Protein AF-A0A842Y1U5-F1 (afdb_monomer_lite)

Foldseek 3Di:
DDPPAQPFAFDDFPQWAWDAFQWALQQLLVLLLVLLAVDFFAAAFFPRHGFLVSQCVSCVRTRDVVSNVVCVVPVDALVNVVSVVLCVLLVQKDWDPPADADDDPGPGHTGPRTTIDGPVVSVVVLLPDFPLVNVVVSLLSQLQDDDLQPALQQDAASQGDFHHFDCVQSVWFQSVQWRSSQLLVVVLVSCLSDDAPTKGWLVSVLVCCVVRPLPSTFHQCGDTPDPVSCVCHRQNRGWWAQDPPGDTDGQHPPDPCSSQRHVVSSSVSSQSHDCSNNSQKMWIFRPDDARDIPRDGCGGTIMGGHPLSNCSVVVNFDGWAWDQDLQQKIKTAGPHDSCSLCVVCVLQWDFPDDDNITITGGDLVSLLVVCVVPVPDPPQVVNCVRNVHHHDPNVVVVSVVSVVVSVPDDDDPQWDKFAAPAQDVVQVVQFPADPDSGIGTGHPVVVVCVVCVVVVHDDDDFDQDPVGGDDDPPPDDDPDDPPPPPDPDPDDDDDDDPDDDDDDWDKDKDFDPDPVVLVLLVVQCVVVVWDWDADPVRRMIMGTPVCVVSSVVSVVVCVVVDDDDDDDDD

Secondary structure (DSSP, 8-state):
---SPP-PPBPP-TTSEEE-----HHHHHHHHHHHHHSS--BBPTTT-PBPHHHHHHHTTTSS-THHHHHHHHHS--HHHHHHHHHHHHTTSEE--SS-B--STT-SS-B-TT-BPEE-HHHHHHHHTS-HHHHHHHHHHHHHH--BTTBSTTTS--TT--SPPPP-TTTTSTTGGG--HHHHHHHHHHHHTTSPTT-EEEHHHHHHHHHHH-TTSSS-SS---SSTTGGGG-TTTT-EEBSSTTSPPEEPPTTSTTHHIIIIIHHHHHHHHTHHHHTT-EEEEE-SSPP-SSBSP-S-EEEEEE-HHHHHHHHT-PPPPEEEE-TTSEEEEE-SS--HHHHHHHTTTEEEEE-SSEEEEEE-HHHHHHHHHH-TT--HHHHHHHHHTSPPPHHHHHHHHHHHHHHTT----TT-EEEE-SS--GGGGGGEEEEEETTEEEES-HHHHHHHHHHTT--------BTTBPPPPPTT---SSPPTT-------SS-------------EEEEE-SSHHHHHHHHHHHHHTT---EEETTTTEEEEEGGGHHHHHHHHHHHTTTS--------

Sequence (570 aa):
MMQPKPNLTPANINELSIFSNQNDIRHDLHAYVEYVQDRDVKRLHRSNELNRSDLKRLSKLMSDSSIIEFVESYGFSNWINYIDKLALLFKFVKYDTEGIYAGYTSSEPSFPDNYIEVDTIIYEKFIGLPLIEQEKKLLDLLVKNYLDDYNEFYVTSSLGRLSGFSTWGSATGIMPELDFARARRFLIEVLQYCTPGVWYTTSSLIQYLKEHHPYFLIPGKPKYRHKHDAKNGRYGNFHEGKSTWSREIQISESDADAFERVEGRYVERFLEGLPIILGYIEVAYSKTEYKGYLPEINQLQAFRVNDKFLHVMSGKIIEPRVTVQPNFEMHVESELYPVRILAQLIKLADVVAKDKTSILKLRKKKVLTQLSERGDLDVIKFLENISDQELPQNVRIELEEWIGASEAFTLYENGVLFEGDKDLPDIDRFTIECISPTIRIVHSPDRLFTHLEQKELIPLHIKHRSSALTPLPDGAHTVFPKRGSSVSKSKAGAKAKKPGTIKREVQITFHFPAKELMEEFRKGLIAARCPVAADWGKLTLSFARHYESEAKKIIKALKQDYTIQIEDIA

Radius of gyration: 36.51 Å; chains: 1; bounding box: 93×59×112 Å

Structure (mmCIF, N/CA/C/O backbone):
data_AF-A0A842Y1U5-F1
#
_entry.id   AF-A0A842Y1U5-F1
#
loop_
_atom_site.group_PDB
_atom_site.id
_atom_site.type_symbol
_atom_site.label_atom_id
_atom_site.label_alt_id
_atom_site.label_comp_id
_atom_site.label_asym_id
_atom_site.label_entity_id
_atom_site.label_seq_id
_atom_site.pdbx_PDB_ins_code
_atom_site.Cartn_x
_atom_site.Cartn_y
_atom_site.Cartn_z
_atom_site.occupancy
_atom_site.B_iso_or_equiv
_atom_site.auth_seq_id
_atom_site.auth_comp_id
_atom_site.auth_asym_id
_atom_site.auth_atom_id
_atom_site.pdbx_PDB_model_num
ATOM 1 N N . MET A 1 1 ? 16.748 -21.730 -18.307 1.00 47.50 1 MET A N 1
ATOM 2 C CA . MET A 1 1 ? 17.750 -21.752 -17.221 1.00 47.50 1 MET A CA 1
ATOM 3 C C . MET A 1 1 ? 18.565 -20.479 -17.333 1.00 47.50 1 MET A C 1
ATOM 5 O O . MET A 1 1 ? 19.121 -20.247 -18.398 1.00 47.50 1 MET A O 1
ATOM 9 N N . MET A 1 2 ? 18.580 -19.646 -16.292 1.00 60.78 2 MET A N 1
ATOM 10 C CA . MET A 1 2 ? 19.423 -18.450 -16.234 1.00 60.78 2 MET A CA 1
ATOM 11 C C . MET A 1 2 ? 20.880 -18.879 -16.069 1.00 60.78 2 MET A C 1
ATOM 13 O O . MET A 1 2 ? 21.279 -19.330 -14.998 1.00 60.78 2 MET A O 1
ATOM 17 N N . GLN A 1 3 ? 21.653 -18.822 -17.148 1.00 60.97 3 GLN A N 1
ATOM 18 C CA . GLN A 1 3 ? 23.101 -18.995 -17.118 1.00 60.97 3 GLN A CA 1
ATOM 19 C C . GLN A 1 3 ? 23.722 -18.012 -18.116 1.00 60.97 3 GLN A C 1
ATOM 21 O O . GLN A 1 3 ? 23.275 -17.987 -19.264 1.00 60.97 3 GLN A O 1
ATOM 26 N N . PRO A 1 4 ? 24.729 -17.221 -17.707 1.00 78.81 4 PRO A N 1
ATOM 27 C CA . PRO A 1 4 ? 25.358 -17.190 -16.380 1.00 78.81 4 PRO A CA 1
ATOM 28 C C . PRO A 1 4 ? 24.558 -16.392 -15.330 1.00 78.81 4 PRO A C 1
ATOM 30 O O . PRO A 1 4 ? 23.704 -15.567 -15.667 1.00 78.81 4 PRO A O 1
ATOM 33 N N . LYS A 1 5 ? 24.853 -16.635 -14.042 1.00 85.56 5 LYS A N 1
ATOM 34 C CA . LYS A 1 5 ? 24.381 -15.799 -12.921 1.00 85.56 5 LYS A CA 1
ATOM 35 C C . LYS A 1 5 ? 24.828 -14.338 -13.143 1.00 85.56 5 LYS A C 1
ATOM 37 O O . LYS A 1 5 ? 25.982 -14.148 -13.531 1.00 85.56 5 LYS A O 1
ATOM 42 N N . PRO A 1 6 ? 23.980 -13.324 -12.875 1.00 87.25 6 PRO A N 1
ATOM 43 C CA . PRO A 1 6 ? 24.375 -11.923 -13.002 1.00 87.25 6 PRO A CA 1
ATOM 44 C C . PRO A 1 6 ? 25.595 -11.604 -12.133 1.00 87.25 6 PRO A C 1
ATOM 46 O O . PRO A 1 6 ? 25.566 -11.803 -10.918 1.00 87.25 6 PRO A O 1
ATOM 49 N N . ASN A 1 7 ? 26.665 -11.110 -12.757 1.00 90.44 7 ASN A N 1
ATOM 50 C CA . ASN A 1 7 ? 27.840 -10.582 -12.067 1.00 90.44 7 ASN A CA 1
ATOM 51 C C . ASN A 1 7 ? 27.779 -9.051 -12.094 1.00 90.44 7 ASN A C 1
ATOM 53 O O . ASN A 1 7 ? 28.367 -8.412 -12.963 1.00 90.44 7 ASN A O 1
ATOM 57 N N . LEU A 1 8 ? 26.975 -8.484 -11.195 1.00 95.56 8 LEU A N 1
ATOM 58 C CA . LEU A 1 8 ? 26.706 -7.049 -11.151 1.00 95.56 8 LEU A CA 1
ATOM 59 C C . LEU A 1 8 ? 27.779 -6.302 -10.356 1.00 95.56 8 LEU A C 1
ATOM 61 O O . LEU A 1 8 ? 28.264 -6.783 -9.329 1.00 95.56 8 LEU A O 1
ATOM 65 N N . THR A 1 9 ? 28.107 -5.094 -10.803 1.00 96.88 9 THR A N 1
ATOM 66 C CA . THR A 1 9 ? 29.150 -4.263 -10.195 1.00 96.88 9 THR A CA 1
ATOM 67 C C . THR A 1 9 ? 28.584 -3.502 -8.996 1.00 96.88 9 THR A C 1
ATOM 69 O O . THR A 1 9 ? 27.572 -2.812 -9.154 1.00 96.88 9 THR A O 1
ATOM 72 N N . PRO A 1 10 ? 29.215 -3.564 -7.808 1.00 96.38 10 PRO A N 1
ATOM 73 C CA . PRO A 1 10 ? 28.817 -2.735 -6.676 1.00 96.38 10 PRO A CA 1
ATOM 74 C C . PRO A 1 10 ? 28.923 -1.235 -6.985 1.00 96.38 10 PRO A C 1
ATOM 76 O O . PRO A 1 10 ? 29.877 -0.793 -7.626 1.00 96.38 10 PRO A O 1
ATOM 79 N N . ALA A 1 11 ? 27.963 -0.445 -6.510 1.00 95.25 11 ALA A N 1
ATOM 80 C CA . ALA A 1 11 ? 27.910 1.000 -6.721 1.00 95.25 11 ALA A CA 1
ATOM 81 C C . ALA A 1 11 ? 28.329 1.790 -5.473 1.00 95.25 11 ALA A C 1
ATOM 83 O O . ALA A 1 11 ? 28.014 1.413 -4.344 1.00 95.25 11 ALA A O 1
ATOM 84 N N . ASN A 1 12 ? 28.973 2.941 -5.687 1.00 92.94 12 ASN A N 1
ATOM 85 C CA . ASN A 1 12 ? 29.169 3.958 -4.656 1.00 92.94 12 ASN A CA 1
ATOM 86 C C . ASN A 1 12 ? 28.027 4.986 -4.726 1.00 92.94 12 ASN A C 1
ATOM 88 O O . ASN A 1 12 ? 27.826 5.617 -5.761 1.00 92.94 12 ASN A O 1
ATOM 92 N N . ILE A 1 13 ? 27.293 5.156 -3.625 1.00 94.94 13 ILE A N 1
ATOM 93 C CA . ILE A 1 13 ? 26.081 5.989 -3.557 1.00 94.94 13 ILE A CA 1
ATOM 94 C C . ILE A 1 13 ? 26.291 7.370 -2.924 1.00 94.94 13 ILE A C 1
ATOM 96 O O . ILE A 1 13 ? 25.348 8.156 -2.893 1.00 94.94 13 ILE A O 1
ATOM 100 N N . ASN A 1 14 ? 27.496 7.694 -2.437 1.00 91.75 14 ASN A N 1
ATOM 101 C CA . ASN A 1 14 ? 27.743 8.917 -1.656 1.00 91.75 14 ASN A CA 1
ATOM 102 C C . ASN A 1 14 ? 27.359 10.207 -2.407 1.00 91.75 14 ASN A C 1
ATOM 104 O O . ASN A 1 14 ? 26.915 11.187 -1.807 1.00 91.75 14 ASN A O 1
ATOM 108 N N . GLU A 1 15 ? 27.489 10.200 -3.733 1.00 91.75 15 GLU A N 1
ATOM 109 C CA . GLU A 1 15 ? 27.194 11.350 -4.592 1.00 91.75 15 GLU A CA 1
ATOM 110 C C . GLU A 1 15 ? 25.803 11.286 -5.243 1.00 91.75 15 GLU A C 1
ATOM 112 O O . GLU A 1 15 ? 25.401 12.226 -5.926 1.00 91.75 15 GLU A O 1
ATOM 117 N N . LEU A 1 16 ? 25.023 10.233 -4.988 1.00 95.31 16 LEU A N 1
ATOM 118 C CA . LEU A 1 16 ? 23.723 10.000 -5.621 1.00 95.31 16 LEU A CA 1
ATOM 119 C C . LEU A 1 16 ? 22.550 10.465 -4.743 1.00 95.31 16 LEU A C 1
ATOM 121 O O . LEU A 1 16 ? 22.674 10.646 -3.530 1.00 95.31 16 LEU A O 1
ATOM 125 N N . SER A 1 17 ? 21.402 10.724 -5.370 1.00 96.31 17 SER A N 1
ATOM 126 C CA . SER A 1 17 ? 20.138 11.008 -4.681 1.00 96.31 17 SER A CA 1
ATOM 127 C C . SER A 1 17 ? 19.388 9.699 -4.465 1.00 96.31 17 SER A C 1
ATOM 129 O O . SER A 1 17 ? 18.830 9.141 -5.408 1.00 96.31 17 SER A O 1
ATOM 131 N N . ILE A 1 18 ? 19.400 9.200 -3.231 1.00 96.25 18 ILE A N 1
ATOM 132 C CA . ILE A 1 18 ? 18.712 7.960 -2.862 1.00 96.25 18 ILE A CA 1
ATOM 133 C C . ILE A 1 18 ? 17.217 8.233 -2.726 1.00 96.25 18 ILE A C 1
ATOM 135 O O . ILE A 1 18 ? 16.802 9.223 -2.121 1.00 96.25 18 ILE A O 1
ATOM 139 N N . PHE A 1 19 ? 16.416 7.328 -3.271 1.00 95.19 19 PHE A N 1
ATOM 140 C CA . PHE A 1 19 ? 14.978 7.305 -3.106 1.00 95.19 19 PHE A CA 1
ATOM 141 C C . PHE A 1 19 ? 14.537 5.945 -2.566 1.00 95.19 19 PHE A C 1
ATOM 143 O O . PHE A 1 19 ? 14.905 4.892 -3.093 1.00 95.19 19 PHE A O 1
ATOM 150 N N . SER A 1 20 ? 13.718 5.997 -1.520 1.00 91.31 20 SER A N 1
ATOM 151 C CA . SER A 1 20 ? 13.053 4.846 -0.925 1.00 91.31 20 SER A CA 1
ATOM 152 C C . SER A 1 20 ? 11.561 5.138 -0.851 1.00 91.31 20 SER A C 1
ATOM 154 O O . SER A 1 20 ? 11.165 6.239 -0.455 1.00 91.31 20 SER A O 1
ATOM 156 N N . ASN A 1 21 ? 10.745 4.164 -1.249 1.00 91.75 21 ASN A N 1
ATOM 157 C CA . ASN A 1 21 ? 9.299 4.305 -1.239 1.00 91.75 21 ASN A CA 1
ATOM 158 C C . ASN A 1 21 ? 8.785 4.417 0.206 1.00 91.75 21 ASN A C 1
ATOM 160 O O . ASN A 1 21 ? 8.922 3.474 0.983 1.00 91.75 21 ASN A O 1
ATOM 164 N N . GLN A 1 22 ? 8.195 5.566 0.542 1.00 90.94 22 GLN A N 1
ATOM 165 C CA . GLN A 1 22 ? 7.535 5.796 1.833 1.00 90.94 22 GLN A CA 1
ATOM 166 C C . GLN A 1 22 ? 6.100 5.258 1.864 1.00 90.94 22 GLN A C 1
ATOM 168 O O . GLN A 1 22 ? 5.527 5.105 2.937 1.00 90.94 22 GLN A O 1
ATOM 173 N N . ASN A 1 23 ? 5.528 4.958 0.698 1.00 91.50 23 ASN A N 1
ATOM 174 C CA . ASN A 1 23 ? 4.178 4.439 0.584 1.00 91.50 23 ASN A CA 1
ATOM 175 C C . ASN A 1 23 ? 4.168 2.914 0.724 1.00 91.50 23 ASN A C 1
ATOM 177 O O . ASN A 1 23 ? 4.898 2.207 0.024 1.00 91.50 23 ASN A O 1
ATOM 181 N N . ASP A 1 24 ? 3.277 2.389 1.556 1.00 92.50 24 ASP A N 1
ATOM 182 C CA . ASP A 1 24 ? 2.952 0.969 1.597 1.00 92.50 24 ASP A CA 1
ATOM 183 C C . ASP A 1 24 ? 1.653 0.696 0.840 1.00 92.50 24 ASP A C 1
ATOM 185 O O . ASP A 1 24 ? 0.551 0.808 1.373 1.00 92.50 24 ASP A O 1
ATOM 189 N N . ILE A 1 25 ? 1.803 0.251 -0.408 1.00 94.19 25 ILE A N 1
ATOM 190 C CA . ILE A 1 25 ? 0.701 -0.176 -1.280 1.00 94.19 25 ILE A CA 1
ATOM 191 C C . ILE A 1 25 ? -0.252 -1.175 -0.614 1.00 94.19 25 ILE A C 1
ATOM 193 O O . ILE A 1 25 ? -1.442 -1.169 -0.915 1.00 94.19 25 ILE A O 1
ATOM 197 N N . ARG A 1 26 ? 0.247 -2.026 0.291 1.00 93.69 26 ARG A N 1
ATOM 198 C CA . ARG A 1 26 ? -0.577 -3.027 0.978 1.00 93.69 26 ARG A CA 1
ATOM 199 C C . ARG A 1 26 ? -1.492 -2.327 1.966 1.00 93.69 26 ARG A C 1
ATOM 201 O O . ARG A 1 26 ? -2.697 -2.538 1.930 1.00 93.69 26 ARG A O 1
ATOM 208 N N . HIS A 1 27 ? -0.928 -1.451 2.796 1.00 93.25 27 HIS A N 1
ATOM 209 C CA . HIS A 1 27 ? -1.708 -0.639 3.718 1.00 93.25 27 HIS A CA 1
ATOM 210 C C . HIS A 1 27 ? -2.730 0.231 2.980 1.00 93.25 27 HIS A C 1
ATOM 212 O O . HIS A 1 27 ? -3.917 0.204 3.305 1.00 93.25 27 HIS A O 1
ATOM 218 N N . ASP A 1 28 ? -2.265 0.969 1.977 1.00 95.44 28 ASP A N 1
ATOM 219 C CA . ASP A 1 28 ? -3.038 2.018 1.321 1.00 95.44 28 ASP A CA 1
ATOM 220 C C . ASP A 1 28 ? -4.201 1.455 0.502 1.00 95.44 28 ASP A C 1
ATOM 222 O O . ASP A 1 28 ? -5.282 2.045 0.484 1.00 95.44 28 ASP A O 1
ATOM 226 N N . LEU A 1 29 ? -4.024 0.275 -0.105 1.00 96.38 29 LEU A N 1
ATOM 227 C CA . LEU A 1 29 ? -5.102 -0.446 -0.781 1.00 96.38 29 LEU A CA 1
ATOM 228 C C . LEU A 1 29 ? -6.244 -0.794 0.180 1.00 96.38 29 LEU A C 1
ATOM 230 O O . LEU A 1 29 ? -7.408 -0.571 -0.146 1.00 96.38 29 LEU A O 1
ATOM 234 N N . HIS A 1 30 ? -5.925 -1.294 1.374 1.00 94.81 30 HIS A N 1
ATOM 235 C CA . HIS A 1 30 ? -6.935 -1.616 2.382 1.00 94.81 30 HIS A CA 1
ATOM 236 C C . HIS A 1 30 ? -7.570 -0.363 2.982 1.00 94.81 30 HIS A C 1
ATOM 238 O O . HIS A 1 30 ? -8.792 -0.295 3.086 1.00 94.81 30 HIS A O 1
ATOM 244 N N . ALA A 1 31 ? -6.764 0.657 3.289 1.00 94.06 31 ALA A N 1
ATOM 245 C CA . ALA A 1 31 ? -7.260 1.938 3.784 1.00 94.06 31 ALA A CA 1
ATOM 246 C C . ALA A 1 31 ? -8.235 2.595 2.793 1.00 94.06 31 ALA A C 1
ATOM 248 O O . ALA A 1 31 ? -9.232 3.186 3.208 1.00 94.06 31 ALA A O 1
ATOM 249 N N . TYR A 1 32 ? -7.972 2.472 1.488 1.00 97.00 32 TYR A N 1
ATOM 250 C CA . TYR A 1 32 ? -8.875 2.948 0.446 1.00 97.00 32 TYR A CA 1
ATOM 251 C C . TYR A 1 32 ? -10.198 2.178 0.429 1.00 97.00 32 TYR A C 1
ATOM 253 O O . TYR A 1 32 ? -11.253 2.807 0.463 1.00 97.00 32 TYR A O 1
ATOM 261 N N . VAL A 1 33 ? -10.156 0.839 0.403 1.00 96.31 33 VAL A N 1
ATOM 262 C CA . VAL A 1 33 ? -11.374 0.011 0.345 1.00 96.31 33 VAL A CA 1
ATOM 263 C C . VAL A 1 33 ? -12.246 0.219 1.585 1.00 96.31 33 VAL A C 1
ATOM 265 O O . VAL A 1 33 ? -13.444 0.439 1.444 1.00 96.31 33 VAL A O 1
ATOM 268 N N . GLU A 1 34 ? -11.656 0.231 2.782 1.00 92.88 34 GLU A N 1
ATOM 269 C CA . GLU A 1 34 ? -12.383 0.503 4.032 1.00 92.88 34 GLU A CA 1
ATOM 270 C C . GLU A 1 34 ? -13.029 1.897 4.014 1.00 92.88 34 GLU A C 1
ATOM 272 O O . GLU A 1 34 ? -14.194 2.058 4.372 1.00 92.88 34 GLU A O 1
ATOM 277 N N . TYR A 1 35 ? -12.306 2.908 3.521 1.00 95.31 35 TYR A N 1
ATOM 278 C CA . TYR A 1 35 ? -12.830 4.267 3.413 1.00 95.31 35 TYR A CA 1
ATOM 279 C C . TYR A 1 35 ? -14.081 4.362 2.537 1.00 95.31 35 TYR A C 1
ATOM 281 O O . TYR A 1 35 ? -15.032 5.052 2.912 1.00 95.31 35 TYR A O 1
ATOM 289 N N . VAL A 1 36 ? -14.056 3.732 1.357 1.00 96.12 36 VAL A N 1
ATOM 290 C CA . VAL A 1 36 ? -15.188 3.767 0.418 1.00 96.12 36 VAL A CA 1
ATOM 291 C C . VAL A 1 36 ? -16.307 2.809 0.830 1.00 96.12 36 VAL A C 1
ATOM 293 O O . VAL A 1 36 ? -17.445 3.020 0.443 1.00 96.12 36 VAL A O 1
ATOM 296 N N . GLN A 1 37 ? -16.018 1.784 1.635 1.00 93.25 37 GLN A N 1
ATOM 297 C CA . GLN A 1 37 ? -17.040 0.897 2.193 1.00 93.25 37 GLN A CA 1
ATOM 298 C C . GLN A 1 37 ? -17.898 1.614 3.243 1.00 93.25 37 GLN A C 1
ATOM 300 O O . GLN A 1 37 ? -19.113 1.439 3.276 1.00 93.25 37 GLN A O 1
ATOM 305 N N . ASP A 1 38 ? -17.275 2.449 4.074 1.00 90.31 38 ASP A N 1
ATOM 306 C CA . ASP A 1 38 ? -17.949 3.165 5.162 1.00 90.31 38 ASP A CA 1
ATOM 307 C C . ASP A 1 38 ? -18.661 4.453 4.701 1.00 90.31 38 ASP A C 1
ATOM 309 O O . ASP A 1 38 ? -19.226 5.190 5.521 1.00 90.31 38 ASP A O 1
ATOM 313 N N . ARG A 1 39 ? -18.589 4.793 3.406 1.00 92.19 39 ARG A N 1
ATOM 314 C CA . ARG A 1 39 ? -19.063 6.076 2.872 1.00 92.19 39 ARG A CA 1
ATOM 315 C C . ARG A 1 39 ? -19.637 5.967 1.470 1.00 92.19 39 ARG A C 1
ATOM 317 O O . ARG A 1 39 ? -19.021 5.398 0.582 1.00 92.19 39 ARG A O 1
ATOM 324 N N . ASP A 1 40 ? -20.710 6.712 1.228 1.00 91.19 40 ASP A N 1
ATOM 325 C CA . ASP A 1 40 ? -21.241 6.933 -0.119 1.00 91.19 40 ASP A CA 1
ATOM 326 C C . ASP A 1 40 ? -20.343 7.895 -0.916 1.00 91.19 40 ASP A C 1
ATOM 328 O O . ASP A 1 40 ? -20.600 9.100 -1.022 1.00 91.19 40 ASP A O 1
ATOM 332 N N . VAL A 1 41 ? -19.246 7.370 -1.465 1.00 95.56 41 VAL A N 1
ATOM 333 C CA . VAL A 1 41 ? -18.284 8.150 -2.251 1.00 95.56 41 VAL A CA 1
ATOM 334 C C . VAL A 1 41 ? -18.773 8.284 -3.690 1.00 95.56 41 VAL A C 1
ATOM 336 O O . VAL A 1 41 ? -18.816 7.317 -4.449 1.00 95.56 41 VAL A O 1
ATOM 339 N N . LYS A 1 42 ? -19.105 9.519 -4.079 1.00 94.75 42 LYS A N 1
ATOM 340 C CA . LYS A 1 42 ? -19.503 9.876 -5.446 1.00 94.75 42 LYS A CA 1
ATOM 341 C C . LYS A 1 42 ? -18.328 10.458 -6.229 1.00 94.75 42 LYS A C 1
ATOM 343 O O . LYS A 1 42 ? -17.701 11.429 -5.786 1.00 94.75 42 LYS A O 1
ATOM 348 N N . ARG A 1 43 ? -18.080 9.915 -7.422 1.00 94.44 43 ARG A N 1
ATOM 349 C CA . ARG A 1 43 ? -17.084 10.430 -8.371 1.00 94.44 43 ARG A CA 1
ATOM 350 C C . ARG A 1 43 ? -17.597 11.680 -9.089 1.00 94.44 43 ARG A C 1
ATOM 352 O O . ARG A 1 43 ? -18.799 11.947 -9.162 1.00 94.44 43 ARG A O 1
ATOM 359 N N . LEU A 1 44 ? -16.675 12.489 -9.601 1.00 92.44 44 LEU A N 1
ATOM 360 C CA . LEU A 1 44 ? -17.002 13.713 -10.323 1.00 92.44 44 LEU A CA 1
ATOM 361 C C . LEU A 1 44 ? -17.689 13.399 -11.655 1.00 92.44 44 LEU A C 1
ATOM 363 O O . LEU A 1 44 ? -17.218 12.586 -12.442 1.00 92.44 44 LEU A O 1
ATOM 367 N N . HIS A 1 45 ? -18.759 14.138 -11.944 1.00 89.50 45 HIS A N 1
ATOM 368 C CA . HIS A 1 45 ? -19.608 13.930 -13.119 1.00 89.50 45 HIS A CA 1
ATOM 369 C C . HIS A 1 45 ? -18.872 14.012 -14.468 1.00 89.50 45 HIS A C 1
ATOM 371 O O . HIS A 1 45 ? -19.320 13.406 -15.433 1.00 89.50 45 HIS A O 1
ATOM 377 N N . ARG A 1 46 ? -17.800 14.808 -14.588 1.00 86.44 46 ARG A N 1
ATOM 378 C CA . ARG A 1 46 ? -17.087 14.997 -15.869 1.00 86.44 46 ARG A CA 1
ATOM 379 C C . ARG A 1 46 ? -15.769 14.235 -15.935 1.00 86.44 46 ARG A C 1
ATOM 381 O O . ARG A 1 46 ? -15.564 13.481 -16.870 1.00 86.44 46 ARG A O 1
ATOM 388 N N . SER A 1 47 ? -14.896 14.409 -14.944 1.00 86.06 47 SER A N 1
ATOM 389 C CA . SER A 1 47 ? -13.559 13.801 -14.972 1.00 86.06 47 SER A CA 1
ATOM 390 C C . SER A 1 47 ? -13.523 12.358 -14.473 1.00 86.06 47 SER A C 1
ATOM 392 O O . SER A 1 47 ? -12.501 11.696 -14.614 1.00 86.06 47 SER A O 1
ATOM 394 N N . ASN A 1 48 ? -14.613 11.864 -13.876 1.00 91.19 48 ASN A N 1
ATOM 395 C CA . ASN A 1 48 ? -14.651 10.572 -13.198 1.00 91.19 48 ASN A CA 1
ATOM 396 C C . ASN A 1 48 ? -13.569 10.413 -12.113 1.00 91.19 48 ASN A C 1
ATOM 398 O O . ASN A 1 48 ? -13.103 9.310 -11.834 1.00 91.19 48 ASN A O 1
ATOM 402 N N . GLU A 1 49 ? -13.134 11.511 -11.501 1.00 92.06 49 GLU A N 1
ATOM 403 C CA . GLU A 1 49 ? -12.149 11.511 -10.418 1.00 92.06 49 GLU A CA 1
ATOM 404 C C . GLU A 1 49 ? -12.834 11.550 -9.050 1.00 92.06 49 GLU A C 1
ATOM 406 O O . GLU A 1 49 ? -14.016 11.883 -8.925 1.00 92.06 49 GLU A O 1
ATOM 411 N N . LEU A 1 50 ? -12.078 11.248 -7.997 1.00 94.12 50 LEU A N 1
ATOM 412 C CA . LEU A 1 50 ? -12.517 11.488 -6.627 1.00 94.12 50 LEU A CA 1
ATOM 413 C C . LEU A 1 50 ? -12.643 12.994 -6.373 1.00 94.12 50 LEU A C 1
ATOM 415 O O . LEU A 1 50 ? -11.812 13.792 -6.807 1.00 94.12 50 LEU A O 1
ATOM 419 N N . ASN A 1 51 ? -13.672 13.401 -5.629 1.00 92.88 51 ASN A N 1
ATOM 420 C CA . ASN A 1 51 ? -13.794 14.803 -5.249 1.00 92.88 51 ASN A CA 1
ATOM 421 C C . ASN A 1 51 ? -12.689 15.204 -4.249 1.00 92.88 51 ASN A C 1
ATOM 423 O O . ASN A 1 51 ? -12.171 14.389 -3.480 1.00 92.88 51 ASN A O 1
ATOM 427 N N . ARG A 1 52 ? -12.362 16.502 -4.206 1.00 93.19 52 ARG A N 1
ATOM 428 C CA . ARG A 1 52 ? -11.290 17.036 -3.347 1.00 93.19 52 ARG A CA 1
ATOM 429 C C . ARG A 1 52 ? -11.504 16.749 -1.857 1.00 93.19 52 ARG A C 1
ATOM 431 O O . ARG A 1 52 ? -10.533 16.624 -1.113 1.00 93.19 52 ARG A O 1
ATOM 438 N N . SER A 1 53 ? -12.759 16.668 -1.406 1.00 94.00 53 SER A N 1
ATOM 439 C CA . SER A 1 53 ? -13.061 16.408 0.004 1.00 94.00 53 SER A CA 1
ATOM 440 C C . SER A 1 53 ? -12.698 14.980 0.402 1.00 94.00 53 SER A C 1
ATOM 442 O O . SER A 1 53 ? -12.107 14.783 1.461 1.00 94.00 53 SER A O 1
ATOM 444 N N . ASP A 1 54 ? -12.969 14.010 -0.470 1.00 95.56 54 ASP A N 1
ATOM 445 C CA . ASP A 1 54 ? -12.618 12.613 -0.251 1.00 95.56 54 ASP A CA 1
ATOM 446 C C . ASP A 1 54 ? -11.121 12.385 -0.416 1.00 95.56 54 ASP A C 1
ATOM 448 O O . ASP A 1 54 ? -10.519 11.757 0.452 1.00 95.56 54 ASP A O 1
ATOM 452 N N . LEU A 1 55 ? -10.482 13.013 -1.410 1.00 95.38 55 LEU A N 1
ATOM 453 C CA . LEU A 1 55 ? -9.020 13.001 -1.546 1.00 95.38 55 LEU A CA 1
ATOM 454 C C . LEU A 1 55 ? -8.316 13.508 -0.280 1.00 95.38 55 LEU A C 1
ATOM 456 O O . LEU A 1 55 ? -7.371 12.880 0.187 1.00 95.38 55 LEU A O 1
ATOM 460 N N . LYS A 1 56 ? -8.799 14.605 0.321 1.00 95.62 56 LYS A N 1
ATOM 461 C CA . LYS A 1 56 ? -8.225 15.168 1.557 1.00 95.62 56 LYS A CA 1
ATOM 462 C C . LYS A 1 56 ? -8.426 14.272 2.783 1.00 95.62 56 LYS A C 1
ATOM 464 O O . LYS A 1 56 ? -7.670 14.363 3.750 1.00 95.62 56 LYS A O 1
ATOM 469 N N . ARG A 1 57 ? -9.481 13.456 2.812 1.00 95.56 57 ARG A N 1
ATOM 470 C CA . ARG A 1 57 ? -9.692 12.505 3.912 1.00 95.56 57 ARG A CA 1
ATOM 471 C C . ARG A 1 57 ? -8.858 11.247 3.698 1.00 95.56 57 ARG A C 1
ATOM 473 O O . ARG A 1 57 ? -8.199 10.824 4.639 1.00 95.56 57 ARG A O 1
ATOM 480 N N . LEU A 1 58 ? -8.831 10.719 2.475 1.00 96.19 58 LEU A N 1
ATOM 481 C CA . LEU A 1 58 ? -7.988 9.591 2.084 1.00 96.19 58 LEU A CA 1
ATOM 482 C C . LEU A 1 58 ? -6.506 9.890 2.308 1.00 96.19 58 LEU A C 1
ATOM 484 O O . LEU A 1 58 ? -5.816 9.056 2.876 1.00 96.19 58 LEU A O 1
ATOM 488 N N . SER A 1 59 ? -6.026 11.095 1.984 1.00 95.69 59 SER A N 1
ATOM 489 C CA . SER A 1 59 ? -4.620 11.475 2.194 1.00 95.69 59 SER A CA 1
ATOM 490 C C . SER A 1 59 ? -4.166 11.389 3.654 1.00 95.69 59 SER A C 1
ATOM 492 O O . SER A 1 59 ? -2.981 11.241 3.905 1.00 95.69 59 SER A O 1
ATOM 494 N N . LYS A 1 60 ? -5.090 11.479 4.621 1.00 94.62 60 LYS A N 1
ATOM 495 C CA . LYS A 1 60 ? -4.794 11.313 6.056 1.00 94.62 60 LYS A CA 1
ATOM 496 C C . LYS A 1 60 ? -4.748 9.851 6.501 1.00 94.62 60 LYS A C 1
ATOM 498 O O . LYS A 1 60 ? -4.346 9.580 7.628 1.00 94.62 60 LYS A O 1
ATOM 503 N N . LEU A 1 61 ? -5.250 8.947 5.665 1.00 92.69 61 LEU A N 1
ATOM 504 C CA . LEU A 1 61 ? -5.298 7.509 5.916 1.00 92.69 61 LEU A CA 1
ATOM 505 C C . LEU A 1 61 ? -4.181 6.755 5.194 1.00 92.69 61 LEU A C 1
ATOM 507 O O . LEU A 1 61 ? -3.902 5.627 5.583 1.00 92.69 61 LEU A O 1
ATOM 511 N N . MET A 1 62 ? -3.575 7.361 4.169 1.00 93.81 62 MET A N 1
ATOM 512 C CA . MET A 1 62 ? -2.421 6.796 3.475 1.00 93.81 62 MET A CA 1
ATOM 513 C C . MET A 1 62 ? -1.192 6.745 4.393 1.00 93.81 62 MET A C 1
ATOM 515 O O . MET A 1 62 ? -1.056 7.530 5.333 1.00 93.81 62 MET A O 1
ATOM 519 N N . SER A 1 63 ? -0.288 5.825 4.082 1.00 91.75 63 SER A N 1
ATOM 520 C CA . SER A 1 63 ? 0.969 5.575 4.788 1.00 91.75 63 SER A CA 1
ATOM 521 C C . SER A 1 63 ? 1.941 6.758 4.747 1.00 91.75 63 SER A C 1
ATOM 523 O O . SER A 1 63 ? 2.562 7.063 5.765 1.00 91.75 63 SER A O 1
ATOM 525 N N . ASP A 1 64 ? 2.047 7.458 3.613 1.00 91.19 64 ASP A N 1
ATOM 526 C CA . ASP A 1 64 ? 2.913 8.631 3.473 1.00 91.19 64 ASP A CA 1
ATOM 527 C C . ASP A 1 64 ? 2.169 9.934 3.806 1.00 91.19 64 ASP A C 1
ATOM 529 O O . ASP A 1 64 ? 1.268 10.382 3.088 1.00 91.19 64 ASP A O 1
ATOM 533 N N . SER A 1 65 ? 2.602 10.599 4.879 1.00 90.06 65 SER A N 1
ATOM 534 C CA . SER A 1 65 ? 2.040 11.881 5.305 1.00 90.06 65 SER A CA 1
ATOM 535 C C . SER A 1 65 ? 2.261 13.007 4.292 1.00 90.06 65 SER A C 1
ATOM 537 O O . SER A 1 65 ? 1.487 13.966 4.279 1.00 90.06 65 SER A O 1
ATOM 539 N N . SER A 1 66 ? 3.280 12.906 3.427 1.00 90.19 66 SER A N 1
ATOM 540 C CA . SER A 1 66 ? 3.577 13.924 2.409 1.00 90.19 66 SER A CA 1
ATOM 541 C C . SER A 1 66 ? 2.442 14.082 1.389 1.00 90.19 66 SER A C 1
ATOM 543 O O . SER A 1 66 ? 2.244 15.164 0.830 1.00 90.19 66 SER A O 1
ATOM 545 N N . ILE A 1 67 ? 1.610 13.046 1.211 1.00 92.06 67 ILE A N 1
ATOM 546 C CA . ILE A 1 67 ? 0.444 13.081 0.320 1.00 92.06 67 ILE A CA 1
ATOM 547 C C . ILE A 1 67 ? -0.535 14.189 0.730 1.00 92.06 67 ILE A C 1
ATOM 549 O O . ILE A 1 67 ? -1.194 14.773 -0.134 1.00 92.06 67 ILE A O 1
ATOM 553 N N . ILE A 1 68 ? -0.628 14.509 2.026 1.00 93.00 68 ILE A N 1
ATOM 554 C CA . ILE A 1 68 ? -1.496 15.581 2.528 1.00 93.00 68 ILE A CA 1
ATOM 555 C C . ILE A 1 68 ? -1.116 16.914 1.876 1.00 93.00 68 ILE A C 1
ATOM 557 O O . ILE A 1 68 ? -1.984 17.584 1.317 1.00 93.00 68 ILE A O 1
ATOM 561 N N . GLU A 1 69 ? 0.171 17.264 1.884 1.00 91.88 69 GLU A N 1
ATOM 562 C CA . GLU A 1 69 ? 0.671 18.517 1.310 1.00 91.88 69 GLU A CA 1
ATOM 563 C C . GLU A 1 69 ? 0.445 18.574 -0.206 1.00 91.88 69 GLU A C 1
ATOM 565 O O . GLU A 1 69 ? 0.027 19.609 -0.735 1.00 91.88 69 GLU A O 1
ATOM 570 N N . PHE A 1 70 ? 0.638 17.451 -0.908 1.00 88.94 70 PHE A N 1
ATOM 571 C CA . PHE A 1 70 ? 0.361 17.349 -2.344 1.00 88.94 70 PHE A CA 1
ATOM 572 C C . PHE A 1 70 ? -1.120 17.581 -2.667 1.00 88.94 70 PHE A C 1
ATOM 574 O O . PHE A 1 70 ? -1.443 18.389 -3.539 1.00 88.94 70 PHE A O 1
ATOM 581 N N . VAL A 1 71 ? -2.036 16.929 -1.947 1.00 92.88 71 VAL A N 1
ATOM 582 C CA . VAL A 1 71 ? -3.482 17.096 -2.166 1.00 92.88 71 VAL A CA 1
ATOM 583 C C . VAL A 1 71 ? -3.937 18.511 -1.811 1.00 92.88 71 VAL A C 1
ATOM 585 O O . VAL A 1 71 ? -4.801 19.079 -2.487 1.00 92.88 71 VAL A O 1
ATOM 588 N N . GLU A 1 72 ? -3.368 19.112 -0.769 1.00 92.19 72 GLU A N 1
ATOM 589 C CA . GLU A 1 72 ? -3.683 20.490 -0.399 1.00 92.19 72 GLU A CA 1
ATOM 590 C C . GLU A 1 72 ? -3.210 21.490 -1.457 1.00 92.19 72 GLU A C 1
ATOM 592 O O . GLU A 1 72 ? -3.993 22.370 -1.832 1.00 92.19 72 GLU A O 1
ATOM 597 N N . SER A 1 73 ? -2.002 21.294 -1.991 1.00 92.12 73 SER A N 1
ATOM 598 C CA . SER A 1 73 ? -1.371 22.185 -2.971 1.00 92.12 73 SER A CA 1
ATOM 599 C C . SER A 1 73 ? -1.962 22.053 -4.375 1.00 92.12 73 SER A C 1
ATOM 601 O O . SER A 1 73 ? -2.266 23.058 -5.013 1.00 92.12 73 SER A O 1
ATOM 603 N N . TYR A 1 74 ? -2.154 20.823 -4.856 1.00 89.94 74 TYR A N 1
ATOM 604 C CA . TYR A 1 74 ? -2.508 20.551 -6.253 1.00 89.94 74 TYR A CA 1
ATOM 605 C C . TYR A 1 74 ? -3.956 20.094 -6.444 1.00 89.94 74 TYR A C 1
ATOM 607 O O . TYR A 1 74 ? -4.474 20.132 -7.555 1.00 89.94 74 TYR A O 1
ATOM 615 N N . GLY A 1 75 ? -4.637 19.674 -5.375 1.00 88.50 75 GLY A N 1
ATOM 616 C CA . GLY A 1 75 ? -6.018 19.192 -5.442 1.00 88.50 75 GLY A CA 1
ATOM 617 C C . GLY A 1 75 ? -6.180 17.760 -5.961 1.00 88.50 75 GLY A C 1
ATOM 618 O O . GLY A 1 75 ? -7.313 17.290 -6.013 1.00 88.50 75 GLY A O 1
ATOM 619 N N . PHE A 1 76 ? -5.088 17.062 -6.290 1.00 89.50 76 PHE A N 1
ATOM 620 C CA . PHE A 1 76 ? -5.076 15.664 -6.733 1.00 89.50 76 PHE A CA 1
ATOM 621 C C . PHE A 1 76 ? -3.904 14.885 -6.109 1.00 89.50 76 PHE A C 1
ATOM 623 O O . PHE A 1 76 ? -2.988 15.477 -5.540 1.00 89.50 76 PHE A O 1
ATOM 630 N N . SER A 1 77 ? -3.932 13.551 -6.213 1.00 92.69 77 SER A N 1
ATOM 631 C CA . SER A 1 77 ? -2.814 12.678 -5.832 1.00 92.69 77 SER A CA 1
ATOM 632 C C . SER A 1 77 ? -2.668 11.523 -6.817 1.00 92.69 77 SER A C 1
ATOM 634 O O . SER A 1 77 ? -3.576 10.704 -6.967 1.00 92.69 77 SER A O 1
ATOM 636 N N . ASN A 1 78 ? -1.496 11.430 -7.452 1.00 91.00 78 ASN A N 1
ATOM 637 C CA . ASN A 1 78 ? -1.160 10.313 -8.339 1.00 91.00 78 ASN A CA 1
ATOM 638 C C . ASN A 1 78 ? -1.171 8.977 -7.593 1.00 91.00 78 ASN A C 1
ATOM 640 O O . ASN A 1 78 ? -1.578 7.969 -8.162 1.00 91.00 78 ASN A O 1
ATOM 644 N N . TRP A 1 79 ? -0.765 8.978 -6.320 1.00 94.31 79 TRP A N 1
ATOM 645 C CA . TRP A 1 79 ? -0.765 7.776 -5.496 1.00 94.31 79 TRP A CA 1
ATOM 646 C C . TRP A 1 79 ? -2.184 7.304 -5.176 1.00 94.31 79 TRP A C 1
ATOM 648 O O . TRP A 1 79 ? -2.511 6.154 -5.439 1.00 94.31 79 TRP A O 1
ATOM 658 N N . ILE A 1 80 ? -3.068 8.194 -4.711 1.00 95.69 80 ILE A N 1
ATOM 659 C CA . ILE A 1 80 ? -4.459 7.814 -4.404 1.00 95.69 80 ILE A CA 1
ATOM 660 C C . ILE A 1 80 ? -5.179 7.340 -5.675 1.00 95.69 80 ILE A C 1
ATOM 662 O O . ILE A 1 80 ? -5.864 6.322 -5.647 1.00 95.69 80 ILE A O 1
ATOM 666 N N . ASN A 1 81 ? -4.965 8.015 -6.809 1.00 93.12 81 ASN A N 1
ATOM 667 C CA . ASN A 1 81 ? -5.516 7.589 -8.098 1.00 93.12 81 ASN A CA 1
ATOM 668 C C . ASN A 1 81 ? -4.967 6.224 -8.549 1.00 93.12 81 ASN A C 1
ATOM 670 O O . ASN A 1 81 ? -5.678 5.444 -9.180 1.00 93.12 81 ASN A O 1
ATOM 674 N N . TYR A 1 82 ? -3.702 5.928 -8.245 1.00 93.56 82 TYR A N 1
ATOM 675 C CA . TYR A 1 82 ? -3.102 4.625 -8.513 1.00 93.56 82 TYR A CA 1
ATOM 676 C C . TYR A 1 82 ? -3.729 3.526 -7.642 1.00 93.56 82 TYR A C 1
ATOM 678 O O . TYR A 1 82 ? -4.091 2.472 -8.163 1.00 93.56 82 TYR A O 1
ATOM 686 N N . ILE A 1 83 ? -3.927 3.789 -6.347 1.00 96.50 83 ILE A N 1
ATOM 687 C CA . ILE A 1 83 ? -4.583 2.867 -5.410 1.00 96.50 83 ILE A CA 1
ATOM 688 C C . ILE A 1 83 ? -6.045 2.604 -5.800 1.00 96.50 83 ILE A C 1
ATOM 690 O O . ILE A 1 83 ? -6.475 1.453 -5.798 1.00 96.50 83 ILE A O 1
ATOM 694 N N . ASP A 1 84 ? -6.786 3.637 -6.201 1.00 95.75 84 ASP A N 1
ATOM 695 C CA . ASP A 1 84 ? -8.158 3.522 -6.717 1.00 95.75 84 ASP A CA 1
ATOM 696 C C . ASP A 1 84 ? -8.229 2.575 -7.927 1.00 95.75 84 ASP A C 1
ATOM 698 O O . ASP A 1 84 ? -8.963 1.582 -7.922 1.00 95.75 84 ASP A O 1
ATOM 702 N N . LYS A 1 85 ? -7.372 2.806 -8.932 1.00 93.44 85 LYS A N 1
ATOM 703 C CA . LYS A 1 85 ? -7.264 1.924 -10.105 1.00 93.44 85 LYS A CA 1
ATOM 704 C C . LYS A 1 85 ? -6.898 0.496 -9.716 1.00 93.44 85 LYS A C 1
ATOM 706 O O . LYS A 1 85 ? -7.420 -0.453 -10.297 1.00 93.44 85 LYS A O 1
ATOM 711 N N . LEU A 1 86 ? -6.006 0.325 -8.744 1.00 94.75 86 LEU A N 1
ATOM 712 C CA . LEU A 1 86 ? -5.616 -0.991 -8.260 1.00 94.75 86 LEU A CA 1
ATOM 713 C C . LEU A 1 86 ? -6.785 -1.723 -7.591 1.00 94.75 86 LEU A C 1
ATOM 715 O O . LEU A 1 86 ? -7.010 -2.896 -7.885 1.00 94.75 86 LEU A O 1
ATOM 719 N N . ALA A 1 87 ? -7.563 -1.036 -6.753 1.00 96.88 87 ALA A N 1
ATOM 720 C CA . ALA A 1 87 ? -8.762 -1.591 -6.132 1.00 96.88 87 ALA A CA 1
ATOM 721 C C . ALA A 1 87 ? -9.797 -2.029 -7.182 1.00 96.88 87 ALA A C 1
ATOM 723 O O . ALA A 1 87 ? -10.392 -3.104 -7.053 1.00 96.88 87 ALA A O 1
ATOM 724 N N . LEU A 1 88 ? -9.965 -1.242 -8.251 1.00 95.50 88 LEU A N 1
ATOM 725 C CA . LEU A 1 88 ? -10.829 -1.585 -9.383 1.00 95.50 88 LEU A CA 1
ATOM 726 C C . LEU A 1 88 ? -10.329 -2.841 -10.118 1.00 95.50 88 LEU A C 1
ATOM 728 O O . LEU A 1 88 ? -11.114 -3.732 -10.436 1.00 95.50 88 LEU A O 1
ATOM 732 N N . LEU A 1 89 ? -9.018 -2.962 -10.350 1.00 93.75 89 LEU A N 1
ATOM 733 C CA . LEU A 1 89 ? -8.411 -4.126 -11.015 1.00 93.75 89 LEU A CA 1
ATOM 734 C C . LEU A 1 89 ? -8.546 -5.413 -10.198 1.00 93.75 89 LEU A C 1
ATOM 736 O O . LEU A 1 89 ? -8.784 -6.487 -10.755 1.00 93.75 89 LEU A O 1
ATOM 740 N N . PHE A 1 90 ? -8.437 -5.306 -8.874 1.00 95.06 90 PHE A N 1
ATOM 741 C CA . PHE A 1 90 ? -8.756 -6.398 -7.957 1.00 95.06 90 PHE A CA 1
ATOM 742 C C . PHE A 1 90 ? -10.247 -6.732 -7.905 1.00 95.06 90 PHE A C 1
ATOM 744 O O . PHE A 1 90 ? -10.608 -7.790 -7.385 1.00 95.06 90 PHE A O 1
ATOM 751 N N . LYS A 1 91 ? -11.098 -5.859 -8.458 1.00 96.69 91 LYS A N 1
ATOM 752 C CA . LYS A 1 91 ? -12.557 -5.906 -8.347 1.00 96.69 91 LYS A CA 1
ATOM 753 C C . LYS A 1 91 ? -13.033 -5.812 -6.898 1.00 96.69 91 LYS A C 1
ATOM 755 O O . LYS A 1 91 ? -14.087 -6.339 -6.568 1.00 96.69 91 LYS A O 1
ATOM 760 N N . PHE A 1 92 ? -12.251 -5.165 -6.032 1.00 97.38 92 PHE A N 1
ATOM 761 C CA . PHE A 1 92 ? -12.715 -4.808 -4.689 1.00 97.38 92 PHE A CA 1
ATOM 762 C 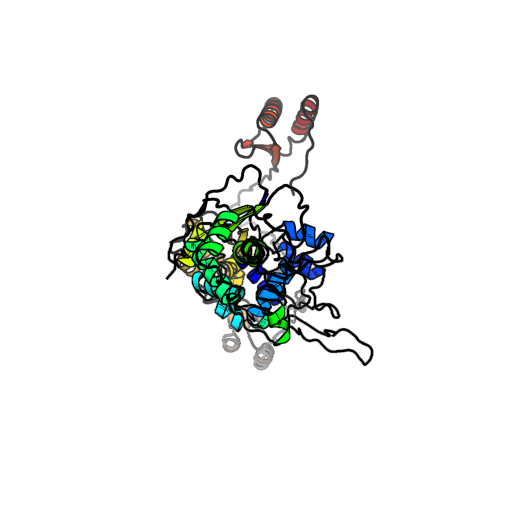C . PHE A 1 92 ? -13.741 -3.693 -4.757 1.00 97.38 92 PHE A C 1
ATOM 764 O O . PHE A 1 92 ? -14.659 -3.654 -3.947 1.00 97.38 92 PHE A O 1
ATOM 771 N N . VAL A 1 93 ? -13.588 -2.811 -5.743 1.00 97.38 93 VAL A N 1
ATOM 772 C CA . VAL A 1 93 ? -14.537 -1.746 -6.025 1.00 97.38 93 VAL A CA 1
ATOM 773 C C . VAL A 1 93 ? -15.047 -1.848 -7.452 1.00 97.38 93 VAL A C 1
ATOM 775 O O . VAL A 1 93 ? -14.391 -2.418 -8.329 1.00 97.38 93 VAL A O 1
ATOM 778 N N . LYS A 1 94 ? -16.211 -1.255 -7.683 1.00 96.56 94 LYS A N 1
ATOM 779 C CA . LYS A 1 94 ? -16.834 -1.093 -8.987 1.00 96.56 94 LYS A CA 1
ATOM 780 C C . LYS A 1 94 ? -17.415 0.312 -9.081 1.00 96.56 94 LYS A C 1
ATOM 782 O O . LYS A 1 94 ? -18.007 0.815 -8.134 1.00 96.56 94 LYS A O 1
ATOM 787 N N . TYR A 1 95 ? -17.234 0.933 -10.233 1.00 95.00 95 TYR A N 1
ATOM 788 C CA . TYR A 1 95 ? -17.863 2.192 -10.615 1.00 95.00 95 TYR A CA 1
ATOM 789 C C . TYR A 1 95 ? -17.877 2.268 -12.145 1.00 95.00 95 TYR A C 1
ATOM 791 O O . TYR A 1 95 ? -17.181 1.501 -12.816 1.00 95.00 95 TYR A O 1
ATOM 799 N N . ASP A 1 96 ? -18.683 3.161 -12.706 1.00 92.56 96 ASP A N 1
ATOM 800 C CA . ASP A 1 96 ? -18.748 3.378 -14.149 1.00 92.56 96 ASP A CA 1
ATOM 801 C C . ASP A 1 96 ? -17.436 3.996 -14.656 1.00 92.56 96 ASP A C 1
ATOM 803 O O . ASP A 1 96 ? -16.999 5.051 -14.187 1.00 92.56 96 ASP A O 1
ATOM 807 N N . THR A 1 97 ? -16.786 3.322 -15.602 1.00 91.50 97 THR A N 1
ATOM 808 C CA . THR A 1 97 ? -15.556 3.775 -16.267 1.00 91.50 97 THR A CA 1
ATOM 809 C C . THR A 1 97 ? -15.778 4.187 -17.718 1.00 91.50 97 THR A C 1
ATOM 811 O O . THR A 1 97 ? -14.877 4.773 -18.311 1.00 91.50 97 THR A O 1
ATOM 814 N N . GLU A 1 98 ? -16.941 3.882 -18.295 1.00 90.00 98 GLU A N 1
ATOM 815 C CA . GLU A 1 98 ? -17.263 4.155 -19.702 1.00 90.00 98 GLU A CA 1
ATOM 816 C C . GLU A 1 98 ? -17.997 5.492 -19.843 1.00 90.00 98 GLU A C 1
ATOM 818 O O . GLU A 1 98 ? -17.690 6.286 -20.736 1.00 90.00 98 GLU A O 1
ATOM 823 N N . GLY A 1 99 ? -18.913 5.769 -18.913 1.00 87.31 99 GLY A N 1
ATOM 824 C CA . GLY A 1 99 ? -19.737 6.966 -18.907 1.00 87.31 99 GLY A CA 1
ATOM 825 C C . GLY A 1 99 ? -20.764 6.987 -20.038 1.00 87.31 99 GLY A C 1
ATOM 826 O O . GLY A 1 99 ? -20.900 6.072 -20.848 1.00 87.31 99 GLY A O 1
ATOM 827 N N . ILE A 1 100 ? -21.525 8.076 -20.096 1.00 86.69 100 ILE A N 1
ATOM 828 C CA . ILE A 1 100 ? -22.614 8.287 -21.049 1.00 86.69 100 ILE A CA 1
ATOM 829 C C . ILE A 1 100 ? -22.443 9.660 -21.694 1.00 86.69 100 ILE A C 1
ATOM 831 O O . ILE A 1 100 ? -22.230 10.663 -21.011 1.00 86.69 100 ILE A O 1
ATOM 835 N N . TYR A 1 101 ? -22.566 9.740 -23.017 1.00 83.62 101 TYR A N 1
ATOM 836 C CA . TYR A 1 101 ? -22.505 11.014 -23.733 1.00 83.62 101 TYR A CA 1
ATOM 837 C C . TYR A 1 101 ? -23.808 11.803 -23.559 1.00 83.62 101 TYR A C 1
ATOM 839 O O . TYR A 1 101 ? -24.876 11.388 -24.013 1.00 83.62 101 TYR A O 1
ATOM 847 N N . ALA A 1 102 ? -23.718 12.976 -22.932 1.00 66.44 102 ALA A N 1
ATOM 848 C CA . ALA A 1 102 ? -24.851 13.878 -22.755 1.00 66.44 102 ALA A CA 1
ATOM 849 C C . ALA A 1 102 ? -25.097 14.725 -24.025 1.00 66.44 102 ALA A C 1
ATOM 851 O O . ALA A 1 102 ? -24.744 15.901 -24.091 1.00 66.44 102 ALA A O 1
ATOM 852 N N . GLY A 1 103 ? -25.721 14.122 -25.043 1.00 67.62 103 GLY A N 1
ATOM 853 C CA . GLY A 1 103 ? -26.224 14.811 -26.243 1.00 67.62 103 GLY A CA 1
ATOM 854 C C . GLY A 1 103 ? -25.237 14.944 -27.414 1.00 67.62 103 GLY A C 1
ATOM 855 O O . GLY A 1 103 ? -24.055 14.637 -27.304 1.00 67.62 103 GLY A O 1
ATOM 856 N N . TYR A 1 104 ? -25.745 15.422 -28.560 1.00 60.72 104 TYR A N 1
ATOM 857 C CA . TYR A 1 104 ? -25.047 15.447 -29.862 1.00 60.72 104 TYR A CA 1
ATOM 858 C C . TYR A 1 104 ? -23.789 16.335 -29.929 1.00 60.72 104 TYR A C 1
ATOM 860 O O . TYR A 1 104 ? -23.047 16.256 -30.904 1.00 60.72 104 TYR A O 1
ATOM 868 N N . THR A 1 105 ? -23.546 17.189 -28.930 1.00 67.19 105 THR A N 1
ATOM 869 C CA . THR A 1 105 ? -22.417 18.138 -28.895 1.00 67.19 105 THR A CA 1
ATOM 870 C C . THR A 1 105 ? -21.382 17.830 -27.810 1.00 67.19 105 THR A C 1
ATOM 872 O O . THR A 1 105 ? -20.447 18.610 -27.645 1.00 67.19 105 THR A O 1
ATOM 875 N N . SER A 1 106 ? -21.538 16.747 -27.037 1.00 65.19 106 SER A N 1
ATOM 876 C CA . SER A 1 106 ? -20.553 16.378 -26.012 1.00 65.19 106 SER A CA 1
ATOM 877 C C . SER A 1 106 ? -19.387 15.625 -26.647 1.00 65.19 106 SER A C 1
ATOM 879 O O . SER A 1 106 ? -19.593 14.588 -27.271 1.00 65.19 106 SER A O 1
ATOM 881 N N . SER A 1 107 ? -18.164 16.128 -26.479 1.00 76.81 107 SER A N 1
ATOM 882 C CA . SER A 1 107 ? -16.932 15.444 -26.901 1.00 76.81 107 SER A CA 1
ATOM 883 C C . SER A 1 107 ? -16.374 14.494 -25.840 1.00 76.81 107 SER A C 1
ATOM 885 O O . SER A 1 107 ? -15.442 13.753 -26.126 1.00 76.81 107 SER A O 1
ATOM 887 N N . GLU A 1 108 ? -16.928 14.522 -24.626 1.00 80.75 108 GLU A N 1
ATOM 888 C CA . GLU A 1 108 ? -16.478 13.723 -23.486 1.00 80.75 108 GLU A CA 1
ATOM 889 C C . GLU A 1 108 ? -17.666 12.986 -22.842 1.00 80.75 108 GLU A C 1
ATOM 891 O O . GLU A 1 108 ? -18.792 13.513 -22.844 1.00 80.75 108 GLU A O 1
ATOM 896 N N . PRO A 1 109 ? -17.443 11.775 -22.301 1.00 85.44 109 PRO A N 1
ATOM 897 C CA . PRO A 1 109 ? -18.451 11.063 -21.532 1.00 85.44 109 PRO A CA 1
ATOM 898 C C . PRO A 1 109 ? -18.737 11.778 -20.206 1.00 85.44 109 PRO A C 1
ATOM 900 O O . PRO A 1 109 ? -17.905 12.492 -19.648 1.00 85.44 109 PRO A O 1
ATOM 903 N N . SER A 1 110 ? -19.944 11.573 -19.694 1.00 87.81 110 SER A N 1
ATOM 904 C CA . SER A 1 110 ? -20.379 12.037 -18.381 1.00 87.81 110 SER A CA 1
ATOM 905 C C . SER A 1 110 ? -20.761 10.865 -17.489 1.00 87.81 110 SER A C 1
ATOM 907 O O . SER A 1 110 ? -21.215 9.836 -17.973 1.00 87.81 110 SER A O 1
ATOM 909 N N . PHE A 1 111 ? -20.603 11.038 -16.184 1.00 90.12 111 PHE A N 1
ATOM 910 C CA . PHE A 1 111 ? -20.753 9.993 -15.175 1.00 90.12 111 PHE A CA 1
ATOM 911 C C . PHE A 1 111 ? -21.827 10.410 -14.158 1.00 90.12 111 PHE A C 1
ATOM 913 O O . PHE A 1 111 ? -21.506 10.738 -13.007 1.00 90.12 111 PHE A O 1
ATOM 920 N N . PRO A 1 112 ? -23.104 10.514 -14.578 1.00 85.62 112 PRO A N 1
ATOM 921 C CA . PRO A 1 112 ? -24.191 10.837 -13.665 1.00 85.62 112 PRO A CA 1
ATOM 922 C C . PRO A 1 112 ? -24.351 9.711 -12.639 1.00 85.62 112 PRO A C 1
ATOM 924 O O . PRO A 1 112 ? -24.373 8.540 -12.993 1.00 85.62 112 PRO A O 1
ATOM 927 N N . ASP A 1 113 ? -24.442 10.081 -11.361 1.00 87.75 113 ASP A N 1
ATOM 928 C CA . ASP A 1 113 ? -24.648 9.144 -10.245 1.00 87.75 113 ASP A CA 1
ATOM 929 C C . ASP A 1 113 ? -23.620 8.005 -10.148 1.00 87.75 113 ASP A C 1
ATOM 931 O O . ASP A 1 113 ? -23.936 6.895 -9.736 1.00 87.75 113 ASP A O 1
ATOM 935 N N . ASN A 1 114 ? -22.356 8.309 -10.460 1.00 94.12 114 ASN A N 1
ATOM 936 C CA . ASN A 1 114 ? -21.271 7.339 -10.365 1.00 94.12 114 ASN A CA 1
ATOM 937 C C . ASN A 1 114 ? -20.727 7.194 -8.933 1.00 94.12 114 ASN A C 1
ATOM 939 O O . ASN A 1 114 ? -19.763 7.862 -8.539 1.00 94.12 114 ASN A O 1
ATOM 943 N N . TYR A 1 115 ? -21.387 6.352 -8.145 1.00 95.75 115 TYR A N 1
ATOM 944 C CA . TYR A 1 115 ? -20.950 5.969 -6.804 1.00 95.75 115 TYR A CA 1
ATOM 945 C C . TYR A 1 115 ? -20.005 4.770 -6.859 1.00 95.75 115 TYR A C 1
ATOM 947 O O . TYR A 1 115 ? -20.115 3.908 -7.730 1.00 95.75 115 TYR A O 1
ATOM 955 N N . ILE A 1 116 ? -19.062 4.732 -5.922 1.00 96.69 116 ILE A N 1
ATOM 956 C CA . ILE A 1 116 ? -18.157 3.597 -5.761 1.00 96.69 116 ILE A CA 1
ATOM 957 C C . ILE A 1 116 ? -18.868 2.524 -4.937 1.00 96.69 116 ILE A C 1
ATOM 959 O O . ILE A 1 116 ? -19.233 2.763 -3.790 1.00 96.69 116 ILE A O 1
ATOM 963 N N . GLU A 1 117 ? -19.039 1.342 -5.519 1.00 96.75 117 GLU A N 1
ATOM 964 C CA . GLU A 1 117 ? -19.590 0.160 -4.855 1.00 96.75 117 GLU A CA 1
ATOM 965 C C . GLU A 1 117 ? -18.454 -0.780 -4.444 1.00 96.75 117 GLU A C 1
ATOM 967 O O . GLU A 1 117 ? -17.549 -1.037 -5.239 1.00 96.75 117 GLU A O 1
ATOM 972 N N . VAL A 1 118 ? -18.503 -1.325 -3.227 1.00 96.94 118 VAL A N 1
ATOM 973 C CA . VAL A 1 118 ? -17.525 -2.313 -2.742 1.00 96.94 118 VAL A CA 1
ATOM 974 C C . VAL A 1 118 ? -18.085 -3.723 -2.898 1.00 96.94 118 VAL A C 1
ATOM 976 O O . VAL A 1 118 ? -19.161 -4.028 -2.388 1.00 96.94 118 VAL A O 1
ATOM 979 N N . ASP A 1 119 ? -17.332 -4.612 -3.545 1.00 96.88 119 ASP A N 1
ATOM 980 C CA . ASP A 1 119 ? -17.627 -6.045 -3.546 1.00 96.88 119 ASP A CA 1
ATOM 981 C C . ASP A 1 119 ? -17.022 -6.687 -2.290 1.00 96.88 119 ASP A C 1
ATOM 983 O O . ASP A 1 119 ? -15.878 -7.160 -2.270 1.00 96.88 119 ASP A O 1
ATOM 987 N N . THR A 1 120 ? -17.805 -6.682 -1.210 1.00 94.19 120 THR A N 1
ATOM 988 C CA . THR A 1 120 ? -17.386 -7.214 0.093 1.00 94.19 120 THR A CA 1
ATOM 989 C C . THR A 1 120 ? -17.008 -8.695 0.014 1.00 94.19 120 THR A C 1
ATOM 991 O O . THR A 1 120 ? -16.079 -9.119 0.693 1.00 94.19 120 THR A O 1
ATOM 994 N N . ILE A 1 121 ? -17.650 -9.482 -0.857 1.00 95.69 121 ILE A N 1
ATOM 995 C CA . ILE A 1 121 ? -17.379 -10.921 -0.980 1.00 95.69 121 ILE A CA 1
ATOM 996 C C . ILE A 1 121 ? -15.982 -11.149 -1.563 1.00 95.69 121 ILE A C 1
ATOM 998 O O . ILE A 1 121 ? -15.208 -11.960 -1.044 1.00 95.69 121 ILE A O 1
ATOM 1002 N N . ILE A 1 122 ? -15.639 -10.442 -2.645 1.00 95.88 122 ILE A N 1
ATOM 1003 C CA . ILE A 1 122 ? -14.306 -10.535 -3.254 1.00 95.88 122 ILE A CA 1
ATOM 1004 C C . ILE A 1 122 ? -13.243 -10.012 -2.283 1.00 95.88 122 ILE A C 1
ATOM 1006 O O . ILE A 1 122 ? -12.190 -10.643 -2.135 1.00 95.88 122 ILE A O 1
ATOM 1010 N N . TYR A 1 123 ? -13.525 -8.899 -1.607 1.00 95.75 123 TYR A N 1
ATOM 1011 C CA . TYR A 1 123 ? -12.597 -8.273 -0.672 1.00 95.75 123 TYR A CA 1
ATOM 1012 C C . TYR A 1 123 ? -12.304 -9.153 0.555 1.00 95.75 123 TYR A C 1
ATOM 1014 O O . TYR A 1 123 ? -11.142 -9.445 0.844 1.00 95.75 123 TYR A O 1
ATOM 1022 N N . GLU A 1 124 ? -13.332 -9.676 1.228 1.00 92.88 124 GLU A N 1
ATOM 1023 C CA . GLU A 1 124 ? -13.172 -10.572 2.381 1.00 92.88 124 GLU A CA 1
ATOM 1024 C C . GLU A 1 124 ? -12.464 -11.874 1.998 1.00 92.88 124 GLU A C 1
ATOM 1026 O O . GLU A 1 124 ? -11.595 -12.359 2.729 1.00 92.88 124 GLU A O 1
ATOM 1031 N N . LYS A 1 125 ? -12.763 -12.417 0.809 1.00 95.44 125 LYS A N 1
ATOM 1032 C CA . LYS A 1 125 ? -12.054 -13.585 0.277 1.00 95.44 125 LYS A CA 1
ATOM 1033 C C . LYS A 1 125 ? -10.565 -13.307 0.080 1.00 95.44 125 LYS A C 1
ATOM 1035 O O . LYS A 1 125 ? -9.764 -14.221 0.263 1.00 95.44 125 LYS A O 1
ATOM 1040 N N . PHE A 1 126 ? -10.185 -12.092 -0.315 1.00 95.50 126 PHE A N 1
ATOM 1041 C CA . PHE A 1 126 ? -8.782 -11.701 -0.436 1.00 95.50 126 PHE A CA 1
ATOM 1042 C C . PHE A 1 126 ? -8.112 -11.554 0.935 1.00 95.50 126 PHE A C 1
ATOM 1044 O O . PHE A 1 126 ? -7.059 -12.152 1.145 1.00 95.50 126 PHE A O 1
ATOM 1051 N N . ILE A 1 127 ? -8.745 -10.849 1.879 1.00 93.12 127 ILE A N 1
ATOM 1052 C CA . ILE A 1 127 ? -8.239 -10.684 3.255 1.00 93.12 127 ILE A CA 1
ATOM 1053 C C . ILE A 1 127 ? -8.054 -12.039 3.957 1.00 93.12 127 ILE A C 1
ATOM 1055 O O . ILE A 1 127 ? -7.139 -12.210 4.762 1.00 93.12 127 ILE A O 1
ATOM 1059 N N . GLY A 1 128 ? -8.906 -13.021 3.653 1.00 90.94 128 GLY A N 1
ATOM 1060 C CA . GLY A 1 128 ? -8.824 -14.369 4.215 1.00 90.94 128 GLY A CA 1
ATOM 1061 C C . GLY A 1 128 ? -7.612 -15.194 3.760 1.00 90.94 128 GLY A C 1
ATOM 1062 O O . GLY A 1 128 ? -7.340 -16.235 4.360 1.00 90.94 128 GLY A O 1
ATOM 1063 N N . LEU A 1 129 ? -6.882 -14.766 2.724 1.00 92.69 129 LEU A N 1
ATOM 1064 C CA . LEU A 1 129 ? -5.705 -15.480 2.221 1.00 92.69 129 LEU A CA 1
ATOM 1065 C C . LEU A 1 129 ? -4.493 -15.309 3.157 1.00 92.69 129 LEU A C 1
ATOM 1067 O O . LEU A 1 129 ? -4.366 -14.262 3.794 1.00 92.69 129 LEU A O 1
ATOM 1071 N N . PRO A 1 130 ? -3.558 -16.279 3.197 1.00 91.12 130 PRO A N 1
ATOM 1072 C CA . PRO A 1 130 ? -2.240 -16.079 3.805 1.00 91.12 130 PRO A CA 1
ATOM 1073 C C . PRO A 1 130 ? -1.514 -14.874 3.196 1.00 91.12 130 PRO A C 1
ATOM 1075 O O . PRO A 1 130 ? -1.679 -14.603 2.002 1.00 91.12 130 PRO A O 1
ATOM 1078 N N . LEU A 1 131 ? -0.669 -14.185 3.970 1.00 91.81 131 LEU A N 1
ATOM 1079 C CA . LEU A 1 131 ? -0.013 -12.951 3.507 1.00 91.81 131 LEU A CA 1
ATOM 1080 C C . LEU A 1 131 ? 0.818 -13.161 2.241 1.00 91.81 131 LEU A C 1
ATOM 1082 O O . LEU A 1 131 ? 0.779 -12.339 1.329 1.00 91.81 131 LEU A O 1
ATOM 1086 N N . ILE A 1 132 ? 1.507 -14.297 2.138 1.00 92.75 132 ILE A N 1
ATOM 1087 C CA . ILE A 1 132 ? 2.279 -14.633 0.939 1.00 92.75 132 ILE A CA 1
ATOM 1088 C C . ILE A 1 132 ? 1.395 -14.806 -0.307 1.00 92.75 132 ILE A C 1
ATOM 1090 O O . ILE A 1 132 ? 1.803 -14.457 -1.411 1.00 92.75 132 ILE A O 1
ATOM 1094 N N . GLU A 1 133 ? 0.172 -15.314 -0.155 1.00 93.69 133 GLU A N 1
ATOM 1095 C CA . GLU A 1 133 ? -0.761 -15.483 -1.273 1.00 93.69 133 GLU A CA 1
ATOM 1096 C C . GLU A 1 133 ? -1.419 -14.155 -1.667 1.00 93.69 133 GLU A C 1
ATOM 1098 O O . GLU A 1 133 ? -1.639 -13.910 -2.855 1.00 93.69 133 GLU A O 1
ATOM 1103 N N . GLN A 1 134 ? -1.678 -13.265 -0.701 1.00 94.62 134 GLN A N 1
ATOM 1104 C CA . GLN A 1 134 ? -2.085 -11.883 -0.984 1.00 94.62 134 GLN A CA 1
ATOM 1105 C C . GLN A 1 134 ? -1.004 -11.158 -1.792 1.00 94.62 134 GLN A C 1
ATOM 1107 O O . GLN A 1 134 ? -1.289 -10.570 -2.837 1.00 94.62 134 GLN A O 1
ATOM 1112 N N . GLU A 1 135 ? 0.248 -11.279 -1.353 1.00 94.94 135 GLU A N 1
ATOM 1113 C CA . GLU A 1 135 ? 1.406 -10.671 -1.998 1.00 94.94 135 GLU A CA 1
ATOM 1114 C C . GLU A 1 135 ? 1.625 -11.200 -3.420 1.00 94.94 135 GLU A C 1
ATOM 1116 O O . GLU A 1 135 ? 1.815 -10.419 -4.351 1.00 94.94 135 GLU A O 1
ATOM 1121 N N . LYS A 1 136 ? 1.530 -12.521 -3.626 1.00 94.50 136 LYS A N 1
ATOM 1122 C CA . LYS A 1 136 ? 1.608 -13.127 -4.964 1.00 94.50 136 LYS A CA 1
ATOM 1123 C C . LYS A 1 136 ? 0.516 -12.607 -5.887 1.00 94.50 136 LYS A C 1
ATOM 1125 O O . LYS A 1 136 ? 0.803 -12.309 -7.041 1.00 94.50 136 LYS A O 1
ATOM 1130 N N . LYS A 1 137 ? -0.722 -12.477 -5.398 1.00 95.38 137 LYS A N 1
ATOM 1131 C CA . LYS A 1 137 ? -1.827 -11.920 -6.192 1.00 95.38 137 LYS A CA 1
ATOM 1132 C C . LYS A 1 137 ? -1.585 -10.465 -6.570 1.00 95.38 137 LYS A C 1
ATOM 1134 O O . LYS A 1 137 ? -1.835 -10.106 -7.717 1.00 95.38 137 LYS A O 1
ATOM 1139 N N . LEU A 1 138 ? -1.094 -9.655 -5.632 1.00 95.12 138 LEU A N 1
ATOM 1140 C CA . LEU A 1 138 ? -0.699 -8.274 -5.893 1.00 95.12 138 LEU A CA 1
ATOM 1141 C C . LEU A 1 138 ? 0.391 -8.209 -6.959 1.00 95.12 138 LEU A C 1
ATOM 1143 O O . LEU A 1 138 ? 0.221 -7.522 -7.964 1.00 95.12 138 LEU A O 1
ATOM 1147 N N . LEU A 1 139 ? 1.463 -8.981 -6.792 1.00 94.56 139 LEU A N 1
ATOM 1148 C CA . LEU A 1 139 ? 2.541 -9.038 -7.765 1.00 94.56 139 LEU A CA 1
ATOM 1149 C C . LEU A 1 139 ? 2.045 -9.491 -9.143 1.00 94.56 139 LEU A C 1
ATOM 1151 O O . LEU A 1 139 ? 2.344 -8.847 -10.143 1.00 94.56 139 LEU A O 1
ATOM 1155 N N . ASP A 1 140 ? 1.265 -10.570 -9.212 1.00 94.25 140 ASP A N 1
ATOM 1156 C CA . ASP A 1 140 ? 0.740 -11.089 -10.474 1.00 94.25 140 ASP A CA 1
ATOM 1157 C C . ASP A 1 140 ? -0.168 -10.087 -11.184 1.00 94.25 140 ASP A C 1
ATOM 1159 O O . ASP A 1 140 ? -0.120 -9.997 -12.413 1.00 94.25 140 ASP A O 1
ATOM 1163 N N . LEU A 1 141 ? -0.983 -9.344 -10.433 1.00 93.69 141 LEU A N 1
ATOM 1164 C CA . LEU A 1 141 ? -1.835 -8.298 -10.984 1.00 93.69 141 LEU A CA 1
ATOM 1165 C C . LEU A 1 141 ? -0.986 -7.170 -11.578 1.00 93.69 141 LEU A C 1
ATOM 1167 O O . LEU A 1 141 ? -1.192 -6.805 -12.733 1.00 93.69 141 LEU A O 1
ATOM 1171 N N . LEU A 1 142 ? 0.008 -6.673 -10.835 1.00 91.25 142 LEU A N 1
ATOM 1172 C CA . LEU A 1 142 ? 0.895 -5.600 -11.296 1.00 91.25 142 LEU A CA 1
ATOM 1173 C C . LEU A 1 142 ? 1.772 -6.023 -12.480 1.00 91.25 142 LEU A C 1
ATOM 1175 O O . LEU A 1 142 ? 2.027 -5.229 -13.381 1.00 91.25 142 LEU A O 1
ATOM 1179 N N . VAL A 1 143 ? 2.200 -7.284 -12.515 1.00 92.62 143 VAL A N 1
ATOM 1180 C CA . VAL A 1 143 ? 2.954 -7.845 -13.640 1.00 92.62 143 VAL A CA 1
ATOM 1181 C C . VAL A 1 143 ? 2.085 -7.940 -14.895 1.00 92.62 143 VAL A C 1
ATOM 1183 O O . VAL A 1 143 ? 2.560 -7.607 -15.980 1.00 92.62 143 VAL A O 1
ATOM 1186 N N . LYS A 1 144 ? 0.836 -8.412 -14.764 1.00 86.12 144 LYS A N 1
ATOM 1187 C CA . LYS A 1 144 ? -0.066 -8.687 -15.897 1.00 86.12 144 LYS A CA 1
ATOM 1188 C C . LYS A 1 144 ? -0.787 -7.454 -16.426 1.00 86.12 144 LYS A C 1
ATOM 1190 O O . LYS A 1 144 ? -1.189 -7.472 -17.584 1.00 86.12 144 LYS A O 1
ATOM 1195 N N . ASN A 1 145 ? -1.004 -6.434 -15.600 1.00 68.88 145 ASN A N 1
ATOM 1196 C CA . ASN A 1 145 ? -1.811 -5.299 -16.014 1.00 68.88 145 ASN A CA 1
ATOM 1197 C C . ASN A 1 145 ? -1.070 -4.468 -17.073 1.00 68.88 145 ASN A C 1
ATOM 1199 O O . ASN A 1 145 ? 0.022 -3.943 -16.825 1.00 68.88 145 ASN A O 1
ATOM 1203 N N . TYR A 1 146 ? -1.657 -4.411 -18.266 1.00 61.62 146 TYR A N 1
ATOM 1204 C CA . TYR A 1 146 ? -1.102 -3.756 -19.440 1.00 61.62 146 TYR A CA 1
ATOM 1205 C C . TYR A 1 146 ? -2.230 -3.278 -20.359 1.00 61.62 146 TYR A C 1
ATOM 1207 O O . TYR A 1 146 ? -3.133 -4.044 -20.697 1.00 61.62 146 TYR A O 1
ATOM 1215 N N . LEU A 1 147 ? -2.133 -2.016 -20.768 1.00 53.94 147 LEU A N 1
ATOM 1216 C CA . LEU A 1 147 ? -2.718 -1.486 -21.997 1.00 53.94 147 LEU A CA 1
ATOM 1217 C C . LEU A 1 147 ? -1.542 -1.024 -22.872 1.00 53.94 147 LEU A C 1
ATOM 1219 O O . LEU A 1 147 ? -0.506 -0.634 -22.327 1.00 53.94 147 LEU A O 1
ATOM 1223 N N . ASP A 1 148 ? -1.689 -1.072 -24.199 1.00 55.97 148 ASP A N 1
ATOM 1224 C CA . ASP A 1 148 ? -0.610 -0.808 -25.174 1.00 55.97 148 ASP A CA 1
ATOM 1225 C C . ASP A 1 148 ? 0.139 0.523 -24.929 1.00 55.97 148 ASP A C 1
ATOM 1227 O O . ASP A 1 148 ? 1.336 0.651 -25.190 1.00 55.97 148 ASP A O 1
ATOM 1231 N N . ASP A 1 149 ? -0.546 1.510 -24.354 1.00 63.25 149 ASP A N 1
ATOM 1232 C CA . ASP A 1 149 ? -0.046 2.843 -24.022 1.00 63.25 149 ASP A CA 1
ATOM 1233 C C . ASP A 1 149 ? 0.278 3.056 -22.529 1.00 63.25 149 ASP A C 1
ATOM 1235 O O . ASP A 1 149 ? 0.821 4.101 -22.174 1.00 63.25 149 ASP A O 1
ATOM 1239 N N . TYR A 1 150 ? 0.011 2.079 -21.655 1.00 79.25 150 TYR A N 1
ATOM 1240 C CA . TYR A 1 150 ? 0.206 2.177 -20.204 1.00 79.25 150 TYR A CA 1
ATOM 1241 C C . TYR A 1 150 ? 1.284 1.208 -19.701 1.00 79.25 150 TYR A C 1
ATOM 1243 O O . TYR A 1 150 ? 1.006 0.183 -19.071 1.00 79.25 150 TYR A O 1
ATOM 1251 N N . ASN A 1 151 ? 2.544 1.529 -20.005 1.00 88.00 151 ASN A N 1
ATOM 1252 C CA . ASN A 1 151 ? 3.708 0.723 -19.632 1.00 88.00 151 ASN A CA 1
ATOM 1253 C C . ASN A 1 151 ? 4.976 1.556 -19.422 1.00 88.00 151 ASN A C 1
ATOM 1255 O O . ASN A 1 151 ? 4.979 2.761 -19.657 1.00 88.00 151 ASN A O 1
ATOM 1259 N N . GLU A 1 152 ? 6.055 0.898 -18.996 1.00 92.31 152 GLU A N 1
ATOM 1260 C CA . GLU A 1 152 ? 7.321 1.528 -18.610 1.00 92.31 152 GLU A CA 1
ATOM 1261 C C . GLU A 1 152 ? 8.003 2.309 -19.740 1.00 92.31 152 GLU A C 1
ATOM 1263 O O . GLU A 1 152 ? 8.838 3.166 -19.459 1.00 92.31 152 GLU A O 1
ATOM 1268 N N . PHE A 1 153 ? 7.669 2.054 -21.010 1.00 91.81 153 PHE A N 1
ATOM 1269 C CA . PHE A 1 153 ? 8.162 2.897 -22.094 1.00 91.81 153 PHE A CA 1
ATOM 1270 C C . PHE A 1 153 ? 7.471 4.244 -22.156 1.00 91.81 153 PHE A C 1
ATOM 1272 O O . PHE A 1 153 ? 8.116 5.191 -22.577 1.00 91.81 153 PHE A O 1
ATOM 1279 N N . TYR A 1 154 ? 6.199 4.345 -21.784 1.00 89.88 154 TYR A N 1
ATOM 1280 C CA . TYR A 1 154 ? 5.370 5.507 -22.115 1.00 89.88 154 TYR A CA 1
ATOM 1281 C C . TYR A 1 154 ? 4.912 6.299 -20.900 1.00 89.88 154 TYR A C 1
ATOM 1283 O O . TYR A 1 154 ? 4.702 7.507 -20.991 1.00 89.88 154 TYR A O 1
ATOM 1291 N N . VAL A 1 155 ? 4.761 5.634 -19.759 1.00 86.75 155 VAL A N 1
ATOM 1292 C CA . VAL A 1 155 ? 4.147 6.220 -18.575 1.00 86.75 155 VAL A CA 1
ATOM 1293 C C . VAL A 1 155 ? 5.150 6.262 -17.441 1.00 86.75 155 VAL A C 1
ATOM 1295 O O . VAL A 1 155 ? 5.697 5.240 -17.029 1.00 86.75 155 VAL A O 1
ATOM 1298 N N . THR A 1 156 ? 5.342 7.459 -16.895 1.00 88.25 156 THR A N 1
ATOM 1299 C CA . THR A 1 156 ? 6.069 7.636 -15.642 1.00 88.25 156 THR A CA 1
ATOM 1300 C C . THR A 1 156 ? 5.287 6.972 -14.510 1.00 88.25 156 THR A C 1
ATOM 1302 O O . THR A 1 156 ? 4.099 7.238 -14.309 1.00 88.25 156 THR A O 1
ATOM 1305 N N . SER A 1 157 ? 5.966 6.089 -13.776 1.00 86.94 157 SER A N 1
ATOM 1306 C CA . SER A 1 157 ? 5.440 5.429 -12.577 1.00 86.94 157 SER A CA 1
ATOM 1307 C C . SER A 1 157 ? 4.909 6.453 -11.563 1.00 86.94 157 SER A C 1
ATOM 1309 O O . SER A 1 157 ? 5.405 7.576 -11.493 1.00 86.94 157 SER A O 1
ATOM 1311 N N . SER A 1 158 ? 3.950 6.067 -10.714 1.00 86.25 158 SER A N 1
ATOM 1312 C CA . SER A 1 158 ? 3.411 6.939 -9.653 1.00 86.25 158 SER A CA 1
ATOM 1313 C C . SER A 1 158 ? 4.483 7.469 -8.693 1.00 86.25 158 SER A C 1
ATOM 1315 O O . SER A 1 158 ? 4.274 8.499 -8.057 1.00 86.25 158 SER A O 1
ATOM 1317 N N . LEU A 1 159 ? 5.615 6.765 -8.597 1.00 89.69 159 LEU A N 1
ATOM 1318 C CA . LEU A 1 159 ? 6.792 7.130 -7.804 1.00 89.69 159 LEU A CA 1
ATOM 1319 C C . LEU A 1 159 ? 8.037 7.379 -8.678 1.00 89.69 159 LEU A C 1
ATOM 1321 O O . LEU A 1 159 ? 9.121 7.629 -8.149 1.00 89.69 159 LEU A O 1
ATOM 1325 N N . GLY A 1 160 ? 7.888 7.267 -10.000 1.00 88.31 160 GLY A N 1
ATOM 1326 C CA . GLY A 1 160 ? 8.966 7.424 -10.970 1.00 88.31 160 GLY A CA 1
ATOM 1327 C C . GLY A 1 160 ? 9.307 8.887 -11.213 1.00 88.31 160 GLY A C 1
ATOM 1328 O O . GLY A 1 160 ? 8.486 9.785 -11.013 1.00 88.31 160 GLY A O 1
ATOM 1329 N N . ARG A 1 161 ? 10.542 9.126 -11.649 1.00 91.69 161 ARG A N 1
ATOM 1330 C CA . ARG A 1 161 ? 11.036 10.460 -12.019 1.00 91.69 161 ARG A CA 1
ATOM 1331 C C . ARG A 1 161 ? 11.401 10.546 -13.490 1.00 91.69 161 ARG A C 1
ATOM 1333 O O . ARG A 1 161 ? 11.548 11.653 -14.000 1.00 91.69 161 ARG A O 1
ATOM 1340 N N . LEU A 1 162 ? 11.584 9.407 -14.152 1.00 93.50 162 LEU A N 1
ATOM 1341 C CA . LEU A 1 162 ? 12.039 9.371 -15.526 1.00 93.50 162 LEU A CA 1
ATOM 1342 C C . LEU A 1 162 ? 10.856 9.479 -16.484 1.00 93.50 162 LEU A C 1
ATOM 1344 O O . LEU A 1 162 ? 9.780 8.907 -16.283 1.00 93.50 162 LEU A O 1
ATOM 1348 N N . SER A 1 163 ? 11.068 10.228 -17.559 1.00 92.62 163 SER A N 1
ATOM 1349 C CA . SER A 1 163 ? 10.077 10.364 -18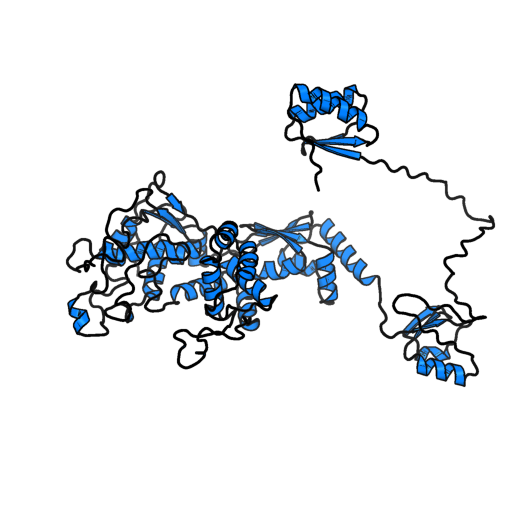.618 1.00 92.62 163 SER A CA 1
ATOM 1350 C C . SER A 1 163 ? 10.027 9.109 -19.492 1.00 92.62 163 SER A C 1
ATOM 1352 O O . SER A 1 163 ? 11.010 8.363 -19.612 1.00 92.62 163 SER A O 1
ATOM 1354 N N . GLY A 1 164 ? 8.862 8.876 -20.094 1.00 91.69 164 GLY A N 1
ATOM 1355 C CA . GLY A 1 164 ? 8.664 7.883 -21.144 1.00 91.69 164 GLY A CA 1
ATOM 1356 C C . GLY A 1 164 ? 8.917 8.447 -22.545 1.00 91.69 164 GLY A C 1
ATOM 1357 O O . GLY A 1 164 ? 9.028 9.655 -22.755 1.00 91.69 164 GLY A O 1
ATOM 1358 N N . PHE A 1 165 ? 8.994 7.549 -23.519 1.00 91.56 165 PHE A N 1
ATOM 1359 C CA . PHE A 1 165 ? 8.863 7.843 -24.936 1.00 91.56 165 PHE A CA 1
ATOM 1360 C C . PHE A 1 165 ? 7.491 8.444 -25.258 1.00 91.56 165 PHE A C 1
ATOM 1362 O O . PHE A 1 165 ? 6.523 8.299 -24.511 1.00 91.56 165 PHE A O 1
ATOM 1369 N N . SER A 1 166 ? 7.401 9.080 -26.425 1.00 86.56 166 SER A N 1
ATOM 1370 C CA . SER A 1 166 ? 6.122 9.484 -27.004 1.00 86.56 166 SER A CA 1
ATOM 1371 C C . SER A 1 166 ? 5.216 8.264 -27.188 1.00 86.56 166 SER A C 1
ATOM 1373 O O . SER A 1 166 ? 5.650 7.242 -27.718 1.00 86.56 166 SER A O 1
ATOM 1375 N N . THR A 1 167 ? 3.946 8.377 -26.794 1.00 85.19 167 THR A N 1
ATOM 1376 C CA . THR A 1 167 ? 2.920 7.361 -27.086 1.00 85.19 167 THR A CA 1
ATOM 1377 C C . THR A 1 167 ? 2.557 7.321 -28.570 1.00 85.19 167 THR A C 1
ATOM 1379 O O . THR A 1 167 ? 1.825 6.435 -29.011 1.00 85.19 167 THR A O 1
ATOM 1382 N N . TRP A 1 168 ? 3.053 8.267 -29.373 1.00 75.62 168 TRP A N 1
ATOM 1383 C CA . TRP A 1 168 ? 2.809 8.279 -30.804 1.00 75.62 168 TRP A CA 1
ATOM 1384 C C . TRP A 1 168 ? 3.363 7.005 -31.459 1.00 75.62 168 TRP A C 1
ATOM 1386 O O . TRP A 1 168 ? 4.543 6.683 -31.357 1.00 75.62 168 TRP A O 1
ATOM 1396 N N . GLY A 1 169 ? 2.477 6.251 -32.112 1.00 70.62 169 GLY A N 1
ATOM 1397 C CA . GLY A 1 169 ? 2.812 4.964 -32.719 1.00 70.62 169 GLY A CA 1
ATOM 1398 C C . GLY A 1 169 ? 2.791 3.763 -31.763 1.00 70.62 169 GLY A C 1
ATOM 1399 O O . GLY A 1 169 ? 3.090 2.662 -32.225 1.00 70.62 169 GLY A O 1
ATOM 1400 N N . SER A 1 170 ? 2.394 3.915 -30.490 1.00 78.62 170 SER A N 1
ATOM 1401 C CA . SER A 1 170 ? 2.297 2.805 -29.518 1.00 78.62 170 SER A CA 1
ATOM 1402 C C . SER A 1 170 ? 1.283 1.722 -29.917 1.00 78.62 170 SER A C 1
ATOM 1404 O O . SER A 1 170 ? 1.486 0.550 -29.635 1.00 78.62 170 SER A O 1
ATOM 1406 N N . ALA A 1 171 ? 0.224 2.075 -30.651 1.00 76.94 171 ALA A N 1
ATOM 1407 C CA . ALA A 1 171 ? -0.768 1.119 -31.164 1.00 76.94 171 ALA A CA 1
ATOM 1408 C C . ALA A 1 171 ? -0.333 0.401 -32.466 1.00 76.94 171 ALA A C 1
ATOM 1410 O O . ALA A 1 171 ? -1.105 -0.366 -33.063 1.00 76.94 171 ALA A O 1
ATOM 1411 N N . THR A 1 172 ? 0.879 0.687 -32.952 1.00 78.44 172 THR A N 1
ATOM 1412 C CA . THR A 1 172 ? 1.420 0.241 -34.248 1.00 78.44 172 THR A CA 1
ATOM 1413 C C . THR A 1 172 ? 2.839 -0.310 -34.098 1.00 78.44 172 THR A C 1
ATOM 1415 O O . THR A 1 172 ? 3.426 -0.266 -33.018 1.00 78.44 172 THR A O 1
ATOM 1418 N N . GLY A 1 173 ? 3.425 -0.842 -35.172 1.00 83.94 173 GLY A N 1
ATOM 1419 C CA . GLY A 1 173 ? 4.768 -1.411 -35.116 1.00 83.94 173 GLY A CA 1
ATOM 1420 C C . GLY A 1 173 ? 4.853 -2.644 -34.219 1.00 83.94 173 GLY A C 1
ATOM 1421 O O . GLY A 1 173 ? 4.079 -3.586 -34.408 1.00 83.94 173 GLY A O 1
ATOM 1422 N N . ILE A 1 174 ? 5.823 -2.655 -33.300 1.00 87.06 174 ILE A N 1
ATOM 1423 C CA . ILE A 1 174 ? 6.156 -3.827 -32.474 1.00 87.06 174 ILE A CA 1
ATOM 1424 C C . ILE A 1 174 ? 5.422 -3.884 -31.129 1.00 87.06 174 ILE A C 1
ATOM 1426 O O . ILE A 1 174 ? 5.320 -4.963 -30.553 1.00 87.06 174 ILE A O 1
ATOM 1430 N N . MET A 1 175 ? 4.920 -2.753 -30.622 1.00 88.06 175 MET A N 1
ATOM 1431 C CA . MET A 1 175 ? 4.373 -2.646 -29.261 1.00 88.06 175 MET A CA 1
ATOM 1432 C C . MET A 1 175 ? 3.207 -3.598 -28.961 1.00 88.06 175 MET A C 1
ATOM 1434 O O . MET A 1 175 ? 3.296 -4.278 -27.940 1.00 88.06 175 MET A O 1
ATOM 1438 N N . PRO A 1 176 ? 2.181 -3.744 -29.831 1.00 84.94 176 PRO A N 1
ATOM 1439 C CA . PRO A 1 176 ? 1.036 -4.616 -29.535 1.00 84.94 176 PRO A CA 1
ATOM 1440 C C . PRO A 1 176 ? 1.393 -6.105 -29.398 1.00 84.94 176 PRO A C 1
ATOM 1442 O O . PRO A 1 176 ? 0.595 -6.899 -28.911 1.00 84.94 176 PRO A O 1
ATOM 1445 N N . GLU A 1 177 ? 2.578 -6.508 -29.865 1.00 85.75 177 GLU A N 1
ATOM 1446 C CA . GLU A 1 177 ? 3.040 -7.900 -29.859 1.00 85.75 177 GLU A CA 1
ATOM 1447 C C . GLU A 1 177 ? 4.019 -8.195 -28.706 1.00 85.75 177 GLU A C 1
ATOM 1449 O O . GLU A 1 177 ? 4.484 -9.332 -28.572 1.00 85.75 177 GLU A O 1
ATOM 1454 N N . LEU A 1 178 ? 4.377 -7.196 -27.889 1.00 89.44 178 LEU A N 1
ATOM 1455 C CA . LEU A 1 178 ? 5.311 -7.379 -26.778 1.00 89.44 178 LEU A CA 1
ATOM 1456 C C . LEU A 1 178 ? 4.626 -7.966 -25.540 1.00 89.44 178 LEU A C 1
ATOM 1458 O O . LEU A 1 178 ? 3.578 -7.510 -25.094 1.00 89.44 178 LEU A O 1
ATOM 1462 N N . ASP A 1 179 ? 5.291 -8.939 -24.917 1.00 90.81 179 ASP A N 1
ATOM 1463 C CA . ASP A 1 179 ? 4.858 -9.535 -23.652 1.00 90.81 179 ASP A CA 1
ATOM 1464 C C . ASP A 1 179 ? 5.613 -8.899 -22.475 1.00 90.81 179 ASP A C 1
ATOM 1466 O O . ASP A 1 179 ? 6.618 -9.417 -21.974 1.00 90.81 179 ASP A O 1
ATOM 1470 N N . PHE A 1 180 ? 5.116 -7.746 -22.027 1.00 91.94 180 PHE A N 1
ATOM 1471 C CA . PHE A 1 180 ? 5.675 -7.033 -20.876 1.00 91.94 180 PHE A CA 1
ATOM 1472 C C . PHE A 1 180 ? 5.578 -7.845 -19.587 1.00 91.94 180 PHE A C 1
ATOM 1474 O O . PHE A 1 180 ? 6.478 -7.781 -18.753 1.00 91.94 180 PHE A O 1
ATOM 1481 N N . ALA A 1 181 ? 4.531 -8.655 -19.421 1.00 93.19 181 ALA A N 1
ATOM 1482 C CA . ALA A 1 181 ? 4.380 -9.494 -18.239 1.00 93.19 181 ALA A CA 1
ATOM 1483 C C . ALA A 1 181 ? 5.522 -10.518 -18.144 1.00 93.19 181 ALA A C 1
ATOM 1485 O O . ALA A 1 181 ? 6.075 -10.741 -17.064 1.00 93.19 181 ALA A O 1
ATOM 1486 N N . ARG A 1 182 ? 5.915 -11.117 -19.272 1.00 94.00 182 ARG A N 1
ATOM 1487 C CA . ARG A 1 182 ? 7.083 -11.998 -19.346 1.00 94.00 182 ARG A CA 1
ATOM 1488 C C . ARG A 1 182 ? 8.385 -11.249 -19.077 1.00 94.00 182 ARG A C 1
ATOM 1490 O O . ARG A 1 182 ? 9.193 -11.749 -18.297 1.00 94.00 182 ARG A O 1
ATOM 1497 N N . ALA A 1 183 ? 8.579 -10.070 -19.667 1.00 95.06 183 ALA A N 1
ATOM 1498 C CA . ALA A 1 183 ? 9.785 -9.271 -19.444 1.00 95.06 183 ALA A CA 1
ATOM 1499 C C . ALA A 1 183 ? 9.933 -8.838 -17.973 1.00 95.06 183 ALA A C 1
ATOM 1501 O O . ALA A 1 183 ? 11.003 -9.000 -17.389 1.00 95.06 183 ALA A O 1
ATOM 1502 N N . ARG A 1 184 ? 8.846 -8.384 -17.334 1.00 95.81 184 ARG A N 1
ATOM 1503 C CA . ARG A 1 184 ? 8.802 -8.036 -15.902 1.00 95.81 184 ARG A CA 1
ATOM 1504 C C . ARG A 1 184 ? 9.153 -9.229 -15.018 1.00 95.81 184 ARG A C 1
ATOM 1506 O O . ARG A 1 184 ? 10.009 -9.099 -14.150 1.00 95.81 184 ARG A O 1
ATOM 1513 N N . ARG A 1 185 ? 8.535 -10.401 -15.246 1.00 95.81 185 ARG A N 1
ATOM 1514 C CA . ARG A 1 185 ? 8.868 -11.630 -14.494 1.00 95.81 185 ARG A CA 1
ATOM 1515 C C . ARG A 1 185 ? 10.333 -11.995 -14.651 1.00 95.81 185 ARG A C 1
ATOM 1517 O O . ARG A 1 185 ? 10.990 -12.283 -13.659 1.00 95.81 185 ARG A O 1
ATOM 1524 N N . PHE A 1 186 ? 10.845 -11.919 -15.874 1.00 96.44 186 PHE A N 1
ATOM 1525 C CA . PHE A 1 186 ? 12.246 -12.187 -16.143 1.00 96.44 186 PHE A CA 1
ATOM 1526 C C . PHE A 1 186 ? 13.166 -11.235 -15.367 1.00 96.44 186 PHE A C 1
ATOM 1528 O O . PHE A 1 186 ? 14.086 -11.695 -14.703 1.00 96.44 186 PHE A O 1
ATOM 1535 N N . LEU A 1 187 ? 12.901 -9.925 -15.368 1.00 97.19 187 LEU A N 1
ATOM 1536 C CA . LEU A 1 187 ? 13.697 -8.974 -14.585 1.00 97.19 187 LEU A CA 1
ATOM 1537 C C . LEU A 1 187 ? 13.587 -9.228 -13.075 1.00 97.19 187 LEU A C 1
ATOM 1539 O O . LEU A 1 187 ? 14.596 -9.165 -12.380 1.00 97.19 187 LEU A O 1
ATOM 1543 N N . ILE A 1 188 ? 12.407 -9.585 -12.564 1.00 96.75 188 ILE A N 1
ATOM 1544 C CA . ILE A 1 188 ? 12.236 -10.010 -11.165 1.00 96.75 188 ILE A CA 1
ATOM 1545 C C . ILE A 1 188 ? 13.108 -11.235 -10.860 1.00 96.75 188 ILE A C 1
ATOM 1547 O O . ILE A 1 188 ? 13.779 -11.257 -9.832 1.00 96.75 188 ILE A O 1
ATOM 1551 N N . GLU A 1 189 ? 13.146 -12.229 -11.749 1.00 95.94 189 GLU A N 1
ATOM 1552 C CA . GLU A 1 189 ? 14.034 -13.390 -11.623 1.00 95.94 189 GLU A CA 1
ATOM 1553 C C . GLU A 1 189 ? 15.514 -12.976 -11.623 1.00 95.94 189 GLU A C 1
ATOM 1555 O O . GLU A 1 189 ? 16.277 -13.491 -10.808 1.00 95.94 189 GLU A O 1
ATOM 1560 N N . VAL A 1 190 ? 15.926 -12.001 -12.452 1.00 96.69 190 VAL A N 1
ATOM 1561 C CA . VAL A 1 190 ? 17.302 -11.458 -12.423 1.00 96.69 190 VAL A CA 1
ATOM 1562 C C . VAL A 1 190 ? 17.618 -10.900 -11.032 1.00 96.69 190 VAL A C 1
ATOM 1564 O O . VAL A 1 190 ? 18.660 -11.219 -10.456 1.00 96.69 190 VAL A O 1
ATOM 1567 N N . LEU A 1 191 ? 16.715 -10.085 -10.478 1.00 97.06 191 LEU A N 1
ATOM 1568 C CA . LEU A 1 191 ? 16.919 -9.407 -9.196 1.00 97.06 191 LEU A CA 1
ATOM 1569 C C . LEU A 1 191 ? 17.031 -10.381 -8.013 1.00 97.06 191 LEU A C 1
ATOM 1571 O O . LEU A 1 191 ? 17.663 -10.041 -7.015 1.00 97.06 191 LEU A O 1
ATOM 1575 N N . GLN A 1 192 ? 16.487 -11.600 -8.114 1.00 95.88 192 GLN A N 1
ATOM 1576 C CA . GLN A 1 192 ? 16.617 -12.633 -7.072 1.00 95.88 192 GLN A CA 1
ATOM 1577 C C . GLN A 1 192 ? 18.061 -13.102 -6.851 1.00 95.88 192 GLN A C 1
ATOM 1579 O O . GLN A 1 192 ? 18.368 -13.674 -5.806 1.00 95.88 192 GLN A O 1
ATOM 1584 N N . TYR A 1 193 ? 18.960 -12.867 -7.810 1.00 94.88 193 TYR A N 1
ATOM 1585 C CA . TYR A 1 193 ? 20.372 -13.234 -7.687 1.00 94.88 193 TYR A CA 1
ATOM 1586 C C . TYR A 1 193 ? 21.229 -12.174 -6.984 1.00 94.88 193 TYR A C 1
ATOM 1588 O O . TYR A 1 193 ? 22.402 -12.449 -6.701 1.00 94.88 193 TYR A O 1
ATOM 1596 N N . CYS A 1 194 ? 20.666 -10.996 -6.710 1.00 95.75 194 CYS A N 1
ATOM 1597 C CA . CYS A 1 194 ? 21.324 -9.918 -5.983 1.00 95.75 194 CYS A CA 1
ATOM 1598 C C . CYS A 1 194 ? 21.439 -10.242 -4.490 1.00 95.75 194 CYS A C 1
ATOM 1600 O O . CYS A 1 194 ? 20.565 -10.878 -3.902 1.00 95.75 194 CYS A O 1
ATOM 1602 N N . THR A 1 195 ? 22.501 -9.752 -3.853 1.00 95.12 195 THR A N 1
ATOM 1603 C CA . THR A 1 195 ? 22.630 -9.813 -2.394 1.00 95.12 195 THR A CA 1
ATOM 1604 C C . THR A 1 195 ? 21.809 -8.682 -1.762 1.00 95.12 195 THR A C 1
ATOM 1606 O O . THR A 1 195 ? 21.977 -7.529 -2.177 1.00 95.12 195 THR A O 1
ATOM 1609 N N . PRO A 1 196 ? 20.956 -8.955 -0.755 1.00 95.06 196 PRO A N 1
ATOM 1610 C CA . PRO A 1 196 ? 20.235 -7.909 -0.039 1.00 95.06 196 PRO A CA 1
ATOM 1611 C C . PRO A 1 196 ? 21.183 -6.891 0.576 1.00 95.06 196 PRO A C 1
ATOM 1613 O O . PRO A 1 196 ? 22.283 -7.227 1.018 1.00 95.06 196 PRO A O 1
ATOM 1616 N N . GLY A 1 197 ? 20.769 -5.630 0.606 1.00 95.50 197 GLY A N 1
ATOM 1617 C CA . GLY A 1 197 ? 21.555 -4.577 1.245 1.00 95.50 197 GLY A CA 1
ATOM 1618 C C . GLY A 1 197 ? 22.724 -4.045 0.399 1.00 95.50 197 GLY A C 1
ATOM 1619 O O . GLY A 1 197 ? 23.257 -2.981 0.721 1.00 95.50 197 GLY A O 1
ATOM 1620 N N . VAL A 1 198 ? 23.087 -4.711 -0.702 1.00 97.06 198 VAL A N 1
ATOM 1621 C CA . VAL A 1 198 ? 24.172 -4.290 -1.600 1.00 97.06 198 VAL A CA 1
ATOM 1622 C C . VAL A 1 198 ? 23.635 -3.392 -2.714 1.00 97.06 198 VAL A C 1
ATOM 1624 O O . VAL A 1 198 ? 22.654 -3.721 -3.380 1.00 97.06 198 VAL A O 1
ATOM 1627 N N . TRP A 1 199 ? 24.297 -2.254 -2.921 1.00 98.12 199 TRP A N 1
ATOM 1628 C CA . TRP A 1 199 ? 24.035 -1.356 -4.043 1.00 98.12 199 TRP A CA 1
ATOM 1629 C C . TRP A 1 199 ? 24.767 -1.837 -5.293 1.00 98.12 199 TRP A C 1
ATOM 1631 O O . TRP A 1 199 ? 25.979 -2.037 -5.247 1.00 98.12 199 TRP A O 1
ATOM 1641 N N . TYR A 1 200 ? 24.051 -1.967 -6.406 1.00 98.31 200 TYR A N 1
ATOM 1642 C CA . TYR A 1 200 ? 24.585 -2.353 -7.712 1.00 98.31 200 TYR A CA 1
ATOM 1643 C C . TYR A 1 200 ? 24.387 -1.234 -8.730 1.00 98.31 200 TYR A C 1
ATOM 1645 O O . TYR A 1 200 ? 23.395 -0.508 -8.664 1.00 98.31 200 TYR A O 1
ATOM 1653 N N . THR A 1 201 ? 25.311 -1.091 -9.683 1.00 98.25 201 THR A N 1
ATOM 1654 C CA . THR A 1 201 ? 25.151 -0.106 -10.759 1.00 98.25 201 THR A CA 1
ATOM 1655 C C . THR A 1 201 ? 24.098 -0.581 -11.755 1.00 98.25 201 THR A C 1
ATOM 1657 O O . THR A 1 201 ? 24.118 -1.733 -12.201 1.00 98.25 201 THR A O 1
ATOM 1660 N N . THR A 1 202 ? 23.205 0.315 -12.169 1.00 98.06 202 THR A N 1
ATOM 1661 C CA . THR A 1 202 ? 22.188 0.009 -13.189 1.00 98.06 202 THR A CA 1
ATOM 1662 C C . THR A 1 202 ? 22.832 -0.334 -14.527 1.00 98.06 202 THR A C 1
ATOM 1664 O O . THR A 1 202 ? 22.388 -1.249 -15.217 1.00 98.06 202 THR A O 1
ATOM 1667 N N . SER A 1 203 ? 23.941 0.331 -14.863 1.00 97.50 203 SER A N 1
ATOM 1668 C CA . SER A 1 203 ? 24.713 0.049 -16.075 1.00 97.50 203 SER A CA 1
ATOM 1669 C C . SER A 1 203 ? 25.222 -1.392 -16.129 1.00 97.50 203 SER A C 1
ATOM 1671 O O . SER A 1 203 ? 25.179 -1.996 -17.194 1.00 97.50 203 SER A O 1
ATOM 1673 N N . SER A 1 204 ? 25.630 -1.987 -14.999 1.00 97.69 204 SER A N 1
ATOM 1674 C CA . SER A 1 204 ? 26.064 -3.393 -14.976 1.00 97.69 204 SER A CA 1
ATOM 1675 C C . SER A 1 204 ? 24.912 -4.373 -15.215 1.00 97.69 204 SER A C 1
ATOM 1677 O O . SER A 1 204 ? 25.110 -5.404 -15.856 1.00 97.69 204 SER A O 1
ATOM 1679 N N . LEU A 1 205 ? 23.694 -4.036 -14.774 1.00 98.06 205 LEU A N 1
ATOM 1680 C CA . LEU A 1 205 ? 22.495 -4.819 -15.080 1.00 98.06 205 LEU A CA 1
ATOM 1681 C C . LEU A 1 205 ? 22.141 -4.725 -16.568 1.00 98.06 205 LEU A C 1
ATOM 1683 O O . LEU A 1 205 ? 21.877 -5.745 -17.199 1.00 98.06 205 LEU A O 1
ATOM 1687 N N . ILE A 1 206 ? 22.179 -3.521 -17.143 1.00 98.00 206 ILE A N 1
ATOM 1688 C CA . ILE A 1 206 ? 21.928 -3.306 -18.575 1.00 98.00 206 ILE A CA 1
ATOM 1689 C C . ILE A 1 206 ? 22.977 -4.043 -19.418 1.00 98.00 206 ILE A C 1
ATOM 1691 O O . ILE A 1 206 ? 22.611 -4.740 -20.361 1.00 98.00 206 ILE A O 1
ATOM 1695 N N . GLN A 1 207 ? 24.257 -3.962 -19.044 1.00 97.38 207 GLN A N 1
ATOM 1696 C CA . GLN A 1 207 ? 25.355 -4.689 -19.686 1.00 97.38 207 GLN A CA 1
ATOM 1697 C C . GLN A 1 207 ? 25.107 -6.206 -19.655 1.00 97.38 207 GLN A C 1
ATOM 1699 O O . GLN A 1 207 ? 25.158 -6.858 -20.696 1.00 97.38 207 GLN A O 1
ATOM 1704 N N . TYR A 1 208 ? 24.759 -6.759 -18.486 1.00 97.25 208 TYR A N 1
ATOM 1705 C CA . TYR A 1 208 ? 24.428 -8.178 -18.336 1.00 97.25 208 TYR A CA 1
ATOM 1706 C C . TYR A 1 208 ? 23.286 -8.604 -19.272 1.00 97.25 208 TYR A C 1
ATOM 1708 O O . TYR A 1 208 ? 23.363 -9.644 -19.930 1.00 97.25 208 TYR A O 1
ATOM 1716 N N . LEU A 1 209 ? 22.228 -7.793 -19.360 1.00 97.44 209 LEU A N 1
ATOM 1717 C CA . LEU A 1 209 ? 21.097 -8.058 -20.245 1.00 97.44 209 LEU A CA 1
ATOM 1718 C C . LEU A 1 209 ? 21.499 -7.967 -21.720 1.00 97.44 209 LEU A C 1
ATOM 1720 O O . LEU A 1 209 ? 21.112 -8.835 -22.495 1.00 97.44 209 LEU A O 1
ATOM 1724 N N . LYS A 1 210 ? 22.307 -6.976 -22.108 1.00 96.25 210 LYS A N 1
ATOM 1725 C CA . LYS A 1 210 ? 22.808 -6.818 -23.482 1.00 96.25 210 LYS A CA 1
ATOM 1726 C C . LYS A 1 210 ? 23.651 -8.016 -23.921 1.00 96.25 210 LYS A C 1
ATOM 1728 O O . LYS A 1 210 ? 23.495 -8.497 -25.039 1.00 96.25 210 LYS A O 1
ATOM 1733 N N . GLU A 1 211 ? 24.524 -8.507 -23.047 1.00 95.88 211 GLU A N 1
ATOM 1734 C CA . GLU A 1 211 ? 25.463 -9.589 -23.362 1.00 95.88 211 GLU A CA 1
ATOM 1735 C C . GLU A 1 211 ? 24.805 -10.972 -23.363 1.00 95.88 211 GLU A C 1
ATOM 1737 O O . GLU A 1 211 ? 25.110 -11.804 -24.219 1.00 95.88 211 GLU A O 1
ATOM 1742 N N . HIS A 1 212 ? 23.901 -11.233 -22.417 1.00 95.75 212 HIS A N 1
ATOM 1743 C CA . HIS A 1 212 ? 23.370 -12.580 -22.196 1.00 95.75 212 HIS A CA 1
ATOM 1744 C C . HIS A 1 212 ? 21.908 -12.753 -22.599 1.00 95.75 212 HIS A C 1
ATOM 1746 O O . HIS A 1 212 ? 21.494 -13.868 -22.914 1.00 95.75 212 HIS A O 1
ATOM 1752 N N . HIS A 1 213 ? 21.127 -11.673 -22.620 1.00 95.88 213 HIS A N 1
ATOM 1753 C CA . HIS A 1 213 ? 19.687 -11.709 -22.889 1.00 95.88 213 HIS A CA 1
ATOM 1754 C C . HIS A 1 213 ? 19.235 -10.565 -23.815 1.00 95.88 213 HIS A C 1
ATOM 1756 O O . HIS A 1 213 ? 18.247 -9.894 -23.507 1.00 95.88 213 HIS A O 1
ATOM 1762 N N . PRO A 1 214 ? 19.890 -10.335 -24.974 1.00 95.19 214 PRO A N 1
ATOM 1763 C CA . PRO A 1 214 ? 19.657 -9.153 -25.812 1.00 95.19 214 PRO A CA 1
ATOM 1764 C C . PRO A 1 214 ? 18.237 -9.043 -26.378 1.00 95.19 214 PRO A C 1
ATOM 1766 O O . PRO A 1 214 ? 17.905 -8.016 -26.960 1.00 95.19 214 PRO A O 1
ATOM 1769 N N . TYR A 1 215 ? 17.407 -10.079 -26.233 1.00 95.38 215 TYR A N 1
ATOM 1770 C CA . TYR A 1 215 ? 16.034 -10.164 -26.739 1.00 95.38 215 TYR A CA 1
ATOM 1771 C C . TYR A 1 215 ? 15.011 -10.479 -25.635 1.00 95.38 215 TYR A C 1
ATOM 1773 O O . TYR A 1 215 ? 13.974 -11.081 -25.913 1.00 95.38 215 TYR A O 1
ATOM 1781 N N . PHE A 1 216 ? 15.309 -10.143 -24.371 1.00 95.50 216 PHE A N 1
ATOM 1782 C CA . PHE A 1 216 ? 14.415 -10.439 -23.241 1.00 95.50 216 PHE A CA 1
ATOM 1783 C C . PHE A 1 216 ? 13.068 -9.700 -23.322 1.00 95.50 216 PHE A C 1
ATOM 1785 O O . PHE A 1 216 ? 12.059 -10.229 -22.860 1.00 95.50 216 PHE A O 1
ATOM 1792 N N . LEU A 1 217 ? 13.072 -8.495 -23.904 1.00 94.94 217 LEU A N 1
ATOM 1793 C CA . LEU A 1 217 ? 11.900 -7.637 -24.065 1.00 94.94 217 LEU A CA 1
ATOM 1794 C C . LEU A 1 217 ? 11.422 -7.623 -25.517 1.00 94.94 217 LEU A C 1
ATOM 1796 O O . LEU A 1 217 ? 10.332 -8.103 -25.812 1.00 94.94 217 LEU A O 1
ATOM 1800 N N . ILE A 1 218 ? 12.252 -7.104 -26.428 1.00 94.38 218 ILE A N 1
ATOM 1801 C CA . ILE A 1 218 ? 11.927 -7.026 -27.853 1.00 94.38 218 ILE A CA 1
ATOM 1802 C C . ILE A 1 218 ? 12.615 -8.187 -28.587 1.00 94.38 218 ILE A C 1
ATOM 1804 O O . ILE A 1 218 ? 13.842 -8.304 -28.538 1.00 94.38 218 ILE A O 1
ATOM 1808 N N . PRO A 1 219 ? 11.870 -9.057 -29.292 1.00 92.94 219 PRO A N 1
ATOM 1809 C CA . PRO A 1 219 ? 12.467 -10.142 -30.061 1.00 92.94 219 PRO A CA 1
ATOM 1810 C C . PRO A 1 219 ? 13.391 -9.618 -31.166 1.00 92.94 219 PRO A C 1
ATOM 1812 O O . PRO A 1 219 ? 13.087 -8.616 -31.804 1.00 92.94 219 PRO A O 1
ATOM 1815 N N . GLY A 1 220 ? 14.464 -10.347 -31.486 1.00 91.19 220 GLY A N 1
ATOM 1816 C CA . GLY A 1 220 ? 15.360 -9.975 -32.596 1.00 91.19 220 GLY A CA 1
ATOM 1817 C C . GLY A 1 220 ? 14.707 -10.035 -33.982 1.00 91.19 220 GLY A C 1
ATOM 1818 O O . GLY A 1 220 ? 15.213 -9.466 -34.940 1.00 91.19 220 GLY A O 1
ATOM 1819 N N . LYS A 1 221 ? 13.571 -10.728 -34.101 1.00 89.38 221 LYS A N 1
ATOM 1820 C CA . LYS A 1 221 ? 12.692 -10.706 -35.277 1.00 89.38 221 LYS A CA 1
ATOM 1821 C C . LYS A 1 221 ? 11.265 -10.467 -34.788 1.00 89.38 221 LYS A C 1
ATOM 1823 O O . LYS A 1 221 ? 10.521 -11.440 -34.629 1.00 89.38 221 LYS A O 1
ATOM 1828 N N . PRO A 1 222 ? 10.909 -9.221 -34.444 1.00 88.62 222 PRO A N 1
ATOM 1829 C CA . PRO A 1 222 ? 9.611 -8.941 -33.863 1.00 88.62 222 PRO A CA 1
ATOM 1830 C C . PRO A 1 222 ? 8.520 -9.103 -34.923 1.00 88.62 222 PRO A C 1
ATOM 1832 O O . PRO A 1 222 ? 8.761 -9.014 -36.132 1.00 88.62 222 PRO A O 1
ATOM 1835 N N . LYS A 1 223 ? 7.306 -9.390 -34.460 1.00 87.62 223 LYS A N 1
ATOM 1836 C CA . LYS A 1 223 ? 6.124 -9.336 -35.313 1.00 87.62 223 LYS A CA 1
ATOM 1837 C C . LYS A 1 223 ? 5.659 -7.889 -35.389 1.00 87.62 223 LYS A C 1
ATOM 1839 O O . LYS A 1 223 ? 5.788 -7.142 -34.427 1.00 87.62 223 LYS A O 1
ATOM 1844 N N . TYR A 1 224 ? 5.127 -7.523 -36.545 1.00 85.75 224 TYR A N 1
ATOM 1845 C CA . TYR A 1 224 ? 4.611 -6.188 -36.798 1.00 85.75 224 TYR A CA 1
ATOM 1846 C C . TYR A 1 224 ? 3.145 -6.286 -37.168 1.00 85.75 224 TYR A C 1
ATOM 1848 O O . TYR A 1 224 ? 2.765 -7.144 -37.974 1.00 85.75 224 TYR A O 1
ATOM 1856 N N . ARG A 1 225 ? 2.344 -5.356 -36.649 1.00 82.25 225 ARG A N 1
ATOM 1857 C CA . ARG A 1 225 ? 0.934 -5.231 -37.030 1.00 82.25 225 ARG A CA 1
ATOM 1858 C C . ARG A 1 225 ? 0.778 -4.932 -38.523 1.00 82.25 225 ARG A C 1
ATOM 1860 O O . ARG A 1 225 ? -0.090 -5.503 -39.185 1.00 82.25 225 ARG A O 1
ATOM 1867 N N . HIS A 1 226 ? 1.643 -4.076 -39.075 1.00 84.06 226 HIS A N 1
ATOM 1868 C CA . HIS A 1 226 ? 1.652 -3.741 -40.495 1.00 84.06 226 HIS A CA 1
ATOM 1869 C C . HIS A 1 226 ? 3.011 -4.013 -41.149 1.00 84.06 226 HIS A C 1
ATOM 1871 O O . HIS A 1 226 ? 4.070 -3.729 -40.601 1.00 84.06 226 HIS A O 1
ATOM 1877 N N . LYS A 1 227 ? 2.993 -4.518 -42.391 1.00 81.56 227 LYS A N 1
ATOM 1878 C CA . LYS A 1 227 ? 4.221 -4.851 -43.143 1.00 81.56 227 LYS A CA 1
ATOM 1879 C C . LYS A 1 227 ? 5.139 -3.651 -43.399 1.00 81.56 227 LYS A C 1
ATOM 1881 O O . LYS A 1 227 ? 6.328 -3.850 -43.622 1.00 81.56 227 LYS A O 1
ATOM 1886 N N . HIS A 1 228 ? 4.599 -2.432 -43.437 1.00 82.56 228 HIS A N 1
ATOM 1887 C CA . HIS A 1 228 ? 5.413 -1.237 -43.653 1.00 82.56 228 HIS A CA 1
ATOM 1888 C C . HIS A 1 228 ? 6.231 -0.858 -42.412 1.00 82.56 228 HIS A C 1
ATOM 1890 O O . HIS A 1 228 ? 7.332 -0.345 -42.586 1.00 82.56 228 HIS A O 1
ATOM 1896 N N . ASP A 1 229 ? 5.764 -1.201 -41.207 1.00 82.69 229 ASP A N 1
ATOM 1897 C CA . ASP A 1 229 ? 6.475 -0.937 -39.949 1.00 82.69 229 ASP A CA 1
ATOM 1898 C C . ASP A 1 229 ? 7.784 -1.729 -39.852 1.00 82.69 229 ASP A C 1
ATOM 1900 O O . ASP A 1 229 ? 8.765 -1.255 -39.286 1.00 82.69 229 ASP A O 1
ATOM 1904 N N . ALA A 1 230 ? 7.842 -2.902 -40.493 1.00 82.19 230 ALA A N 1
ATOM 1905 C CA . ALA A 1 230 ? 9.047 -3.729 -40.545 1.00 82.19 230 ALA A CA 1
ATOM 1906 C C . ALA A 1 230 ? 10.249 -3.012 -41.187 1.00 82.19 230 ALA A C 1
ATOM 1908 O O . ALA A 1 230 ? 11.393 -3.376 -40.927 1.00 82.19 230 ALA A O 1
ATOM 1909 N N . LYS A 1 231 ? 10.011 -1.978 -42.010 1.00 83.88 231 LYS A N 1
ATOM 1910 C CA . LYS A 1 231 ? 11.082 -1.167 -42.611 1.00 83.88 231 LYS A CA 1
ATOM 1911 C C . LYS A 1 231 ? 11.850 -0.346 -41.579 1.00 83.88 231 LYS A C 1
ATOM 1913 O O . LYS A 1 231 ? 13.003 -0.013 -41.823 1.00 83.88 231 LYS A O 1
ATOM 1918 N N . ASN A 1 232 ? 11.220 -0.045 -40.447 1.00 79.94 232 ASN A N 1
ATOM 1919 C CA . ASN A 1 232 ? 11.794 0.770 -39.384 1.00 79.94 232 ASN A CA 1
ATOM 1920 C C . ASN A 1 232 ? 12.610 -0.070 -38.382 1.00 79.94 232 ASN A C 1
ATOM 1922 O O . ASN A 1 232 ? 13.166 0.477 -37.432 1.00 79.94 232 ASN A O 1
ATOM 1926 N N . GLY A 1 233 ? 12.709 -1.387 -38.606 1.00 86.75 233 GLY A N 1
ATOM 1927 C CA . GLY A 1 233 ? 13.519 -2.298 -37.801 1.00 86.75 233 GLY A CA 1
ATOM 1928 C C . GLY A 1 233 ? 12.956 -2.537 -36.402 1.00 86.75 233 GLY A C 1
ATOM 1929 O O . GLY A 1 233 ? 11.802 -2.213 -36.102 1.00 86.75 233 GLY A O 1
ATOM 1930 N N . ARG A 1 234 ? 13.764 -3.162 -35.542 1.00 90.00 234 ARG A N 1
ATOM 1931 C CA . ARG A 1 234 ? 13.371 -3.536 -34.176 1.00 90.00 234 ARG A CA 1
ATOM 1932 C C . ARG A 1 234 ? 12.984 -2.334 -33.309 1.00 90.00 234 ARG A C 1
ATOM 1934 O O . ARG A 1 234 ? 12.067 -2.436 -32.502 1.00 90.00 234 ARG A O 1
ATOM 1941 N N . TYR A 1 235 ? 13.663 -1.204 -33.493 1.00 91.88 235 TYR A N 1
ATOM 1942 C CA . TYR A 1 235 ? 13.480 0.010 -32.689 1.00 91.88 235 TYR A CA 1
ATOM 1943 C C . TYR A 1 235 ? 12.657 1.098 -33.378 1.00 91.88 235 TYR A C 1
ATOM 1945 O O . TYR A 1 235 ? 12.622 2.236 -32.923 1.00 91.88 235 TYR A O 1
ATOM 1953 N N . GLY A 1 236 ? 11.937 0.743 -34.443 1.00 86.50 236 GLY A N 1
ATOM 1954 C CA . GLY A 1 236 ? 11.209 1.690 -35.284 1.00 86.50 236 GLY A CA 1
ATOM 1955 C C . GLY A 1 236 ? 10.121 2.521 -34.600 1.00 86.50 236 GLY A C 1
ATOM 1956 O O . GLY A 1 236 ? 9.706 3.534 -35.153 1.00 86.50 236 GLY A O 1
ATOM 1957 N N . ASN A 1 237 ? 9.661 2.108 -33.418 1.00 87.44 237 ASN A N 1
ATOM 1958 C CA . ASN A 1 237 ? 8.679 2.840 -32.618 1.00 87.44 237 ASN A CA 1
ATOM 1959 C C . ASN A 1 237 ? 9.308 3.888 -31.684 1.00 87.44 237 ASN A C 1
ATOM 1961 O O . ASN A 1 237 ? 8.576 4.681 -31.098 1.00 87.44 237 ASN A O 1
ATOM 1965 N N . PHE A 1 238 ? 10.633 3.898 -31.515 1.00 91.25 238 PHE A N 1
ATOM 1966 C CA . PHE A 1 238 ? 11.289 4.694 -30.482 1.00 91.25 238 PHE A CA 1
ATOM 1967 C C . PHE A 1 238 ? 12.048 5.873 -31.067 1.00 91.25 238 PHE A C 1
ATOM 1969 O O . PHE A 1 238 ? 12.912 5.733 -31.937 1.00 91.25 238 PHE A O 1
ATOM 1976 N N . HIS A 1 239 ? 11.724 7.041 -30.527 1.00 90.94 239 HIS A N 1
ATOM 1977 C CA . HIS A 1 239 ? 12.249 8.311 -30.979 1.00 90.94 239 HIS A CA 1
ATOM 1978 C C . HIS A 1 239 ? 12.738 9.139 -29.800 1.00 90.94 239 HIS A C 1
ATOM 1980 O O . HIS A 1 239 ? 12.175 9.098 -28.708 1.00 90.94 239 HIS A O 1
ATOM 1986 N N . GLU A 1 240 ? 13.784 9.910 -30.046 1.00 92.38 240 GLU A N 1
ATOM 1987 C CA . GLU A 1 240 ? 14.395 10.806 -29.079 1.00 92.38 240 GLU A CA 1
ATOM 1988 C C . GLU A 1 240 ? 14.242 12.264 -29.503 1.00 92.38 240 GLU A C 1
ATOM 1990 O O . GLU A 1 240 ? 14.270 12.587 -30.690 1.00 92.38 240 GLU A O 1
ATOM 1995 N N . GLY A 1 241 ? 14.131 13.170 -28.536 1.00 89.62 241 GLY A N 1
ATOM 1996 C CA . GLY A 1 241 ? 13.975 14.599 -28.802 1.00 89.62 241 GLY A CA 1
ATOM 1997 C C . GLY A 1 241 ? 14.641 15.465 -27.740 1.00 89.62 241 GLY A C 1
ATOM 1998 O O . GLY A 1 241 ? 14.846 15.041 -26.611 1.00 89.62 241 GLY A O 1
ATOM 1999 N N . LYS A 1 242 ? 15.015 16.703 -28.083 1.00 86.06 242 LYS A N 1
ATOM 2000 C CA . LYS A 1 242 ? 15.513 17.681 -27.090 1.00 86.06 242 LYS A CA 1
ATOM 2001 C C . LYS A 1 242 ? 14.399 18.200 -26.180 1.00 86.06 242 LYS A C 1
ATOM 2003 O O . LYS A 1 242 ? 14.664 18.747 -25.118 1.00 86.06 242 LYS A O 1
ATOM 2008 N N . SER A 1 243 ? 13.162 18.083 -26.640 1.00 79.62 243 SER A N 1
ATOM 2009 C CA . SER A 1 243 ? 11.943 18.399 -25.910 1.00 79.62 243 SER A CA 1
ATOM 2010 C C . SER A 1 243 ? 10.771 17.636 -26.524 1.00 79.62 243 SER A C 1
ATOM 2012 O O . SER A 1 243 ? 10.870 17.146 -27.653 1.00 79.62 243 SER A O 1
ATOM 2014 N N . THR A 1 244 ? 9.639 17.613 -25.823 1.00 68.50 244 THR A N 1
ATOM 2015 C CA . THR A 1 244 ? 8.374 17.001 -26.269 1.00 68.50 244 THR A CA 1
ATOM 2016 C C . THR A 1 244 ? 7.873 17.530 -27.621 1.00 68.50 244 THR A C 1
ATOM 2018 O O . THR A 1 244 ? 7.105 16.861 -28.295 1.00 68.50 244 THR A O 1
ATOM 2021 N N . TRP A 1 245 ? 8.319 18.721 -28.038 1.00 71.06 245 TRP A N 1
ATOM 2022 C CA . TRP A 1 245 ? 7.898 19.389 -29.279 1.00 71.06 245 TRP A CA 1
ATOM 2023 C C . TRP A 1 245 ? 9.019 19.506 -30.317 1.00 71.06 245 TRP A C 1
ATOM 2025 O O . TRP A 1 245 ? 8.874 20.190 -31.331 1.00 71.06 245 TRP A O 1
ATOM 2035 N N . SER A 1 246 ? 10.180 18.916 -30.036 1.00 75.56 246 SER A N 1
ATOM 2036 C CA . SER A 1 246 ? 11.331 18.972 -30.934 1.00 75.56 246 SER A CA 1
ATOM 2037 C C . SER A 1 246 ? 11.222 17.942 -32.058 1.00 75.56 246 SER A C 1
ATOM 2039 O O . SER A 1 246 ? 10.431 17.007 -31.993 1.00 75.56 246 SER A O 1
ATOM 2041 N N . ARG A 1 247 ? 12.041 18.108 -33.102 1.00 80.06 247 ARG A N 1
ATOM 2042 C CA . ARG A 1 247 ? 12.158 17.103 -34.160 1.00 80.06 247 ARG A CA 1
ATOM 2043 C C . ARG A 1 247 ? 12.656 15.788 -33.559 1.00 80.06 247 ARG A C 1
ATOM 2045 O O . ARG A 1 247 ? 13.774 15.733 -33.051 1.00 80.06 247 ARG A O 1
ATOM 2052 N N . GLU A 1 248 ? 11.826 14.766 -33.680 1.00 84.12 248 GLU A N 1
ATOM 2053 C CA . GLU A 1 248 ? 12.110 13.408 -33.240 1.00 84.12 248 GLU A CA 1
ATOM 2054 C C . GLU A 1 248 ? 13.219 12.757 -34.084 1.00 84.12 248 GLU A C 1
ATOM 2056 O O . GLU A 1 248 ? 13.270 12.897 -35.312 1.00 84.12 248 GLU A O 1
ATOM 2061 N N . ILE A 1 249 ? 14.131 12.062 -33.405 1.00 88.94 249 ILE A N 1
ATOM 2062 C CA . ILE A 1 249 ? 15.241 11.299 -33.973 1.00 88.94 249 ILE A CA 1
ATOM 2063 C C . ILE A 1 249 ? 14.948 9.825 -33.729 1.00 88.94 249 ILE A C 1
ATOM 2065 O O . ILE A 1 249 ? 14.932 9.374 -32.586 1.00 88.94 249 ILE A O 1
ATOM 2069 N N . GLN A 1 250 ? 14.722 9.074 -34.801 1.00 89.69 250 GLN A N 1
ATOM 2070 C CA . GLN A 1 250 ? 14.512 7.633 -34.719 1.00 89.69 250 GLN A CA 1
ATOM 2071 C C . GLN A 1 250 ? 15.795 6.924 -34.259 1.00 89.69 250 GLN A C 1
ATOM 2073 O O . GLN A 1 250 ? 16.886 7.241 -34.738 1.00 89.69 250 GLN A O 1
ATOM 2078 N N . ILE A 1 251 ? 15.660 5.951 -33.358 1.00 91.94 251 ILE A N 1
ATOM 2079 C CA . ILE A 1 251 ? 16.773 5.102 -32.918 1.00 91.94 251 ILE A CA 1
ATOM 2080 C C . ILE A 1 251 ? 16.985 3.989 -33.953 1.00 91.94 251 ILE A C 1
ATOM 2082 O O . ILE A 1 251 ? 16.068 3.210 -34.227 1.00 91.94 251 ILE A O 1
ATOM 2086 N N . SER A 1 252 ? 18.187 3.896 -34.531 1.00 90.00 252 SER A N 1
ATOM 2087 C CA . SER A 1 252 ? 18.513 2.823 -35.474 1.00 90.00 252 SER A CA 1
ATOM 2088 C C . SER A 1 252 ? 19.012 1.587 -34.732 1.00 90.00 252 SER A C 1
ATOM 2090 O O . SER A 1 252 ? 19.841 1.685 -33.834 1.00 90.00 252 SER A O 1
ATOM 2092 N N . GLU A 1 253 ? 18.587 0.397 -35.158 1.00 89.06 253 GLU A N 1
ATOM 2093 C CA . GLU A 1 253 ? 19.117 -0.876 -34.640 1.00 89.06 253 GLU A CA 1
ATOM 2094 C C . GLU A 1 253 ? 20.622 -1.051 -34.909 1.00 89.06 253 GLU A C 1
ATOM 2096 O O . GLU A 1 253 ? 21.295 -1.795 -34.203 1.00 89.06 253 GLU A O 1
ATOM 2101 N N . SER A 1 254 ? 21.165 -0.343 -35.903 1.00 89.81 254 SER A N 1
ATOM 2102 C CA . SER A 1 254 ? 22.600 -0.343 -36.201 1.00 89.81 254 SER A CA 1
ATOM 2103 C C . SER A 1 254 ? 23.438 0.517 -35.252 1.00 89.81 254 SER A C 1
ATOM 2105 O O . SER A 1 254 ? 24.666 0.462 -35.336 1.00 89.81 254 SER A O 1
ATOM 2107 N N . ASP A 1 255 ? 22.815 1.350 -34.411 1.00 92.81 255 ASP A N 1
ATOM 2108 C CA . ASP A 1 255 ? 23.546 2.204 -33.476 1.00 92.81 255 ASP A CA 1
ATOM 2109 C C . ASP A 1 255 ? 24.203 1.329 -32.392 1.00 92.81 255 ASP A C 1
ATOM 2111 O O . ASP A 1 255 ? 23.591 0.408 -31.849 1.00 92.81 255 ASP A O 1
ATOM 2115 N N . ALA A 1 256 ? 25.467 1.603 -32.055 1.00 93.06 256 ALA A N 1
ATOM 2116 C CA . ALA A 1 256 ? 26.224 0.780 -31.101 1.00 93.06 256 ALA A CA 1
ATOM 2117 C C . ALA A 1 256 ? 25.608 0.765 -29.684 1.00 93.06 256 ALA A C 1
ATOM 2119 O O . ALA A 1 256 ? 25.799 -0.194 -28.926 1.00 93.06 256 ALA A O 1
ATOM 2120 N N . ASP A 1 257 ? 24.867 1.822 -29.347 1.00 94.38 257 ASP A N 1
ATOM 2121 C CA . ASP A 1 257 ? 24.169 2.051 -28.083 1.00 94.38 257 ASP A CA 1
ATOM 2122 C C . ASP A 1 257 ? 22.638 1.904 -28.198 1.00 94.38 257 ASP A C 1
ATOM 2124 O O . ASP A 1 257 ? 21.901 2.313 -27.299 1.00 94.38 257 ASP A O 1
ATOM 2128 N N . ALA A 1 258 ? 22.136 1.322 -29.297 1.00 94.94 258 ALA A N 1
ATOM 2129 C CA . ALA A 1 258 ? 20.699 1.192 -29.545 1.00 94.94 258 ALA A CA 1
ATOM 2130 C C . ALA A 1 258 ? 19.971 0.436 -28.420 1.00 94.94 258 ALA A C 1
ATOM 2132 O O . ALA A 1 258 ? 18.882 0.831 -28.004 1.00 94.94 258 ALA A O 1
ATOM 2133 N N . PHE A 1 259 ? 20.603 -0.619 -27.891 1.00 96.94 259 PHE A N 1
ATOM 2134 C CA . PHE A 1 259 ? 20.063 -1.406 -26.782 1.00 96.94 259 PHE A CA 1
ATOM 2135 C C . PHE A 1 259 ? 19.924 -0.564 -25.511 1.00 96.94 259 PHE A C 1
ATOM 2137 O O . PHE A 1 259 ? 18.883 -0.573 -24.866 1.00 96.94 259 PHE A O 1
ATOM 2144 N N . GLU A 1 260 ? 20.956 0.195 -25.149 1.00 97.31 260 GLU A N 1
ATOM 2145 C CA . GLU A 1 260 ? 20.947 1.080 -23.988 1.00 97.31 260 GLU A CA 1
ATOM 2146 C C . GLU A 1 260 ? 19.873 2.163 -24.138 1.00 97.31 260 GLU A C 1
ATOM 2148 O O . GLU A 1 260 ? 19.152 2.471 -23.185 1.00 97.31 260 GLU A O 1
ATOM 2153 N N . ARG A 1 261 ? 19.715 2.698 -25.353 1.00 96.00 261 ARG A N 1
ATOM 2154 C CA . ARG A 1 261 ? 18.710 3.716 -25.663 1.00 96.00 261 ARG A CA 1
ATOM 2155 C C . ARG A 1 261 ? 17.281 3.174 -25.605 1.00 96.00 261 ARG A C 1
ATOM 2157 O O . ARG A 1 261 ? 16.390 3.932 -25.238 1.00 96.00 261 ARG A O 1
ATOM 2164 N N . VAL A 1 262 ? 17.028 1.900 -25.888 1.00 95.81 262 VAL A N 1
ATOM 2165 C CA . VAL A 1 262 ? 15.667 1.339 -25.826 1.00 95.81 262 VAL A CA 1
ATOM 2166 C C . VAL A 1 262 ? 15.471 0.465 -24.590 1.00 95.81 262 VAL A C 1
ATOM 2168 O O . VAL A 1 262 ? 14.856 0.902 -23.616 1.00 95.81 262 VAL A O 1
ATOM 2171 N N . GLU A 1 263 ? 15.995 -0.759 -24.585 1.00 97.25 263 GLU A N 1
ATOM 2172 C CA . GLU A 1 263 ? 15.861 -1.683 -23.457 1.00 97.25 263 GLU A CA 1
ATOM 2173 C C . GLU A 1 263 ? 16.552 -1.185 -22.187 1.00 97.25 263 GLU A C 1
ATOM 2175 O O . GLU A 1 263 ? 16.053 -1.440 -21.094 1.00 97.25 263 GLU A O 1
ATOM 2180 N N . GLY A 1 264 ? 17.665 -0.457 -22.296 1.00 97.44 264 GLY A N 1
ATOM 2181 C CA . GLY A 1 264 ? 18.324 0.143 -21.136 1.00 97.44 264 GLY A CA 1
ATOM 2182 C C . GLY A 1 264 ? 17.406 1.133 -20.419 1.00 97.44 264 GLY A C 1
ATOM 2183 O O . GLY A 1 264 ? 17.230 1.044 -19.204 1.00 97.44 264 GLY A O 1
ATOM 2184 N N . ARG A 1 265 ? 16.717 1.999 -21.173 1.00 96.56 265 ARG A N 1
ATOM 2185 C CA . ARG A 1 265 ? 15.682 2.881 -20.615 1.00 96.56 265 ARG A CA 1
ATOM 2186 C C . ARG A 1 265 ? 14.520 2.100 -20.022 1.00 96.56 265 ARG A C 1
ATOM 2188 O O . ARG A 1 265 ? 14.082 2.445 -18.929 1.00 96.56 265 ARG A O 1
ATOM 2195 N N . TYR A 1 266 ? 14.058 1.035 -20.681 1.00 96.56 266 TYR A N 1
ATOM 2196 C CA . TYR A 1 266 ? 13.030 0.163 -20.106 1.00 96.56 266 TYR A CA 1
ATOM 2197 C C . TYR A 1 266 ? 13.448 -0.379 -18.737 1.00 96.56 266 TYR A C 1
ATOM 2199 O O . TYR A 1 266 ? 12.659 -0.334 -17.802 1.00 96.56 266 TYR A O 1
ATOM 2207 N N . VAL A 1 267 ? 14.691 -0.849 -18.596 1.00 97.94 267 VAL A N 1
ATOM 2208 C CA . VAL A 1 267 ? 15.217 -1.366 -17.323 1.00 97.94 267 VAL A CA 1
ATOM 2209 C C . VAL A 1 267 ? 15.226 -0.281 -16.249 1.00 97.94 267 VAL A C 1
ATOM 2211 O O . VAL A 1 267 ? 14.803 -0.553 -15.128 1.00 97.94 267 VAL A O 1
ATOM 2214 N N . GLU A 1 268 ? 15.637 0.948 -16.575 1.00 97.56 268 GLU A N 1
ATOM 2215 C CA . GLU A 1 268 ? 15.561 2.071 -15.632 1.00 97.56 268 GLU A CA 1
ATOM 2216 C C . GLU A 1 268 ? 14.119 2.311 -15.157 1.00 97.56 268 GLU A C 1
ATOM 2218 O O . GLU A 1 268 ? 13.880 2.350 -13.951 1.00 97.56 268 GLU A O 1
ATOM 2223 N N . ARG A 1 269 ? 13.148 2.395 -16.080 1.00 96.25 269 ARG A N 1
ATOM 2224 C CA . ARG A 1 269 ? 11.731 2.645 -15.742 1.00 96.25 269 ARG A CA 1
ATOM 2225 C C . ARG A 1 269 ? 11.083 1.460 -15.036 1.00 96.25 269 ARG A C 1
ATOM 2227 O O . ARG A 1 269 ? 10.247 1.652 -14.160 1.00 96.25 269 ARG A O 1
ATOM 2234 N N . PHE A 1 270 ? 11.495 0.238 -15.363 1.00 96.12 270 PHE A N 1
ATOM 2235 C CA . PHE A 1 270 ? 11.089 -0.955 -14.634 1.00 96.12 270 PHE A CA 1
ATOM 2236 C C . PHE A 1 270 ? 11.550 -0.874 -13.185 1.00 96.12 270 PHE A C 1
ATOM 2238 O O . PHE A 1 270 ? 10.722 -1.060 -12.300 1.00 96.12 270 PHE A O 1
ATOM 2245 N N . LEU A 1 271 ? 12.826 -0.555 -12.932 1.00 96.75 271 LEU A N 1
ATOM 2246 C CA . LEU A 1 271 ? 13.354 -0.429 -11.574 1.00 96.75 271 LEU A CA 1
ATOM 2247 C C . LEU A 1 271 ? 12.601 0.651 -10.788 1.00 96.75 271 LEU A C 1
ATOM 2249 O O . LEU A 1 271 ? 12.179 0.369 -9.671 1.00 96.75 271 LEU A O 1
ATOM 2253 N N . GLU A 1 272 ? 12.346 1.833 -11.363 1.00 93.19 272 GLU A N 1
ATOM 2254 C CA . GLU A 1 272 ? 11.563 2.878 -10.674 1.00 93.19 272 GLU A CA 1
ATOM 2255 C C . GLU A 1 272 ? 10.035 2.679 -10.657 1.00 93.19 272 GLU A C 1
ATOM 2257 O O . GLU A 1 272 ? 9.289 3.439 -10.030 1.00 93.19 272 GLU A O 1
ATOM 2262 N N . GLY A 1 273 ? 9.563 1.640 -11.336 1.00 93.00 273 GLY A N 1
ATOM 2263 C CA . GLY A 1 273 ? 8.169 1.243 -11.4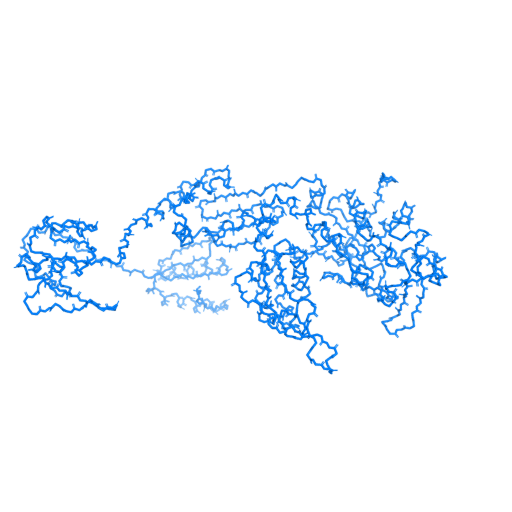07 1.00 93.00 273 GLY A CA 1
ATOM 2264 C C . GLY A 1 273 ? 7.819 0.189 -10.367 1.00 93.00 273 GLY A C 1
ATOM 2265 O O . GLY A 1 273 ? 7.810 0.434 -9.159 1.00 93.00 273 GLY A O 1
ATOM 2266 N N . LEU A 1 274 ? 7.496 -1.004 -10.863 1.00 92.44 274 LEU A N 1
ATOM 2267 C CA . LEU A 1 274 ? 6.922 -2.107 -10.093 1.00 92.44 274 LEU A CA 1
ATOM 2268 C C . LEU A 1 274 ? 7.725 -2.466 -8.822 1.00 92.44 274 LEU A C 1
ATOM 2270 O O . LEU A 1 274 ? 7.110 -2.556 -7.756 1.00 92.44 274 LEU A O 1
ATOM 2274 N N . PRO A 1 275 ? 9.060 -2.650 -8.860 1.00 95.12 275 PRO A N 1
ATOM 2275 C CA . PRO A 1 275 ? 9.828 -3.030 -7.678 1.00 95.12 275 PRO A CA 1
ATOM 2276 C C . PRO A 1 275 ? 9.872 -1.929 -6.610 1.00 95.12 275 PRO A C 1
ATOM 2278 O O . PRO A 1 275 ? 9.821 -2.246 -5.421 1.00 95.12 275 PRO A O 1
ATOM 2281 N N . ILE A 1 276 ? 9.922 -0.647 -6.994 1.00 94.06 276 ILE A N 1
ATOM 2282 C CA . ILE A 1 276 ? 9.821 0.466 -6.036 1.00 94.06 276 ILE A CA 1
ATOM 2283 C C . ILE A 1 276 ? 8.423 0.542 -5.432 1.00 94.06 276 ILE A C 1
ATOM 2285 O O . ILE A 1 276 ? 8.301 0.663 -4.214 1.00 94.06 276 ILE A O 1
ATOM 2289 N N . ILE A 1 277 ? 7.372 0.449 -6.251 1.00 93.12 277 ILE A N 1
ATOM 2290 C CA . ILE A 1 277 ? 5.976 0.513 -5.790 1.00 93.12 277 ILE A CA 1
ATOM 2291 C C . ILE A 1 277 ? 5.691 -0.583 -4.754 1.00 93.12 277 ILE A C 1
ATOM 2293 O O . ILE A 1 277 ? 5.076 -0.324 -3.722 1.00 93.12 277 ILE A O 1
ATOM 2297 N N . LEU A 1 278 ? 6.200 -1.797 -4.975 1.00 93.75 278 LEU A N 1
ATOM 2298 C CA . LEU A 1 278 ? 6.092 -2.898 -4.012 1.00 93.75 278 LEU A CA 1
ATOM 2299 C C . LEU A 1 278 ? 7.006 -2.728 -2.786 1.00 93.75 278 LEU A C 1
ATOM 2301 O O . LEU A 1 278 ? 6.878 -3.467 -1.801 1.00 93.75 278 LEU A O 1
ATOM 2305 N N . GLY A 1 279 ? 7.917 -1.755 -2.826 1.00 94.00 279 GLY A N 1
ATOM 2306 C CA . GLY A 1 279 ? 8.924 -1.501 -1.807 1.00 94.00 279 GLY A CA 1
ATOM 2307 C C . GLY A 1 279 ? 9.928 -2.644 -1.705 1.00 94.00 279 GLY A C 1
ATOM 2308 O O . GLY A 1 279 ? 10.317 -2.999 -0.596 1.00 94.00 279 GLY A O 1
ATOM 2309 N N . TYR A 1 280 ? 10.270 -3.282 -2.822 1.00 95.75 280 TYR A N 1
ATOM 2310 C CA . TYR A 1 280 ? 11.247 -4.373 -2.925 1.00 95.75 280 TYR A CA 1
ATOM 2311 C C . TYR A 1 280 ? 12.673 -3.879 -3.136 1.00 95.75 280 TYR A C 1
ATOM 2313 O O . TYR A 1 280 ? 13.634 -4.572 -2.795 1.00 95.75 280 TYR A O 1
ATOM 2321 N N . ILE A 1 281 ? 12.807 -2.685 -3.707 1.00 97.06 281 ILE A N 1
ATOM 2322 C CA . ILE A 1 281 ? 14.101 -2.074 -3.960 1.00 97.06 281 ILE A CA 1
ATOM 2323 C C . ILE A 1 281 ? 14.120 -0.617 -3.513 1.00 97.06 281 ILE A C 1
ATOM 2325 O O . ILE A 1 281 ? 13.086 0.038 -3.392 1.00 97.06 281 ILE A O 1
ATOM 2329 N N . GLU A 1 282 ? 15.332 -0.115 -3.340 1.00 97.38 282 GLU A N 1
ATOM 2330 C CA . GLU A 1 282 ? 15.650 1.306 -3.334 1.00 97.38 282 GLU A CA 1
ATOM 2331 C C . GLU A 1 282 ? 16.448 1.636 -4.594 1.00 97.38 282 GLU A C 1
ATOM 2333 O O . GLU A 1 282 ? 17.139 0.774 -5.148 1.00 97.38 282 GLU A O 1
ATOM 2338 N N . VAL A 1 283 ? 16.385 2.890 -5.033 1.00 97.56 283 VAL A N 1
ATOM 2339 C CA . VAL A 1 283 ? 17.130 3.362 -6.207 1.00 97.56 283 VAL A CA 1
ATOM 2340 C C . VAL A 1 283 ? 17.881 4.642 -5.891 1.00 97.56 283 VAL A C 1
ATOM 2342 O O . VAL A 1 283 ? 17.537 5.374 -4.964 1.00 97.56 283 VAL A O 1
ATOM 2345 N N . ALA A 1 284 ? 18.919 4.917 -6.669 1.00 97.62 284 ALA A N 1
ATOM 2346 C CA . ALA A 1 284 ? 19.726 6.111 -6.538 1.00 97.62 284 ALA A CA 1
ATOM 2347 C C . ALA A 1 284 ? 19.895 6.786 -7.901 1.00 97.62 284 ALA A C 1
ATOM 2349 O O . ALA A 1 284 ? 20.334 6.167 -8.875 1.00 97.62 284 ALA A O 1
ATOM 2350 N N . TYR A 1 285 ? 19.551 8.069 -7.952 1.00 97.12 285 TYR A N 1
ATOM 2351 C CA . TYR A 1 285 ? 19.593 8.887 -9.158 1.00 97.12 285 TYR A CA 1
ATOM 2352 C C . TYR A 1 285 ? 20.844 9.763 -9.205 1.00 97.12 285 TYR A C 1
ATOM 2354 O O . TYR A 1 285 ? 21.398 10.145 -8.168 1.00 97.12 285 TYR A O 1
ATOM 2362 N N . SER A 1 286 ? 21.248 10.142 -10.415 1.00 95.50 286 SER A N 1
ATOM 2363 C CA . SER A 1 286 ? 22.194 11.237 -10.618 1.00 95.50 286 SER A CA 1
ATOM 2364 C C . SER A 1 286 ? 21.658 12.533 -9.997 1.00 95.50 286 SER A C 1
ATOM 2366 O O . SER A 1 286 ? 20.473 12.841 -10.107 1.00 95.50 286 SER A O 1
ATOM 2368 N N . LYS A 1 287 ? 22.532 13.314 -9.349 1.00 93.19 287 LYS A N 1
ATOM 2369 C CA . LYS A 1 287 ? 22.213 14.688 -8.911 1.00 93.19 287 LYS A CA 1
ATOM 2370 C C . LYS A 1 287 ? 22.419 15.716 -10.025 1.00 93.19 287 LYS A C 1
ATOM 2372 O O . LYS A 1 287 ? 22.040 16.873 -9.872 1.00 93.19 287 LYS A O 1
ATOM 2377 N N . THR A 1 288 ? 23.075 15.320 -11.113 1.00 91.62 288 THR A N 1
ATOM 2378 C CA . THR A 1 288 ? 23.384 16.207 -12.231 1.00 91.62 288 THR A CA 1
ATOM 2379 C C . THR A 1 288 ? 22.163 16.365 -13.122 1.00 91.62 288 THR A C 1
ATOM 2381 O O . THR A 1 288 ? 21.572 15.374 -13.536 1.00 91.62 288 THR A O 1
ATOM 2384 N N . GLU A 1 289 ? 21.833 17.611 -13.458 1.00 90.38 289 GLU A N 1
ATOM 2385 C CA . GLU A 1 289 ? 20.794 17.928 -14.437 1.00 90.38 289 GLU A CA 1
ATOM 2386 C C . GLU A 1 289 ? 21.058 17.212 -15.772 1.00 90.38 289 GLU A C 1
ATOM 2388 O O . GLU A 1 289 ? 22.167 17.264 -16.319 1.00 90.38 289 GLU A O 1
ATOM 2393 N N . TYR A 1 290 ? 20.028 16.556 -16.307 1.00 92.69 290 TYR A N 1
ATOM 2394 C CA . TYR A 1 290 ? 20.111 15.862 -17.583 1.00 92.69 290 TYR A CA 1
ATOM 2395 C C . TYR A 1 290 ? 20.108 16.854 -18.753 1.00 92.69 290 TYR A C 1
ATOM 2397 O O . TYR A 1 290 ? 19.208 17.678 -18.882 1.00 92.69 290 TYR A O 1
ATOM 2405 N N . LYS A 1 291 ? 21.112 16.758 -19.633 1.00 90.44 291 LYS A N 1
ATOM 2406 C CA . LYS A 1 291 ? 21.282 17.646 -20.804 1.00 90.44 291 LYS A CA 1
ATOM 2407 C C . LYS A 1 291 ? 21.205 16.916 -22.150 1.00 90.44 291 LYS A C 1
ATOM 2409 O O . LYS A 1 291 ? 21.556 17.491 -23.180 1.00 90.44 291 LYS A O 1
ATOM 2414 N N . GLY A 1 292 ? 20.833 15.635 -22.134 1.00 90.50 292 GLY A N 1
ATOM 2415 C CA . GLY A 1 292 ? 20.747 14.794 -23.328 1.00 90.50 292 GLY A CA 1
ATOM 2416 C C . GLY A 1 292 ? 19.381 14.857 -24.014 1.00 90.50 292 GLY A C 1
ATOM 2417 O O . GLY A 1 292 ? 18.598 15.778 -23.791 1.00 90.50 292 GLY A O 1
ATOM 2418 N N . TYR A 1 293 ? 19.105 13.866 -24.861 1.00 92.38 293 TYR A N 1
ATOM 2419 C CA . TYR A 1 293 ? 17.798 13.703 -25.493 1.00 92.38 293 TYR A CA 1
ATOM 2420 C C . TYR A 1 293 ? 16.830 12.954 -24.578 1.00 92.38 293 TYR A C 1
ATOM 2422 O O . TYR A 1 293 ? 17.197 11.954 -23.970 1.00 92.38 293 TYR A O 1
ATOM 2430 N N . LEU A 1 294 ? 15.586 13.414 -24.519 1.00 92.12 294 LEU A N 1
ATOM 2431 C CA . LEU A 1 294 ? 14.497 12.729 -23.841 1.00 92.12 294 LEU A CA 1
ATOM 2432 C C . LEU A 1 294 ? 13.995 11.537 -24.675 1.00 92.12 294 LEU A C 1
ATOM 2434 O O . LEU A 1 294 ? 14.004 11.626 -25.908 1.00 92.12 294 LEU A O 1
ATOM 2438 N N . PRO A 1 295 ? 13.515 10.461 -24.027 1.00 93.56 295 PRO A N 1
ATOM 2439 C CA . PRO A 1 295 ? 13.497 10.252 -22.572 1.00 93.56 295 PRO A CA 1
ATOM 2440 C C . PRO A 1 295 ? 14.904 10.100 -21.974 1.00 93.56 295 PRO A C 1
ATOM 2442 O O . PRO A 1 295 ? 15.849 9.744 -22.673 1.00 93.56 295 PRO A O 1
ATOM 2445 N N . GLU A 1 296 ? 15.089 10.392 -20.687 1.00 94.88 296 GLU A N 1
ATOM 2446 C CA . GLU A 1 296 ? 16.422 10.410 -20.076 1.00 94.88 296 GLU A CA 1
ATOM 2447 C C . GLU A 1 296 ? 17.103 9.033 -20.136 1.00 94.88 296 GLU A C 1
ATOM 2449 O O . GLU A 1 296 ? 16.438 8.001 -20.084 1.00 94.88 296 GLU A O 1
ATOM 2454 N N . ILE A 1 297 ? 18.431 9.002 -20.224 1.00 94.44 297 ILE A N 1
ATOM 2455 C CA . ILE A 1 297 ? 19.235 7.772 -20.145 1.00 94.44 297 ILE A CA 1
ATOM 2456 C C . ILE A 1 297 ? 20.326 7.954 -19.095 1.00 94.44 297 ILE A C 1
ATOM 2458 O O . ILE A 1 297 ? 20.853 9.061 -18.934 1.00 94.44 297 ILE A O 1
ATOM 2462 N N . ASN A 1 298 ? 20.688 6.879 -18.397 1.00 94.31 298 ASN A N 1
ATOM 2463 C CA . ASN A 1 298 ? 21.707 6.865 -17.354 1.00 94.31 298 ASN A CA 1
ATOM 2464 C C . ASN A 1 298 ? 21.395 7.865 -16.231 1.00 94.31 298 ASN A C 1
ATOM 2466 O O . ASN A 1 298 ? 22.286 8.555 -15.736 1.00 94.31 298 ASN A O 1
ATOM 2470 N N . GLN A 1 299 ? 20.127 8.003 -15.843 1.00 96.12 299 GLN A N 1
ATOM 2471 C CA . GLN A 1 299 ? 19.745 8.851 -14.705 1.00 96.12 299 GLN A CA 1
ATOM 2472 C C . GLN A 1 299 ? 19.517 8.044 -13.431 1.00 96.12 299 GLN A C 1
ATOM 2474 O O . GLN A 1 299 ? 19.887 8.512 -12.355 1.00 96.12 299 GLN A O 1
ATOM 2479 N N . LEU A 1 300 ? 19.002 6.818 -13.540 1.00 97.19 300 LEU A N 1
ATOM 2480 C CA . LEU A 1 300 ? 18.957 5.859 -12.438 1.00 97.19 300 LEU A CA 1
ATOM 2481 C C . LEU A 1 300 ? 20.289 5.102 -12.404 1.00 97.19 300 LEU A C 1
ATOM 2483 O O . LEU A 1 300 ? 20.512 4.169 -13.167 1.00 97.19 300 LEU A O 1
ATOM 2487 N N . GLN A 1 301 ? 21.200 5.534 -11.537 1.00 97.81 301 GLN A N 1
ATOM 2488 C CA . GLN A 1 301 ? 22.603 5.104 -11.527 1.00 97.81 301 GLN A CA 1
ATOM 2489 C C . GLN A 1 301 ? 22.835 3.815 -10.732 1.00 97.81 301 GLN A C 1
ATOM 2491 O O . GLN A 1 301 ? 23.712 3.020 -11.082 1.00 97.81 301 GLN A O 1
ATOM 2496 N N . ALA A 1 302 ? 22.056 3.593 -9.673 1.00 98.12 302 ALA A N 1
ATOM 2497 C CA . ALA A 1 302 ? 22.181 2.398 -8.850 1.00 98.12 302 ALA A CA 1
ATOM 2498 C C . ALA A 1 302 ? 20.847 1.943 -8.257 1.00 98.12 302 ALA A C 1
ATOM 2500 O O . ALA A 1 302 ? 19.911 2.729 -8.110 1.00 98.12 302 ALA A O 1
ATOM 2501 N N . PHE A 1 303 ? 20.793 0.676 -7.861 1.00 98.25 303 PHE A N 1
ATOM 2502 C CA . PHE A 1 303 ? 19.662 0.084 -7.156 1.00 98.25 303 PHE A CA 1
ATOM 2503 C C . PHE A 1 303 ? 20.134 -0.892 -6.078 1.00 98.25 303 PHE A C 1
ATOM 2505 O O . PHE A 1 303 ? 21.256 -1.404 -6.123 1.00 98.25 303 PHE A O 1
ATOM 2512 N N . ARG A 1 304 ? 19.265 -1.158 -5.105 1.00 97.75 304 ARG A N 1
ATOM 2513 C CA . ARG A 1 304 ? 19.507 -2.109 -4.021 1.00 97.75 304 ARG A CA 1
ATOM 2514 C C . ARG A 1 304 ? 18.251 -2.897 -3.714 1.00 97.75 304 ARG A C 1
ATOM 2516 O O . ARG A 1 304 ? 17.200 -2.319 -3.466 1.00 97.75 304 ARG A O 1
ATOM 2523 N N . VAL A 1 305 ? 18.394 -4.213 -3.661 1.00 97.38 305 VAL A N 1
ATOM 2524 C CA . VAL A 1 305 ? 17.340 -5.140 -3.240 1.00 97.38 305 VAL A CA 1
ATOM 2525 C C . VAL A 1 305 ? 17.317 -5.247 -1.712 1.00 97.38 305 VAL A C 1
ATOM 2527 O O . VAL A 1 305 ? 18.375 -5.247 -1.077 1.00 97.38 305 VAL A O 1
ATOM 2530 N N . ASN A 1 306 ? 16.128 -5.335 -1.112 1.00 94.25 306 ASN A N 1
ATOM 2531 C CA . ASN A 1 306 ? 15.967 -5.545 0.330 1.00 94.25 306 ASN A CA 1
ATOM 2532 C C . ASN A 1 306 ? 15.630 -7.002 0.694 1.00 94.25 306 ASN A C 1
ATOM 2534 O O . ASN A 1 306 ? 15.292 -7.811 -0.169 1.00 94.25 306 ASN A O 1
ATOM 2538 N N . ASP A 1 307 ? 15.724 -7.337 1.984 1.00 92.75 307 ASP A N 1
ATOM 2539 C CA . ASP A 1 307 ? 15.452 -8.695 2.479 1.00 92.75 307 ASP A CA 1
ATOM 2540 C C . ASP A 1 307 ? 14.012 -9.135 2.189 1.00 92.75 307 ASP A C 1
ATOM 2542 O O . ASP A 1 307 ? 13.792 -10.254 1.721 1.00 92.75 307 ASP A O 1
ATOM 2546 N N . LYS A 1 308 ? 13.050 -8.212 2.345 1.00 91.50 308 LYS A N 1
ATOM 2547 C CA . LYS A 1 308 ? 11.627 -8.438 2.057 1.00 91.50 308 LYS A CA 1
ATOM 2548 C C . LYS A 1 308 ? 11.408 -9.004 0.665 1.00 91.50 308 LYS A C 1
ATOM 2550 O O . LYS A 1 308 ? 10.674 -9.975 0.513 1.00 91.50 308 LYS A O 1
ATOM 2555 N N . PHE A 1 309 ? 12.062 -8.448 -0.350 1.00 94.62 309 PHE A N 1
ATOM 2556 C CA . PHE A 1 309 ? 11.970 -8.980 -1.704 1.00 94.62 309 PHE A CA 1
ATOM 2557 C C . PHE A 1 309 ? 12.389 -10.453 -1.775 1.00 94.62 309 PHE A C 1
ATOM 2559 O O . PHE A 1 309 ? 11.635 -11.274 -2.294 1.00 94.62 309 PHE A O 1
ATOM 2566 N N . LEU A 1 310 ? 13.554 -10.818 -1.230 1.00 94.06 310 LEU A N 1
ATOM 2567 C CA . LEU A 1 310 ? 14.021 -12.205 -1.289 1.00 94.06 310 LEU A CA 1
ATOM 2568 C C . LEU A 1 310 ? 13.162 -13.151 -0.445 1.00 94.06 310 LEU A C 1
ATOM 2570 O O . LEU A 1 310 ? 12.945 -14.298 -0.848 1.00 94.06 310 LEU A O 1
ATOM 2574 N N . HIS A 1 311 ? 12.634 -12.698 0.691 1.00 93.06 311 HIS A N 1
ATOM 2575 C CA . HIS A 1 311 ? 11.690 -13.482 1.485 1.00 93.06 311 HIS A CA 1
ATOM 2576 C C . HIS A 1 311 ? 10.389 -13.739 0.722 1.00 93.06 311 HIS A C 1
ATOM 2578 O O . HIS A 1 311 ? 9.953 -14.889 0.658 1.00 93.06 311 HIS A O 1
ATOM 2584 N N . VAL A 1 312 ? 9.825 -12.723 0.055 1.00 93.88 312 VAL A N 1
ATOM 2585 C CA . VAL A 1 312 ? 8.646 -12.896 -0.808 1.00 93.88 312 VAL A CA 1
ATOM 2586 C C . VAL A 1 312 ? 8.949 -13.870 -1.947 1.00 93.88 312 VAL A C 1
ATOM 2588 O O . VAL A 1 312 ? 8.211 -14.837 -2.133 1.00 93.88 312 VAL A O 1
ATOM 2591 N N . MET A 1 313 ? 10.048 -13.667 -2.684 1.00 93.94 313 MET A N 1
ATOM 2592 C CA . MET A 1 313 ? 10.390 -14.511 -3.838 1.00 93.94 313 MET A CA 1
ATOM 2593 C C . MET A 1 313 ? 10.675 -15.966 -3.447 1.00 93.94 313 MET A C 1
ATOM 2595 O O . MET A 1 313 ? 10.371 -16.881 -4.207 1.00 93.94 313 MET A O 1
ATOM 2599 N N . SER A 1 314 ? 11.218 -16.197 -2.249 1.00 92.44 314 SER A N 1
ATOM 2600 C CA . SER A 1 314 ? 11.454 -17.546 -1.719 1.00 92.44 314 SER A CA 1
ATOM 2601 C C . SER A 1 314 ? 10.252 -18.153 -0.986 1.00 92.44 314 SER A C 1
ATOM 2603 O O . SER A 1 314 ? 10.324 -19.308 -0.568 1.00 92.44 314 SER A O 1
ATOM 2605 N N . GLY A 1 315 ? 9.155 -17.404 -0.825 1.00 90.69 315 GLY A N 1
ATOM 2606 C CA . GLY A 1 315 ? 7.970 -17.836 -0.083 1.00 90.69 315 GLY A CA 1
ATOM 2607 C C . GLY A 1 315 ? 8.185 -17.962 1.430 1.00 90.69 315 GLY A C 1
ATOM 2608 O O . GLY A 1 315 ? 7.412 -18.648 2.091 1.00 90.69 315 GLY A O 1
ATOM 2609 N N . LYS A 1 316 ? 9.226 -17.328 1.981 1.00 88.44 316 LYS A N 1
ATOM 2610 C CA . LYS A 1 316 ? 9.622 -17.394 3.398 1.00 88.44 316 LYS A CA 1
ATOM 2611 C C . LYS A 1 316 ? 9.105 -16.201 4.207 1.00 88.44 316 LYS A C 1
ATOM 2613 O O . LYS A 1 316 ? 9.838 -15.643 5.015 1.00 88.44 316 LYS A O 1
ATOM 2618 N N . ILE A 1 317 ? 7.862 -15.791 3.972 1.00 85.88 317 ILE A N 1
ATOM 2619 C CA . ILE A 1 317 ? 7.232 -14.739 4.775 1.00 85.88 317 ILE A CA 1
ATOM 2620 C C . ILE A 1 317 ? 6.737 -15.350 6.081 1.00 85.88 317 ILE A C 1
ATOM 2622 O O . ILE A 1 317 ? 6.000 -16.336 6.072 1.00 85.88 317 ILE A O 1
ATOM 2626 N N . ILE A 1 318 ? 7.180 -14.772 7.196 1.00 79.94 318 ILE A N 1
ATOM 2627 C CA . ILE A 1 318 ? 6.764 -15.175 8.538 1.00 79.94 318 ILE A CA 1
ATOM 2628 C C . ILE A 1 318 ? 5.362 -14.609 8.781 1.00 79.94 318 ILE A C 1
ATOM 2630 O O . ILE A 1 318 ? 5.109 -13.435 8.504 1.00 79.94 318 ILE A O 1
ATOM 2634 N N . GLU A 1 319 ? 4.449 -15.447 9.272 1.00 83.62 319 GLU A N 1
ATOM 2635 C CA . GLU A 1 319 ? 3.120 -14.988 9.681 1.00 83.62 319 GLU A CA 1
ATOM 2636 C C . GLU A 1 319 ? 3.232 -13.974 10.834 1.00 83.62 319 GLU A C 1
ATOM 2638 O O . GLU A 1 319 ? 4.172 -14.047 11.633 1.00 83.62 319 GLU A O 1
ATOM 2643 N N . PRO A 1 320 ? 2.300 -13.016 10.945 1.00 90.19 320 PRO A N 1
ATOM 2644 C CA . PRO A 1 320 ? 2.418 -11.941 11.918 1.00 90.19 320 PRO A CA 1
ATOM 2645 C C . PRO A 1 320 ? 2.409 -12.475 13.342 1.00 90.19 320 PRO A C 1
ATOM 2647 O O . PRO A 1 320 ? 1.580 -13.312 13.701 1.00 90.19 320 PRO A O 1
ATOM 2650 N N . ARG A 1 321 ? 3.285 -11.927 14.178 1.00 91.44 321 ARG A N 1
ATOM 2651 C CA . ARG A 1 321 ? 3.322 -12.242 15.601 1.00 91.44 321 ARG A CA 1
ATOM 2652 C C . ARG A 1 321 ? 2.571 -11.176 16.381 1.00 91.44 321 ARG A C 1
ATOM 2654 O O . ARG A 1 321 ? 2.881 -9.992 16.264 1.00 91.44 321 ARG A O 1
ATOM 2661 N N . VAL A 1 322 ? 1.621 -11.592 17.212 1.00 94.44 322 VAL A N 1
ATOM 2662 C CA . VAL A 1 322 ? 0.891 -10.687 18.105 1.00 94.44 322 VAL A CA 1
ATOM 2663 C C . VAL A 1 322 ? 1.335 -10.914 19.541 1.00 94.44 322 VAL A C 1
ATOM 2665 O O . VAL A 1 322 ? 1.390 -12.044 20.004 1.00 94.44 322 VAL A O 1
ATOM 2668 N N . THR A 1 323 ? 1.644 -9.840 20.261 1.00 94.50 323 THR A N 1
ATOM 2669 C CA . THR A 1 323 ? 1.962 -9.896 21.694 1.00 94.50 323 THR A CA 1
ATOM 2670 C C . THR A 1 323 ? 1.067 -8.929 22.452 1.00 94.50 323 THR A C 1
ATOM 2672 O O . THR A 1 323 ? 1.017 -7.748 22.108 1.00 94.50 323 THR A O 1
ATOM 2675 N N . VAL A 1 324 ? 0.381 -9.403 23.494 1.00 95.50 324 VAL A N 1
ATOM 2676 C CA . VAL A 1 324 ? -0.408 -8.548 24.393 1.00 95.50 324 VAL A CA 1
ATOM 2677 C C . VAL A 1 324 ? 0.438 -8.179 25.606 1.00 95.50 324 VAL A C 1
ATOM 2679 O O . VAL A 1 324 ? 0.888 -9.038 26.359 1.00 95.50 324 VAL A O 1
ATOM 2682 N N . GLN A 1 325 ? 0.663 -6.885 25.795 1.00 94.31 325 GLN A N 1
ATOM 2683 C CA . GLN A 1 325 ? 1.488 -6.336 26.860 1.00 94.31 325 GLN A CA 1
ATOM 2684 C C . GLN A 1 325 ? 0.650 -6.013 28.111 1.00 94.31 325 GLN A C 1
ATOM 2686 O O . GLN A 1 325 ? -0.530 -5.660 27.998 1.00 94.31 325 GLN A O 1
ATOM 2691 N N . PRO A 1 326 ? 1.249 -6.034 29.321 1.00 94.31 326 PRO A N 1
ATOM 2692 C CA . PRO A 1 326 ? 0.556 -5.678 30.564 1.00 94.31 326 PRO A CA 1
ATOM 2693 C C . PRO A 1 326 ? -0.040 -4.260 30.575 1.00 94.31 326 PRO A C 1
ATOM 2695 O O . PRO A 1 326 ? -0.924 -3.963 31.369 1.00 94.31 326 PRO A O 1
ATOM 2698 N N . ASN A 1 327 ? 0.423 -3.358 29.711 1.00 93.38 327 ASN A N 1
ATOM 2699 C CA . ASN A 1 327 ? -0.088 -1.990 29.588 1.00 93.38 327 ASN A CA 1
ATOM 2700 C C . ASN A 1 327 ? -1.313 -1.863 28.651 1.00 93.38 327 ASN A C 1
ATOM 2702 O O . ASN A 1 327 ? -1.671 -0.739 28.286 1.00 93.38 327 ASN A O 1
ATOM 2706 N N . PHE A 1 328 ? -1.958 -2.981 28.289 1.00 94.38 328 PHE A N 1
ATOM 2707 C CA . PHE A 1 328 ? -3.101 -3.067 27.364 1.00 94.38 328 PHE A CA 1
ATOM 2708 C C . PHE A 1 328 ? -2.771 -2.737 25.903 1.00 94.38 328 PHE A C 1
ATOM 2710 O O . PHE A 1 328 ? -3.673 -2.452 25.108 1.00 94.38 328 PHE A O 1
ATOM 2717 N N . GLU A 1 329 ? -1.491 -2.766 25.539 1.00 95.69 329 GLU A N 1
ATOM 2718 C CA . GLU A 1 329 ? -1.058 -2.634 24.153 1.00 95.69 329 GLU A CA 1
ATOM 2719 C C . GLU A 1 329 ? -0.889 -4.004 23.502 1.00 95.69 329 GLU A C 1
ATOM 2721 O O . GLU A 1 329 ? -0.418 -4.957 24.114 1.00 95.69 329 GLU A O 1
ATOM 2726 N N . MET A 1 330 ? -1.270 -4.095 22.237 1.00 95.00 330 MET A N 1
ATOM 2727 C CA . MET A 1 330 ? -1.077 -5.252 21.382 1.00 95.00 330 MET A CA 1
ATOM 2728 C C . MET A 1 330 ? -0.073 -4.860 20.313 1.00 95.00 330 MET A C 1
ATOM 2730 O O . MET A 1 330 ? -0.288 -3.899 19.573 1.00 95.00 330 MET A O 1
ATOM 2734 N N . HIS A 1 331 ? 1.041 -5.574 20.278 1.00 94.69 331 HIS A N 1
ATOM 2735 C CA . HIS A 1 331 ? 2.121 -5.358 19.326 1.00 94.69 331 HIS A CA 1
ATOM 2736 C C . HIS A 1 331 ? 1.981 -6.408 18.236 1.00 94.69 331 HIS A C 1
ATOM 2738 O O . HIS A 1 331 ? 2.042 -7.600 18.527 1.00 94.69 331 HIS A O 1
ATOM 2744 N N . VAL A 1 332 ? 1.743 -5.966 17.005 1.00 94.19 332 VAL A N 1
ATOM 2745 C CA . VAL A 1 332 ? 1.643 -6.825 15.824 1.00 94.19 332 VAL A CA 1
ATOM 2746 C C . VAL A 1 332 ? 2.907 -6.625 15.002 1.00 94.19 332 VAL A C 1
ATOM 2748 O O . VAL A 1 332 ? 3.068 -5.598 14.344 1.00 94.19 332 VAL A O 1
ATOM 2751 N N . GLU A 1 333 ? 3.810 -7.593 15.069 1.00 91.75 333 GLU A N 1
ATOM 2752 C CA . GLU A 1 333 ? 5.062 -7.622 14.318 1.00 91.75 333 GLU A CA 1
ATOM 2753 C C . GLU A 1 333 ? 4.836 -8.370 13.006 1.00 91.75 333 GLU A C 1
ATOM 2755 O O . GLU A 1 333 ? 4.427 -9.534 13.011 1.00 91.75 333 GLU A O 1
ATOM 2760 N N . SER A 1 334 ? 5.079 -7.710 11.875 1.00 90.12 334 SER A N 1
ATOM 2761 C CA . SER A 1 334 ? 4.908 -8.332 10.564 1.00 90.12 334 SER A CA 1
ATOM 2762 C C . SER A 1 334 ? 5.797 -7.686 9.510 1.00 90.12 334 SER A C 1
ATOM 2764 O O . SER A 1 334 ? 5.987 -6.473 9.492 1.00 90.12 334 SER A O 1
ATOM 2766 N N . GLU A 1 335 ? 6.318 -8.499 8.593 1.00 88.00 335 GLU A N 1
ATOM 2767 C CA . GLU A 1 335 ? 7.109 -8.014 7.457 1.00 88.00 335 GLU A CA 1
ATOM 2768 C C . GLU A 1 335 ? 6.235 -7.401 6.349 1.00 88.00 335 GLU A C 1
ATOM 2770 O O . GLU A 1 335 ? 6.653 -6.462 5.669 1.00 88.00 335 GLU A O 1
ATOM 2775 N N . LEU A 1 336 ? 5.012 -7.916 6.184 1.00 89.69 336 LEU A N 1
ATOM 2776 C CA . LEU A 1 336 ? 3.987 -7.393 5.275 1.00 89.69 336 LEU A CA 1
ATOM 2777 C C . LEU A 1 336 ? 2.796 -6.861 6.073 1.00 89.69 336 LEU A C 1
ATOM 2779 O O . LEU A 1 336 ? 2.540 -7.329 7.179 1.00 89.69 336 LEU A O 1
ATOM 2783 N N . TYR A 1 337 ? 2.030 -5.927 5.511 1.00 90.94 337 TYR A N 1
ATOM 2784 C CA . TYR A 1 337 ? 0.868 -5.356 6.193 1.00 90.94 337 TYR A CA 1
ATOM 2785 C C . TYR A 1 337 ? -0.161 -6.440 6.604 1.00 90.94 337 TYR A C 1
ATOM 2787 O O . TYR A 1 337 ? -0.773 -7.064 5.733 1.00 90.94 337 TYR A O 1
ATOM 2795 N N . PRO A 1 338 ? -0.387 -6.682 7.912 1.00 91.81 338 PRO A N 1
ATOM 2796 C CA . PRO A 1 338 ? -1.160 -7.827 8.386 1.00 91.81 338 PRO A CA 1
ATOM 2797 C C . PRO A 1 338 ? -2.662 -7.514 8.480 1.00 91.81 338 PRO A C 1
ATOM 2799 O O . PRO A 1 338 ? -3.259 -7.587 9.558 1.00 91.81 338 PRO A O 1
ATOM 2802 N N . VAL A 1 339 ? -3.285 -7.166 7.347 1.00 89.88 339 VAL A N 1
ATOM 2803 C CA . VAL A 1 339 ? -4.673 -6.662 7.282 1.00 89.88 339 VAL A CA 1
ATOM 2804 C C . VAL A 1 339 ? -5.671 -7.538 8.036 1.00 89.88 339 VAL A C 1
ATOM 2806 O O . VAL A 1 339 ? -6.485 -7.023 8.793 1.00 89.88 339 VAL A O 1
ATOM 2809 N N . ARG A 1 340 ? -5.590 -8.866 7.896 1.00 88.88 340 ARG A N 1
ATOM 2810 C CA . ARG A 1 340 ? -6.543 -9.797 8.513 1.00 88.88 340 ARG A CA 1
ATOM 2811 C C . ARG A 1 340 ? -6.548 -9.681 10.033 1.00 88.88 340 ARG A C 1
ATOM 2813 O O . ARG A 1 340 ? -7.612 -9.628 10.640 1.00 88.88 340 ARG A O 1
ATOM 2820 N N . ILE A 1 341 ? -5.364 -9.652 10.637 1.00 90.56 341 ILE A N 1
ATOM 2821 C CA . ILE A 1 341 ? -5.215 -9.555 12.090 1.00 90.56 341 ILE A CA 1
ATOM 2822 C C . ILE A 1 341 ? -5.616 -8.156 12.548 1.00 90.56 341 ILE A C 1
ATOM 2824 O O . ILE A 1 341 ? -6.389 -8.017 13.493 1.00 90.56 341 ILE A O 1
ATOM 2828 N N . LEU A 1 342 ? -5.174 -7.114 11.839 1.00 91.06 342 LEU A N 1
ATOM 2829 C CA . LEU A 1 342 ? -5.523 -5.735 12.179 1.00 91.06 342 LEU A CA 1
ATOM 2830 C C . LEU A 1 342 ? -7.033 -5.487 12.109 1.00 91.06 342 LEU A C 1
ATOM 2832 O O . LEU A 1 342 ? -7.587 -4.928 13.052 1.00 91.06 342 LEU A O 1
ATOM 2836 N N . ALA A 1 343 ? -7.715 -5.965 11.069 1.00 86.75 343 ALA A N 1
ATOM 2837 C CA . ALA A 1 343 ? -9.162 -5.832 10.912 1.00 86.75 343 ALA A CA 1
ATOM 2838 C C . ALA A 1 343 ? -9.940 -6.487 12.065 1.00 86.75 343 ALA A C 1
ATOM 2840 O O . ALA A 1 343 ? -11.006 -6.008 12.455 1.00 86.75 343 ALA A O 1
ATOM 2841 N N . GLN A 1 344 ? -9.409 -7.564 12.649 1.00 89.06 344 GLN A N 1
ATOM 2842 C CA . GLN A 1 344 ? -10.011 -8.195 13.821 1.00 89.06 344 GLN A CA 1
ATOM 2843 C C . GLN A 1 344 ? -9.691 -7.427 15.114 1.00 89.06 344 GLN A C 1
ATOM 2845 O O . GLN A 1 344 ? -10.586 -7.196 15.927 1.00 89.06 344 GLN A O 1
ATOM 2850 N N . LEU A 1 345 ? -8.446 -6.975 15.296 1.00 92.75 345 LEU A N 1
ATOM 2851 C CA . LEU A 1 345 ? -8.011 -6.277 16.511 1.00 92.75 345 LEU A CA 1
ATOM 2852 C C . LEU A 1 345 ? -8.558 -4.842 16.624 1.00 92.75 345 LEU A C 1
ATOM 2854 O O . LEU A 1 345 ? -8.863 -4.392 17.728 1.00 92.75 345 LEU A O 1
ATOM 2858 N N . ILE A 1 346 ? -8.740 -4.123 15.512 1.00 91.00 346 ILE A N 1
ATOM 2859 C CA . ILE A 1 346 ? -9.271 -2.742 15.487 1.00 91.00 346 ILE A CA 1
ATOM 2860 C C . ILE A 1 346 ? -10.710 -2.668 16.027 1.00 91.00 346 ILE A C 1
ATOM 2862 O O . ILE A 1 346 ? -11.120 -1.637 16.575 1.00 91.00 346 ILE A O 1
ATOM 2866 N N . LYS A 1 347 ? -11.462 -3.774 15.958 1.00 90.19 347 LYS A N 1
ATOM 2867 C CA . LYS A 1 347 ? -12.793 -3.886 16.575 1.00 90.19 347 LYS A CA 1
ATOM 2868 C C . LYS A 1 347 ? -12.747 -3.811 18.103 1.00 90.19 347 LYS A C 1
ATOM 2870 O O . LYS A 1 347 ? -13.735 -3.422 18.711 1.00 90.19 347 LYS A O 1
ATOM 2875 N N . LEU A 1 348 ? -11.605 -4.131 18.719 1.00 93.12 348 LEU A N 1
ATOM 2876 C CA . LEU A 1 348 ? -11.393 -4.133 20.174 1.00 93.12 348 LEU A CA 1
ATOM 2877 C C . LEU A 1 348 ? -10.479 -2.989 20.652 1.00 93.12 348 LEU A C 1
ATOM 2879 O O . LEU A 1 348 ? -10.471 -2.645 21.838 1.00 93.12 348 LEU A O 1
ATOM 2883 N N . ALA A 1 349 ? -9.704 -2.391 19.747 1.00 94.50 349 ALA A N 1
ATOM 2884 C CA . ALA A 1 349 ? -8.614 -1.482 20.078 1.00 94.50 349 ALA A CA 1
ATOM 2885 C C . ALA A 1 349 ? -8.522 -0.269 19.147 1.00 94.50 349 ALA A C 1
ATOM 2887 O O . ALA A 1 349 ? -9.044 -0.262 18.034 1.00 94.50 349 ALA A O 1
ATOM 2888 N N . ASP A 1 350 ? -7.832 0.773 19.603 1.00 91.50 350 ASP A N 1
ATOM 2889 C CA . ASP A 1 350 ? -7.427 1.894 18.752 1.00 91.50 350 ASP A CA 1
ATOM 2890 C C . ASP A 1 350 ? -6.007 1.685 18.245 1.00 91.50 350 ASP A C 1
ATOM 2892 O O . ASP A 1 350 ? -5.151 1.205 18.986 1.00 91.50 350 ASP A O 1
ATOM 2896 N N . VAL A 1 351 ? -5.737 2.090 17.008 1.00 88.62 351 VAL A N 1
ATOM 2897 C CA . VAL A 1 351 ? -4.374 2.089 16.474 1.00 88.62 351 VAL A CA 1
ATOM 2898 C C . VAL A 1 351 ? -3.609 3.277 17.058 1.00 88.62 351 VAL A C 1
ATOM 2900 O O . VAL A 1 351 ? -4.052 4.416 16.933 1.00 88.62 351 VAL A O 1
ATOM 2903 N N . VAL A 1 352 ? -2.478 3.003 17.708 1.00 87.56 352 VAL A N 1
ATOM 2904 C CA . VAL A 1 352 ? -1.588 4.007 18.317 1.00 87.56 352 VAL A CA 1
ATOM 2905 C C . VAL A 1 352 ? -0.456 4.368 17.363 1.00 87.56 352 VAL A C 1
ATOM 2907 O O . VAL A 1 352 ? -0.154 5.543 17.185 1.00 87.56 352 VAL A O 1
ATOM 2910 N N . ALA A 1 353 ? 0.153 3.360 16.740 1.00 82.44 353 ALA A N 1
ATOM 2911 C CA . ALA A 1 353 ? 1.241 3.529 15.787 1.00 82.44 353 ALA A CA 1
ATOM 2912 C C . ALA A 1 353 ? 1.162 2.461 14.692 1.00 82.44 353 ALA A C 1
ATOM 2914 O O . ALA A 1 353 ? 0.735 1.331 14.950 1.00 82.44 353 ALA A O 1
ATOM 2915 N N . LYS A 1 354 ? 1.585 2.826 13.479 1.00 74.00 354 LYS A N 1
ATOM 2916 C CA . LYS A 1 354 ? 1.715 1.926 12.329 1.00 74.00 354 LYS A CA 1
ATOM 2917 C C . LYS A 1 354 ? 3.127 2.063 11.767 1.00 74.00 354 LYS A C 1
ATOM 2919 O O . LYS A 1 354 ? 3.484 3.123 11.270 1.00 74.00 354 LYS A O 1
ATOM 2924 N N . ASP A 1 355 ? 3.901 0.997 11.879 1.00 70.94 355 ASP A N 1
ATOM 2925 C CA . ASP A 1 355 ? 5.208 0.809 11.242 1.00 70.94 355 ASP A CA 1
ATOM 2926 C C . ASP A 1 355 ? 5.388 -0.714 11.039 1.00 70.94 355 ASP A C 1
ATOM 2928 O O . ASP A 1 355 ? 4.395 -1.450 11.028 1.00 70.94 355 ASP A O 1
ATOM 2932 N N . LYS A 1 356 ? 6.624 -1.225 10.958 1.00 70.81 356 LYS A N 1
ATOM 2933 C CA . LYS A 1 356 ? 6.946 -2.667 11.017 1.00 70.81 356 LYS A CA 1
ATOM 2934 C C . LYS A 1 356 ? 6.309 -3.387 12.210 1.00 70.81 356 LYS A C 1
ATOM 2936 O O . LYS A 1 356 ? 5.954 -4.561 12.112 1.00 70.81 356 LYS A O 1
ATOM 2941 N N . THR A 1 357 ? 6.147 -2.672 13.320 1.00 84.69 357 THR A N 1
ATOM 2942 C CA . THR A 1 357 ? 5.343 -3.114 14.458 1.00 84.69 357 THR A CA 1
ATOM 2943 C C . THR A 1 357 ? 4.146 -2.187 14.586 1.00 84.69 357 THR A C 1
ATOM 2945 O O . THR A 1 357 ? 4.288 -1.003 14.893 1.00 84.69 357 THR A O 1
ATOM 2948 N N . SER A 1 358 ? 2.950 -2.717 14.347 1.00 90.50 358 SER A N 1
ATOM 2949 C CA . SER A 1 358 ? 1.713 -1.980 14.594 1.00 90.50 358 SER A CA 1
ATOM 2950 C C . SER A 1 358 ? 1.342 -2.093 16.068 1.00 90.50 358 SER A C 1
ATOM 2952 O O . SER A 1 358 ? 1.239 -3.197 16.602 1.00 90.50 358 SER A O 1
ATOM 2954 N N . ILE A 1 359 ? 1.131 -0.955 16.726 1.00 92.12 359 ILE A N 1
ATOM 2955 C CA . ILE A 1 359 ? 0.759 -0.894 18.142 1.00 92.12 359 ILE A CA 1
ATOM 2956 C C . ILE A 1 359 ? -0.710 -0.511 18.228 1.00 92.12 359 ILE A C 1
ATOM 2958 O O . ILE A 1 359 ? -1.117 0.555 17.760 1.00 92.12 359 ILE A O 1
ATOM 2962 N N . LEU A 1 360 ? -1.507 -1.373 18.851 1.00 95.56 360 LEU A N 1
ATOM 2963 C CA . LEU A 1 360 ? -2.916 -1.133 19.127 1.00 95.56 360 LEU A CA 1
ATOM 2964 C C . LEU A 1 360 ? -3.140 -1.086 20.632 1.00 95.56 360 LEU A C 1
ATOM 2966 O O . LEU A 1 360 ? -2.499 -1.814 21.374 1.00 95.56 360 LEU A O 1
ATOM 2970 N N . LYS A 1 361 ? -4.071 -0.261 21.100 1.00 95.88 361 LYS A N 1
ATOM 2971 C CA . LYS A 1 361 ? -4.415 -0.154 22.519 1.00 95.88 361 LYS A CA 1
ATOM 2972 C C . LYS A 1 361 ? -5.846 -0.593 22.753 1.00 95.88 361 LYS A C 1
ATOM 2974 O O . LYS A 1 361 ? -6.766 0.024 22.213 1.00 95.88 361 LYS A O 1
ATOM 2979 N N . LEU A 1 362 ? -6.031 -1.635 23.564 1.00 95.38 362 LEU A N 1
ATOM 2980 C CA . LEU A 1 362 ? -7.356 -2.140 23.920 1.00 95.38 362 LEU A CA 1
ATOM 2981 C C . LEU A 1 362 ? -8.203 -1.031 24.546 1.00 95.38 362 LEU A C 1
ATOM 2983 O O . LEU A 1 362 ? -7.735 -0.244 25.376 1.00 95.38 362 LEU A O 1
ATOM 2987 N N . ARG A 1 363 ? -9.473 -0.964 24.140 1.00 94.31 363 ARG A N 1
ATOM 2988 C CA . ARG A 1 363 ? -10.421 0.032 24.638 1.00 94.31 363 ARG A CA 1
ATOM 2989 C C . ARG A 1 363 ? -11.653 -0.646 25.199 1.00 94.31 363 ARG A C 1
ATOM 2991 O O . ARG A 1 363 ? -12.417 -1.247 24.451 1.00 94.31 363 ARG A O 1
ATOM 2998 N N . LYS A 1 364 ? -11.928 -0.397 26.482 1.00 91.50 364 LYS A N 1
ATOM 2999 C CA . LYS A 1 364 ? -13.139 -0.861 27.172 1.00 91.50 364 LYS A CA 1
ATOM 3000 C C . LYS A 1 364 ? -14.407 -0.671 26.341 1.00 91.50 364 LYS A C 1
ATOM 3002 O O . LYS A 1 364 ? -15.143 -1.620 26.123 1.00 91.50 364 LYS A O 1
ATOM 3007 N N . LYS A 1 365 ? -14.639 0.542 25.822 1.00 90.69 365 LYS A N 1
ATOM 3008 C CA . LYS A 1 365 ? -15.840 0.846 25.029 1.00 90.69 365 LYS A CA 1
ATOM 3009 C C . LYS A 1 365 ? -15.968 -0.056 23.796 1.00 90.69 365 LYS A C 1
ATOM 3011 O O . LYS A 1 365 ? -17.053 -0.548 23.544 1.00 90.69 365 LYS A O 1
ATOM 3016 N N . LYS A 1 366 ? -14.876 -0.284 23.061 1.00 92.44 366 LYS A N 1
ATOM 3017 C CA . LYS A 1 366 ? -14.871 -1.120 21.852 1.00 92.44 366 LYS A CA 1
ATOM 3018 C C . LYS A 1 366 ? -15.100 -2.596 22.171 1.00 92.44 366 LYS A C 1
ATOM 3020 O O . LYS A 1 366 ? -15.904 -3.237 21.506 1.00 92.44 366 LYS A O 1
ATOM 3025 N N . VAL A 1 367 ? -14.458 -3.094 23.228 1.00 90.88 367 VAL A N 1
ATOM 3026 C CA . VAL A 1 367 ? -14.677 -4.457 23.733 1.00 90.88 367 VAL A CA 1
ATOM 3027 C C . VAL A 1 367 ? -16.149 -4.666 24.101 1.00 90.88 367 VAL A C 1
ATOM 3029 O O . VAL A 1 367 ? -16.764 -5.615 23.627 1.00 90.88 367 VAL A O 1
ATOM 3032 N N . LEU A 1 368 ? -16.739 -3.744 24.868 1.00 87.69 368 LEU A N 1
ATOM 3033 C CA . LEU A 1 368 ? -18.153 -3.807 25.249 1.00 87.69 368 LEU A CA 1
ATOM 3034 C C . LEU A 1 368 ? -19.096 -3.748 24.038 1.00 87.69 368 LEU A C 1
ATOM 3036 O O . LEU A 1 368 ? -20.058 -4.508 23.986 1.00 87.69 368 LEU A O 1
ATOM 3040 N N . THR A 1 369 ? -18.810 -2.893 23.049 1.00 87.81 369 THR A N 1
ATOM 3041 C CA . THR A 1 369 ? -19.584 -2.846 21.799 1.00 87.81 369 THR A CA 1
ATOM 3042 C C . THR A 1 369 ? -19.553 -4.198 21.084 1.00 87.81 369 THR A C 1
ATOM 3044 O O . THR A 1 369 ? -20.603 -4.716 20.715 1.00 87.81 369 THR A O 1
ATOM 3047 N N . GLN A 1 370 ? -18.376 -4.812 20.938 1.00 87.94 370 GLN A N 1
ATOM 3048 C CA . GLN A 1 370 ? -18.257 -6.108 20.266 1.00 87.94 370 GLN A CA 1
ATOM 3049 C C . GLN A 1 370 ? -18.974 -7.237 21.008 1.00 87.94 370 GLN A C 1
ATOM 3051 O O . GLN A 1 370 ? -19.614 -8.060 20.364 1.00 87.94 370 GLN A O 1
ATOM 3056 N N . LEU A 1 371 ? -18.929 -7.251 22.341 1.00 85.12 371 LEU A N 1
ATOM 3057 C CA . LEU A 1 371 ? -19.690 -8.212 23.147 1.00 85.12 371 LEU A CA 1
ATOM 3058 C C . LEU A 1 371 ? -21.206 -8.035 22.973 1.00 85.12 371 LEU A C 1
ATOM 3060 O O . LEU A 1 371 ? -21.934 -9.020 22.914 1.00 85.12 371 LEU A O 1
ATOM 3064 N N . SER A 1 372 ? -21.683 -6.792 22.836 1.00 81.94 372 SER A N 1
ATOM 3065 C CA . SER A 1 372 ? -23.108 -6.522 22.596 1.00 81.94 372 SER A CA 1
ATOM 3066 C C . SER A 1 372 ? -23.583 -6.955 21.204 1.00 81.94 372 SER A C 1
ATOM 3068 O O . SER A 1 372 ? -24.727 -7.370 21.046 1.00 81.94 372 SER A O 1
ATOM 3070 N N . GLU A 1 373 ? -22.704 -6.890 20.200 1.00 83.94 373 GLU A N 1
ATOM 3071 C CA . GLU A 1 373 ? -22.989 -7.344 18.832 1.00 83.94 373 GLU A CA 1
ATOM 3072 C C . GLU A 1 373 ? -22.856 -8.869 18.692 1.00 83.94 373 GLU A C 1
ATOM 3074 O O . GLU A 1 373 ? -23.550 -9.484 17.882 1.00 83.94 373 GLU A O 1
ATOM 3079 N N . ARG A 1 374 ? -21.961 -9.485 19.475 1.00 79.94 374 ARG A N 1
ATOM 3080 C CA . ARG A 1 374 ? -21.621 -10.910 19.420 1.00 79.94 374 ARG A CA 1
ATOM 3081 C C . ARG A 1 374 ? -21.642 -11.536 20.810 1.00 79.94 374 ARG A C 1
ATOM 3083 O O . ARG A 1 374 ? -20.608 -11.656 21.463 1.00 79.94 374 ARG A O 1
ATOM 3090 N N . GLY A 1 375 ? -22.818 -11.999 21.228 1.00 71.94 375 GLY A N 1
ATOM 3091 C CA . GLY A 1 375 ? -22.996 -12.652 22.531 1.00 71.94 375 GLY A CA 1
ATOM 3092 C C . GLY A 1 375 ? -22.213 -13.964 22.710 1.00 71.94 375 GLY A C 1
ATOM 3093 O O . GLY A 1 375 ? -22.081 -14.439 23.831 1.00 71.94 375 GLY A O 1
ATOM 3094 N N . ASP A 1 376 ? -21.682 -14.550 21.632 1.00 82.00 376 ASP A N 1
ATOM 3095 C CA . ASP A 1 376 ? -20.841 -15.755 21.648 1.00 82.00 376 ASP A CA 1
ATOM 3096 C C . ASP A 1 376 ? -19.331 -15.457 21.738 1.00 82.00 376 ASP A C 1
ATOM 3098 O O . ASP A 1 376 ? -18.518 -16.382 21.817 1.00 82.00 376 ASP A O 1
ATOM 3102 N N . LEU A 1 377 ? -18.932 -14.183 21.679 1.00 85.44 377 LEU A N 1
ATOM 3103 C CA . LEU A 1 377 ? -17.529 -13.797 21.593 1.00 85.44 377 LEU A CA 1
ATOM 3104 C C . LEU A 1 377 ? -16.825 -13.918 22.950 1.00 85.44 377 LEU A C 1
ATOM 3106 O O . LEU A 1 377 ? -16.957 -13.064 23.822 1.00 85.44 377 LEU A O 1
ATOM 3110 N N . ASP A 1 378 ? -15.963 -14.923 23.079 1.00 89.75 378 ASP A N 1
ATOM 3111 C CA . ASP A 1 378 ? -14.984 -14.998 24.164 1.00 89.75 378 ASP A CA 1
ATOM 3112 C C . ASP A 1 378 ? -13.743 -14.165 23.803 1.00 89.75 378 ASP A C 1
ATOM 3114 O O . ASP A 1 378 ? -12.843 -14.623 23.095 1.00 89.75 378 ASP A O 1
ATOM 3118 N N . VAL A 1 379 ? -13.716 -12.909 24.261 1.00 91.69 379 VAL A N 1
ATOM 3119 C CA . VAL A 1 379 ? -12.634 -11.953 23.963 1.00 91.69 379 VAL A CA 1
ATOM 3120 C C . VAL A 1 379 ? -11.284 -12.436 24.498 1.00 91.69 379 VAL A C 1
ATOM 3122 O O . VAL A 1 379 ? -10.267 -12.229 23.838 1.00 91.69 379 VAL A O 1
ATOM 3125 N N . ILE A 1 380 ? -11.261 -13.091 25.662 1.00 92.94 380 ILE A N 1
ATOM 3126 C CA . ILE A 1 380 ? -10.023 -13.578 26.283 1.00 92.94 380 ILE A CA 1
ATOM 3127 C C . ILE A 1 380 ? -9.435 -14.689 25.420 1.00 92.94 380 ILE A C 1
ATOM 3129 O O . ILE A 1 380 ? -8.315 -14.542 24.935 1.00 92.94 380 ILE A O 1
ATOM 3133 N N . LYS A 1 381 ? -10.216 -15.738 25.130 1.00 93.25 381 LYS A N 1
ATOM 3134 C CA . LYS A 1 381 ? -9.752 -16.829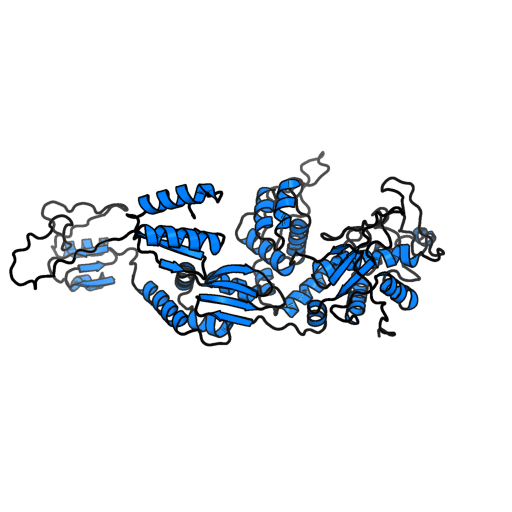 24.258 1.00 93.25 381 LYS A CA 1
ATOM 3135 C C . LYS A 1 381 ? -9.393 -16.335 22.867 1.00 93.25 381 LYS A C 1
ATOM 3137 O O . LYS A 1 381 ? -8.447 -16.827 22.266 1.00 93.25 381 LYS A O 1
ATOM 3142 N N . PHE A 1 382 ? -10.143 -15.373 22.334 1.00 93.06 382 PHE A N 1
ATOM 3143 C CA . PHE A 1 382 ? -9.836 -14.771 21.043 1.00 93.06 382 PHE A CA 1
ATOM 3144 C C . PHE A 1 382 ? -8.445 -14.120 21.033 1.00 93.06 382 PHE A C 1
ATOM 3146 O O . PHE A 1 382 ? -7.668 -14.382 20.115 1.00 93.06 382 PHE A O 1
ATOM 3153 N N . LEU A 1 383 ? -8.115 -13.312 22.047 1.00 94.00 383 LEU A N 1
ATOM 3154 C CA . LEU A 1 383 ? -6.801 -12.675 22.135 1.00 94.00 383 LEU A CA 1
ATOM 3155 C C . LEU A 1 383 ? -5.689 -13.705 22.366 1.00 94.00 383 LEU A C 1
ATOM 3157 O O . LEU A 1 383 ? -4.673 -13.614 21.689 1.00 94.00 383 LEU A O 1
ATOM 3161 N N . GLU A 1 384 ? -5.902 -14.709 23.224 1.00 94.12 384 GLU A N 1
ATOM 3162 C CA . GLU A 1 384 ? -4.925 -15.786 23.475 1.00 94.12 384 GLU A CA 1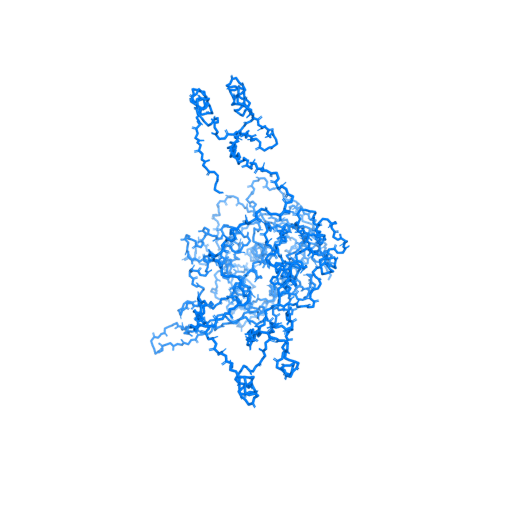
ATOM 3163 C C . GLU A 1 384 ? -4.633 -16.612 22.221 1.00 94.12 384 GLU A C 1
ATOM 3165 O O . GLU A 1 384 ? -3.474 -16.898 21.921 1.00 94.12 384 GLU A O 1
ATOM 3170 N N . ASN A 1 385 ? -5.671 -16.928 21.441 1.00 92.56 385 ASN A N 1
ATOM 3171 C CA . ASN A 1 385 ? -5.532 -17.633 20.168 1.00 92.56 385 ASN A CA 1
ATOM 3172 C C . ASN A 1 385 ? -4.767 -16.807 19.126 1.00 92.56 385 ASN A C 1
ATOM 3174 O O . ASN A 1 385 ? -4.060 -17.375 18.300 1.00 92.56 385 ASN A O 1
ATOM 3178 N N . ILE A 1 386 ? -4.925 -15.479 19.130 1.00 91.56 386 ILE A N 1
ATOM 3179 C CA . ILE A 1 386 ? -4.202 -14.596 18.206 1.00 91.56 386 ILE A CA 1
ATOM 3180 C C . ILE A 1 386 ? -2.751 -14.379 18.644 1.00 91.56 386 ILE A C 1
ATOM 3182 O O . ILE A 1 386 ? -1.877 -14.292 17.782 1.00 91.56 386 ILE A O 1
ATOM 3186 N N . SER A 1 387 ? -2.480 -14.262 19.947 1.00 91.56 387 SER A N 1
ATOM 3187 C CA . SER A 1 387 ? -1.117 -14.068 20.452 1.00 91.56 387 SER A CA 1
ATOM 3188 C C . SER A 1 387 ? -0.305 -15.353 20.577 1.00 91.56 387 SER A C 1
ATOM 3190 O O . SER A 1 387 ? 0.902 -15.266 20.786 1.00 91.56 387 SER A O 1
ATOM 3192 N N . ASP A 1 388 ? -0.944 -16.522 20.474 1.00 88.62 388 ASP A N 1
ATOM 3193 C CA . ASP A 1 388 ? -0.343 -17.838 20.754 1.00 88.62 388 ASP A CA 1
ATOM 3194 C C . ASP A 1 388 ? 0.332 -17.883 22.145 1.00 88.62 388 ASP A C 1
ATOM 3196 O O . ASP A 1 388 ? 1.355 -18.528 22.373 1.00 88.62 388 ASP A O 1
ATOM 3200 N N . GLN A 1 389 ? -0.215 -17.098 23.081 1.00 90.38 389 GLN A N 1
ATOM 3201 C CA . GLN A 1 389 ? 0.311 -16.858 24.426 1.00 90.38 389 GLN A CA 1
ATOM 3202 C C . GLN A 1 389 ? -0.837 -16.539 25.383 1.00 90.38 389 GLN A C 1
ATOM 3204 O O . GLN A 1 389 ? -1.801 -15.878 24.994 1.00 90.38 389 GLN A O 1
ATOM 3209 N N . GLU A 1 390 ? -0.701 -16.956 26.644 1.00 91.38 390 GLU A N 1
ATOM 3210 C CA . GLU A 1 390 ? -1.609 -16.537 27.715 1.00 91.38 390 GLU A CA 1
ATOM 3211 C C . GLU A 1 390 ? -1.528 -15.022 27.940 1.00 91.38 390 GLU A C 1
ATOM 3213 O O . GLU A 1 390 ? -0.449 -14.421 27.874 1.00 91.38 390 GLU A O 1
ATOM 3218 N N . LEU A 1 391 ? -2.669 -14.393 28.239 1.00 94.44 391 LEU A N 1
ATOM 3219 C CA . LEU A 1 391 ? -2.692 -12.958 28.516 1.00 94.44 391 LEU A CA 1
ATOM 3220 C C . LEU A 1 391 ? -1.987 -12.628 29.838 1.00 94.44 391 LEU A C 1
ATOM 3222 O O . LEU A 1 391 ? -2.117 -13.372 30.814 1.00 94.44 391 LEU A O 1
ATOM 3226 N N . PRO A 1 392 ? -1.340 -11.451 29.939 1.00 95.88 392 PRO A N 1
ATOM 3227 C CA . PRO A 1 392 ? -0.892 -10.933 31.222 1.00 95.88 392 PRO A CA 1
ATOM 3228 C C . PRO A 1 392 ? -2.034 -10.912 32.244 1.00 95.88 392 PRO A C 1
ATOM 3230 O O . PRO A 1 392 ? -3.132 -10.432 31.951 1.00 95.88 392 PRO A O 1
ATOM 3233 N N . GLN A 1 393 ? -1.764 -11.383 33.465 1.00 93.31 393 GLN A N 1
ATOM 3234 C CA . GLN A 1 393 ? -2.786 -11.574 34.503 1.00 93.31 393 GLN A CA 1
ATOM 3235 C C . GLN A 1 393 ? -3.627 -10.315 34.759 1.00 93.31 393 GLN A C 1
ATOM 3237 O O . GLN A 1 393 ? -4.836 -10.398 34.953 1.00 93.31 393 GLN A O 1
ATOM 3242 N N . ASN A 1 394 ? -3.001 -9.139 34.743 1.00 95.00 394 ASN A N 1
ATOM 3243 C CA . ASN A 1 394 ? -3.692 -7.874 34.962 1.00 95.00 394 ASN A CA 1
ATOM 3244 C C . ASN A 1 394 ? -4.621 -7.494 33.794 1.00 95.00 394 ASN A C 1
ATOM 3246 O O . ASN A 1 394 ? -5.673 -6.913 34.030 1.00 95.00 394 ASN A O 1
ATOM 3250 N N . VAL A 1 395 ? -4.257 -7.841 32.555 1.00 95.00 395 VAL A N 1
ATOM 3251 C CA . VAL A 1 395 ? -5.115 -7.638 31.378 1.00 95.00 395 VAL A CA 1
ATOM 3252 C C . VAL A 1 395 ? -6.299 -8.597 31.427 1.00 95.00 395 VAL A C 1
ATOM 3254 O O . VAL A 1 395 ? -7.424 -8.173 31.181 1.00 95.00 395 VAL A O 1
ATOM 3257 N N . ARG A 1 396 ? -6.065 -9.863 31.801 1.00 94.81 396 ARG A N 1
ATOM 3258 C CA . ARG A 1 396 ? -7.128 -10.861 31.967 1.00 94.81 396 ARG A CA 1
ATOM 3259 C C . ARG A 1 396 ? -8.166 -10.415 33.001 1.00 94.81 396 ARG A C 1
ATOM 3261 O O . ARG A 1 396 ? -9.340 -10.352 32.661 1.00 94.81 396 ARG A O 1
ATOM 3268 N N . ILE A 1 397 ? -7.730 -10.049 34.211 1.00 92.75 397 ILE A N 1
ATOM 3269 C CA . ILE A 1 397 ? -8.627 -9.600 35.294 1.00 92.75 397 ILE A CA 1
ATOM 3270 C C . ILE A 1 397 ? -9.473 -8.404 34.841 1.00 92.75 397 ILE A C 1
ATOM 3272 O O . ILE A 1 397 ? -10.685 -8.390 35.019 1.00 92.75 397 ILE A O 1
ATOM 3276 N N . GLU A 1 398 ? -8.850 -7.411 34.209 1.00 93.50 398 GLU A N 1
ATOM 3277 C CA . GLU A 1 398 ? -9.566 -6.220 33.753 1.00 93.50 398 GLU A CA 1
ATOM 3278 C C . GLU A 1 398 ? -10.580 -6.547 32.635 1.00 93.50 398 GLU A C 1
ATOM 3280 O O . GLU A 1 398 ? -11.682 -6.000 32.620 1.00 93.50 398 GLU A O 1
ATOM 3285 N N . LEU A 1 399 ? -10.249 -7.461 31.713 1.00 92.50 399 LEU A N 1
ATOM 3286 C CA . LEU A 1 399 ? -11.190 -7.930 30.688 1.00 92.50 399 LEU A CA 1
ATOM 3287 C C . LEU A 1 399 ? -12.375 -8.683 31.307 1.00 92.50 399 LEU A C 1
ATOM 3289 O O . LEU A 1 399 ? -13.510 -8.437 30.902 1.00 92.50 399 LEU A O 1
ATOM 3293 N N . GLU A 1 400 ? -12.136 -9.545 32.297 1.00 90.81 400 GLU A N 1
ATOM 3294 C CA . GLU A 1 400 ? -13.192 -10.232 33.055 1.00 90.81 400 GLU A CA 1
ATOM 3295 C C . GLU A 1 400 ? -14.116 -9.224 33.756 1.00 90.81 400 GLU A C 1
ATOM 3297 O O . GLU A 1 400 ? -15.339 -9.340 33.671 1.00 90.81 400 GLU A O 1
ATOM 3302 N N . GLU A 1 401 ? -13.556 -8.178 34.373 1.00 88.38 401 GLU A N 1
ATOM 3303 C CA . GLU A 1 401 ? -14.341 -7.095 34.975 1.00 88.38 401 GLU A CA 1
ATOM 3304 C C . GLU A 1 401 ? -15.162 -6.318 33.937 1.00 88.38 401 GLU A C 1
ATOM 3306 O O . GLU A 1 401 ? -16.303 -5.931 34.203 1.00 88.38 401 GLU A O 1
ATOM 3311 N N . TRP A 1 402 ? -14.610 -6.067 32.745 1.00 88.94 402 TRP A N 1
ATOM 3312 C CA . TRP A 1 402 ? -15.351 -5.404 31.671 1.00 88.94 402 TRP A CA 1
ATOM 3313 C C . TRP A 1 402 ? -16.519 -6.262 31.190 1.00 88.94 402 TRP A C 1
ATOM 3315 O O . TRP A 1 402 ? -17.620 -5.734 31.046 1.00 88.94 402 TRP A O 1
ATOM 3325 N N . ILE A 1 403 ? -16.293 -7.562 30.992 1.00 83.12 403 ILE A N 1
ATOM 3326 C CA . ILE A 1 403 ? -17.327 -8.522 30.593 1.00 83.12 403 ILE A CA 1
ATOM 3327 C C . ILE A 1 403 ? -18.422 -8.581 31.666 1.00 83.12 403 ILE A C 1
ATOM 3329 O O . ILE A 1 403 ? -19.587 -8.334 31.355 1.00 83.12 403 ILE A O 1
ATOM 3333 N N . GLY A 1 404 ? -18.060 -8.770 32.938 1.00 76.06 404 GLY A N 1
ATOM 3334 C CA . GLY A 1 404 ? -19.023 -8.835 34.043 1.00 76.06 404 GLY A CA 1
ATOM 3335 C C . GLY A 1 404 ? -19.823 -7.541 34.242 1.00 76.06 404 GLY A C 1
ATOM 3336 O O . GLY A 1 404 ? -20.995 -7.578 34.607 1.00 76.06 404 GLY A O 1
ATOM 3337 N N . ALA A 1 405 ? -19.240 -6.374 33.943 1.00 67.69 405 ALA A N 1
ATOM 3338 C CA . ALA A 1 405 ? -19.967 -5.104 33.988 1.00 67.69 405 ALA A CA 1
ATOM 3339 C C . ALA A 1 405 ? -21.032 -4.966 32.881 1.00 67.69 405 ALA A C 1
ATOM 3341 O O . ALA A 1 405 ? -21.976 -4.192 33.052 1.00 67.69 405 ALA A O 1
ATOM 3342 N N . SER A 1 406 ? -20.896 -5.683 31.759 1.00 61.31 406 SER A N 1
ATOM 3343 C CA . SER A 1 406 ? -21.892 -5.686 30.676 1.00 61.31 406 SER A CA 1
ATOM 3344 C C . SER A 1 406 ? -23.152 -6.483 31.029 1.00 61.31 406 SER A C 1
ATOM 3346 O O . SER A 1 406 ? -24.241 -6.135 30.583 1.00 61.31 406 SER A O 1
ATOM 3348 N N . GLU A 1 407 ? -23.026 -7.472 31.915 1.00 59.53 407 GLU A N 1
ATOM 3349 C CA . GLU A 1 407 ? -24.123 -8.331 32.382 1.00 59.53 407 GLU A CA 1
ATOM 3350 C C . GLU A 1 407 ? -24.981 -7.677 33.487 1.00 59.53 407 GLU A C 1
ATOM 3352 O O . GLU A 1 407 ? -25.974 -8.245 33.936 1.00 59.53 407 GLU A O 1
ATOM 3357 N N . ALA A 1 408 ? -24.626 -6.470 33.947 1.00 57.22 408 ALA A N 1
ATOM 3358 C CA . ALA A 1 408 ? -25.206 -5.867 35.149 1.00 57.22 408 ALA A CA 1
ATOM 3359 C C . ALA A 1 408 ? -26.619 -5.268 34.978 1.00 57.22 408 ALA A C 1
ATOM 3361 O O . ALA A 1 408 ? -27.252 -4.922 35.978 1.00 57.22 408 ALA A O 1
ATOM 3362 N N . PHE A 1 409 ? -27.125 -5.111 33.750 1.00 64.00 409 PHE A N 1
ATOM 3363 C CA . PHE A 1 409 ? -28.428 -4.486 33.501 1.00 64.00 409 PHE A CA 1
ATOM 3364 C C . PHE A 1 409 ? -29.252 -5.284 32.488 1.00 64.00 409 PHE A C 1
ATOM 3366 O O . PHE A 1 409 ? -28.864 -5.417 31.332 1.00 64.00 409 PHE A O 1
ATOM 3373 N N . THR A 1 410 ? -30.431 -5.749 32.910 1.00 66.38 410 THR A N 1
ATOM 3374 C CA . THR A 1 410 ? -31.445 -6.323 32.011 1.00 66.38 410 THR A CA 1
ATOM 3375 C C . THR A 1 410 ? -32.443 -5.232 31.631 1.00 66.38 410 THR A C 1
ATOM 3377 O O . THR A 1 410 ? -33.088 -4.648 32.504 1.00 66.38 410 THR A O 1
ATOM 3380 N N . LEU A 1 411 ? -32.557 -4.925 30.336 1.00 74.62 411 LEU A N 1
ATOM 3381 C CA . LEU A 1 411 ? -33.557 -3.992 29.815 1.00 74.62 411 LEU A CA 1
ATOM 3382 C C . LEU A 1 411 ? -34.787 -4.772 29.338 1.00 74.62 411 LEU A C 1
ATOM 3384 O O . LEU A 1 411 ? -34.702 -5.551 28.394 1.00 74.62 411 LEU A O 1
ATOM 3388 N N . TYR A 1 412 ? -35.936 -4.527 29.965 1.00 78.44 412 TYR A N 1
ATOM 3389 C CA . TYR A 1 412 ? -37.213 -5.100 29.542 1.00 78.44 412 TYR A CA 1
ATOM 3390 C C . TYR A 1 412 ? -37.934 -4.155 28.582 1.00 78.44 412 TYR A C 1
ATOM 3392 O O . TYR A 1 412 ? -38.442 -3.108 28.986 1.00 78.44 412 TYR A O 1
ATOM 3400 N N . GLU A 1 413 ? -38.003 -4.530 27.307 1.00 74.25 413 GLU A N 1
ATOM 3401 C CA . GLU A 1 413 ? -38.775 -3.795 26.307 1.00 74.25 413 GLU A CA 1
ATOM 3402 C C . GLU A 1 413 ? -40.250 -4.212 26.329 1.00 74.25 413 GLU A C 1
ATOM 3404 O O . GLU A 1 413 ? -40.583 -5.381 26.516 1.00 74.25 413 GLU A O 1
ATOM 3409 N N . ASN A 1 414 ? -41.154 -3.247 26.127 1.00 80.06 414 ASN A N 1
ATOM 3410 C CA . ASN A 1 414 ? -42.612 -3.453 26.123 1.00 80.06 414 ASN A CA 1
ATOM 3411 C C . ASN A 1 414 ? -43.205 -4.030 27.430 1.00 80.06 414 ASN A C 1
ATOM 3413 O O . ASN A 1 414 ? -44.349 -4.491 27.439 1.00 80.06 414 ASN A O 1
ATOM 3417 N N . GLY A 1 415 ? -42.452 -3.980 28.532 1.00 85.25 415 GLY A N 1
ATOM 3418 C CA . GLY A 1 415 ? -42.931 -4.291 29.876 1.00 85.25 415 GLY A CA 1
ATOM 3419 C C . GLY A 1 415 ? -43.564 -3.077 30.561 1.00 85.25 415 GLY A C 1
ATOM 3420 O O . GLY A 1 415 ? -43.200 -1.930 30.297 1.00 85.25 415 GLY A O 1
ATOM 3421 N N . VAL A 1 416 ? -44.506 -3.329 31.467 1.00 89.12 416 VAL A N 1
ATOM 3422 C CA . VAL A 1 416 ? -45.089 -2.321 32.364 1.00 89.12 416 VAL A CA 1
ATOM 3423 C C . VAL A 1 416 ? -44.789 -2.710 33.805 1.00 89.12 416 VAL A C 1
ATOM 3425 O O . VAL A 1 416 ? -44.725 -3.891 34.133 1.00 89.12 416 VAL A O 1
ATOM 3428 N N . LEU A 1 417 ? -44.588 -1.722 34.673 1.00 90.75 417 LEU A N 1
ATOM 3429 C CA . LEU A 1 417 ? -44.437 -1.956 36.103 1.00 90.75 417 LEU A CA 1
ATOM 3430 C C . LEU A 1 417 ? -45.820 -2.042 36.759 1.00 90.75 417 LEU A C 1
ATOM 3432 O O . LEU A 1 417 ? -46.598 -1.092 36.700 1.00 90.75 417 LEU A O 1
ATOM 3436 N N . PHE A 1 418 ? -46.118 -3.179 37.376 1.00 91.12 418 PHE A N 1
ATOM 3437 C CA . PHE A 1 418 ? -47.274 -3.373 38.238 1.00 91.12 418 PHE A CA 1
ATOM 3438 C C . PHE A 1 418 ? -46.874 -3.114 39.695 1.00 91.12 418 PHE A C 1
ATOM 3440 O O . PHE A 1 418 ? -45.916 -3.711 40.188 1.00 91.12 418 PHE A O 1
ATOM 3447 N N . GLU A 1 419 ? -47.633 -2.255 40.375 1.00 91.12 419 GLU A N 1
ATOM 3448 C CA . GLU A 1 419 ? -47.531 -1.986 41.812 1.00 91.12 419 GLU A CA 1
ATOM 3449 C C . GLU A 1 419 ? -48.881 -2.304 42.472 1.00 91.12 419 GLU A C 1
ATOM 3451 O O . GLU A 1 419 ? -49.911 -1.754 42.076 1.00 91.12 419 GLU A O 1
ATOM 3456 N N . GLY A 1 420 ? -48.875 -3.183 43.474 1.00 87.81 420 GLY A N 1
ATOM 3457 C CA . GLY A 1 420 ? -50.051 -3.570 44.255 1.00 87.81 420 GLY A CA 1
ATOM 3458 C C . GLY A 1 420 ? -49.871 -3.359 45.760 1.00 87.81 420 GLY A C 1
ATOM 3459 O O . GLY A 1 420 ? -48.781 -3.071 46.251 1.00 87.81 420 GLY A O 1
ATOM 3460 N N . ASP A 1 421 ? -50.955 -3.524 46.514 1.00 83.62 421 ASP A N 1
ATOM 3461 C CA . ASP A 1 421 ? -50.973 -3.491 47.983 1.00 83.62 421 ASP A CA 1
ATOM 3462 C C . ASP A 1 421 ? -50.826 -4.886 48.620 1.00 83.62 421 ASP A C 1
ATOM 3464 O O . ASP A 1 421 ? -50.464 -5.009 49.792 1.00 83.62 421 ASP A O 1
ATOM 3468 N N . LYS A 1 422 ? -51.072 -5.941 47.840 1.00 85.38 422 LYS A N 1
ATOM 3469 C CA . LYS A 1 422 ? -50.985 -7.350 48.232 1.00 85.38 422 LYS A CA 1
ATOM 3470 C C . LYS A 1 422 ? -50.449 -8.208 47.093 1.00 85.38 422 LYS A C 1
ATOM 3472 O O . LYS A 1 422 ? -50.473 -7.805 45.931 1.00 85.38 422 LYS A O 1
ATOM 3477 N N . ASP A 1 423 ? -49.981 -9.396 47.452 1.00 87.88 423 ASP A N 1
ATOM 3478 C CA . ASP A 1 423 ? -49.602 -10.407 46.475 1.00 87.88 423 ASP A CA 1
ATOM 3479 C C . ASP A 1 423 ? -50.848 -10.956 45.770 1.00 87.88 423 ASP A C 1
ATOM 3481 O O . ASP A 1 423 ? -51.837 -11.307 46.420 1.00 87.88 423 ASP A O 1
ATOM 3485 N N . LEU A 1 424 ? -50.801 -10.999 44.440 1.00 87.75 424 LEU A N 1
ATOM 3486 C CA . LEU A 1 424 ? -51.885 -11.455 43.570 1.00 87.75 424 LEU A CA 1
ATOM 3487 C C . LEU A 1 424 ? -51.374 -12.614 42.701 1.00 87.75 424 LEU A C 1
ATOM 3489 O O . LEU A 1 424 ? -50.923 -12.394 41.580 1.00 87.75 424 LEU A O 1
ATOM 3493 N N . PRO A 1 425 ? -51.411 -13.868 43.183 1.00 84.75 425 PRO A N 1
ATOM 3494 C CA . PRO A 1 425 ? -50.889 -15.016 42.430 1.00 84.75 425 PRO A CA 1
ATOM 3495 C C . PRO A 1 425 ? -51.572 -15.221 41.065 1.00 84.75 425 PRO A C 1
ATOM 3497 O O . PRO A 1 425 ? -51.019 -15.803 40.139 1.00 84.75 425 PRO A O 1
ATOM 3500 N N . ASP A 1 426 ? -52.792 -14.718 40.898 1.00 84.75 426 ASP A N 1
ATOM 3501 C CA . ASP A 1 426 ? -53.570 -14.813 39.665 1.00 84.75 426 ASP A CA 1
ATOM 3502 C C . ASP A 1 426 ? -53.054 -13.923 38.516 1.00 84.75 426 ASP A C 1
ATOM 3504 O O . ASP A 1 426 ? -53.443 -14.137 37.359 1.00 84.75 426 ASP A O 1
ATOM 3508 N N . ILE A 1 427 ? -52.124 -12.994 38.788 1.00 88.81 427 ILE A N 1
ATOM 3509 C CA . ILE A 1 427 ? -51.447 -12.191 37.754 1.00 88.81 427 ILE A CA 1
ATOM 3510 C C . ILE A 1 427 ? -50.102 -12.784 37.299 1.00 88.81 427 ILE A C 1
ATOM 3512 O O . ILE A 1 427 ? -49.452 -12.213 36.419 1.00 88.81 427 ILE A O 1
ATOM 3516 N N . ASP A 1 428 ? -49.699 -13.952 37.817 1.00 88.62 428 ASP A N 1
ATOM 3517 C CA . ASP A 1 428 ? -48.459 -14.654 37.429 1.00 88.62 428 ASP A CA 1
ATOM 3518 C C . ASP A 1 428 ? -48.379 -14.876 35.912 1.00 88.62 428 ASP A C 1
ATOM 3520 O O . ASP A 1 428 ? -47.336 -14.675 35.299 1.00 88.62 428 ASP A O 1
ATOM 3524 N N . ARG A 1 429 ? -49.515 -15.177 35.271 1.00 90.25 429 ARG A N 1
ATOM 3525 C CA . ARG A 1 429 ? -49.618 -15.369 33.811 1.00 90.25 429 ARG A CA 1
ATOM 3526 C C . ARG A 1 429 ? -49.337 -14.123 32.963 1.00 90.25 429 ARG A C 1
ATOM 3528 O O . ARG A 1 429 ? -49.281 -14.238 31.744 1.00 90.25 429 ARG A O 1
ATOM 3535 N N . PHE A 1 430 ? -49.256 -12.950 33.587 1.00 90.69 430 PHE A N 1
ATOM 3536 C CA . PHE A 1 430 ? -48.876 -11.689 32.949 1.00 90.69 430 PHE A CA 1
ATOM 3537 C C . PHE A 1 430 ? -47.480 -11.230 33.384 1.00 90.69 430 PHE A C 1
ATOM 3539 O O . PHE A 1 430 ? -47.011 -10.199 32.913 1.00 90.69 430 PHE A O 1
ATOM 3546 N N . THR A 1 431 ? -46.823 -11.947 34.299 1.00 91.81 431 THR A N 1
ATOM 3547 C CA . THR A 1 431 ? -45.565 -11.530 34.924 1.00 91.81 431 THR A CA 1
ATOM 3548 C C . THR A 1 431 ? -44.375 -11.970 34.072 1.00 91.81 431 THR A C 1
ATOM 3550 O O . THR A 1 431 ? -44.221 -13.147 33.768 1.00 91.81 431 THR A O 1
ATOM 3553 N N . ILE A 1 432 ? -43.529 -11.010 33.698 1.00 89.94 432 ILE A N 1
ATOM 3554 C CA . ILE A 1 432 ? -42.207 -11.241 33.104 1.00 89.94 432 ILE A CA 1
ATOM 3555 C C . ILE A 1 432 ? -41.193 -11.504 34.224 1.00 89.94 432 ILE A C 1
ATOM 3557 O O . ILE A 1 432 ? -40.483 -12.502 34.195 1.00 89.94 432 ILE A O 1
ATOM 3561 N N . GLU A 1 433 ? -41.149 -10.622 35.227 1.00 89.50 433 GLU A N 1
ATOM 3562 C CA . GLU A 1 433 ? -40.241 -10.729 36.373 1.00 89.50 433 GLU A CA 1
ATOM 3563 C C . GLU A 1 433 ? -40.946 -10.279 37.659 1.00 89.50 433 GLU A C 1
ATOM 3565 O O . GLU A 1 433 ? -41.626 -9.251 37.692 1.00 89.50 433 GLU A O 1
ATOM 3570 N N . CYS A 1 434 ? -40.782 -11.049 38.735 1.00 90.19 434 CYS A N 1
ATOM 3571 C CA . CYS A 1 434 ? -41.309 -10.718 40.055 1.00 90.19 434 CYS A CA 1
ATOM 3572 C C . CYS A 1 434 ? -40.212 -10.040 40.889 1.00 90.19 434 CYS A C 1
ATOM 3574 O O . CYS A 1 434 ? -39.275 -10.701 41.332 1.00 90.19 434 CYS A O 1
ATOM 3576 N N . ILE A 1 435 ? -40.322 -8.723 41.094 1.00 87.94 435 ILE A N 1
ATOM 3577 C CA . ILE A 1 435 ? -39.351 -7.932 41.873 1.00 87.94 435 ILE A CA 1
ATOM 3578 C C . ILE A 1 435 ? -39.622 -8.107 43.374 1.00 87.94 435 ILE A C 1
ATOM 3580 O O . ILE A 1 435 ? -38.704 -8.217 44.187 1.00 87.94 435 ILE A O 1
ATOM 3584 N N . SER A 1 436 ? -40.899 -8.121 43.753 1.00 87.56 436 SER A N 1
ATOM 3585 C CA . SER A 1 436 ? -41.386 -8.426 45.096 1.00 87.56 436 SER A CA 1
ATOM 3586 C C . SER A 1 436 ? -42.821 -8.966 45.003 1.00 87.56 436 SER A C 1
ATOM 3588 O O . SER A 1 436 ? -43.444 -8.835 43.947 1.00 87.56 436 SER A O 1
ATOM 3590 N N . PRO A 1 437 ? -43.407 -9.504 46.091 1.00 86.31 437 PRO A N 1
ATOM 3591 C CA . PRO A 1 437 ? -44.794 -9.978 46.069 1.00 86.31 437 PRO A CA 1
ATOM 3592 C C . PRO A 1 437 ? -45.799 -8.934 45.548 1.00 86.31 437 PRO A C 1
ATOM 3594 O O . PRO A 1 437 ? -46.814 -9.285 44.960 1.00 86.31 437 PRO A O 1
ATOM 3597 N N . THR A 1 438 ? -45.503 -7.640 45.703 1.00 88.94 438 THR A N 1
ATOM 3598 C CA . THR A 1 438 ? -46.374 -6.532 45.287 1.00 88.94 438 THR A CA 1
ATOM 3599 C C . THR A 1 438 ? -45.855 -5.725 44.096 1.00 88.94 438 THR A C 1
ATOM 3601 O O . THR A 1 438 ? -46.541 -4.806 43.653 1.00 88.94 438 THR A O 1
ATOM 3604 N N . ILE A 1 439 ? -44.662 -6.025 43.575 1.00 92.19 439 ILE A N 1
ATOM 3605 C CA . ILE A 1 439 ? -44.037 -5.278 42.477 1.00 92.19 439 ILE A CA 1
ATOM 3606 C C . ILE A 1 439 ? -43.587 -6.256 41.404 1.00 92.19 439 ILE A C 1
ATOM 3608 O O . ILE A 1 439 ? -42.751 -7.127 41.649 1.00 92.19 439 ILE A O 1
ATOM 3612 N N . ARG A 1 440 ? -44.114 -6.098 40.193 1.00 93.00 440 ARG A N 1
ATOM 3613 C CA . ARG A 1 440 ? -43.858 -7.032 39.095 1.00 93.00 440 ARG A CA 1
ATOM 3614 C C . ARG A 1 440 ? -43.658 -6.290 37.786 1.00 93.00 440 ARG A C 1
ATOM 3616 O O . ARG A 1 440 ? -44.324 -5.292 37.533 1.00 93.00 440 ARG A O 1
ATOM 3623 N N . ILE A 1 441 ? -42.774 -6.788 36.934 1.00 92.75 441 ILE A N 1
ATOM 3624 C CA . ILE A 1 441 ? -42.718 -6.386 35.530 1.00 92.75 441 ILE A CA 1
ATOM 3625 C C . ILE A 1 441 ? -43.687 -7.294 34.785 1.00 92.75 441 ILE A C 1
ATOM 3627 O O . ILE A 1 441 ? -43.578 -8.515 34.874 1.00 92.75 441 ILE A O 1
ATOM 3631 N N . VAL A 1 442 ? -44.648 -6.711 34.076 1.00 92.94 442 VAL A N 1
ATOM 3632 C CA . VAL A 1 442 ? -45.736 -7.436 33.415 1.00 92.94 442 VAL A CA 1
ATOM 3633 C C . VAL A 1 442 ? -45.783 -7.148 31.918 1.00 92.94 442 VAL A C 1
ATOM 3635 O O . VAL A 1 442 ? -45.433 -6.056 31.470 1.00 92.94 442 VAL A O 1
ATOM 3638 N N . HIS A 1 443 ? -46.245 -8.124 31.140 1.00 91.00 443 HIS A N 1
ATOM 3639 C CA . HIS A 1 443 ? -46.563 -7.960 29.724 1.00 91.00 443 HIS A CA 1
ATOM 3640 C C . HIS A 1 443 ? -48.070 -7.761 29.517 1.00 91.00 443 HIS A C 1
ATOM 3642 O O . HIS A 1 443 ? -48.890 -8.068 30.380 1.00 91.00 443 HIS A O 1
ATOM 3648 N N . SER A 1 444 ? -48.451 -7.293 28.324 1.00 89.12 444 SER A N 1
ATOM 3649 C CA . SER A 1 444 ? -49.858 -7.152 27.910 1.00 89.12 444 SER A CA 1
ATOM 3650 C C . SER A 1 444 ? -50.723 -6.358 28.913 1.00 89.12 444 SER A C 1
ATOM 3652 O O . SER A 1 444 ? -51.747 -6.873 29.376 1.00 89.12 444 SER A O 1
ATOM 3654 N N . PRO A 1 445 ? -50.348 -5.103 29.231 1.00 87.94 445 PRO A N 1
ATOM 3655 C CA . PRO A 1 445 ? -50.974 -4.311 30.292 1.00 87.94 445 PRO A CA 1
ATOM 3656 C C . PRO A 1 445 ? -52.488 -4.153 30.123 1.00 87.94 445 PRO A C 1
ATOM 3658 O O . PRO A 1 445 ? -53.208 -4.248 31.108 1.00 87.94 445 PRO A O 1
ATOM 3661 N N . ASP A 1 446 ? -52.992 -4.009 28.895 1.00 88.50 446 ASP A N 1
ATOM 3662 C CA . ASP A 1 446 ? -54.433 -3.861 28.644 1.00 88.50 446 ASP A CA 1
ATOM 3663 C C . ASP A 1 446 ? -55.225 -5.113 29.055 1.00 88.50 446 ASP A C 1
ATOM 3665 O O . ASP A 1 446 ? -56.306 -5.020 29.631 1.00 88.50 446 ASP A O 1
ATOM 3669 N N . ARG A 1 447 ? -54.662 -6.307 28.821 1.00 90.12 447 ARG A N 1
ATOM 3670 C CA . ARG A 1 447 ? -55.293 -7.574 29.226 1.00 90.12 447 ARG A CA 1
ATOM 3671 C C . ARG A 1 447 ? -55.252 -7.760 30.734 1.00 90.12 447 ARG A C 1
ATOM 3673 O O . ARG A 1 447 ? -56.222 -8.258 31.302 1.00 90.12 447 ARG A O 1
ATOM 3680 N N . LEU A 1 448 ? -54.146 -7.368 31.369 1.00 90.19 448 LEU A N 1
ATOM 3681 C CA . LEU A 1 448 ? -54.044 -7.360 32.824 1.00 90.19 448 LEU A CA 1
ATOM 3682 C C . LEU A 1 448 ? -55.060 -6.382 33.426 1.00 90.19 448 LEU A C 1
ATOM 3684 O O . LEU A 1 448 ? -55.754 -6.742 34.368 1.00 90.19 448 LEU A O 1
ATOM 3688 N N . PHE A 1 449 ? -55.204 -5.190 32.849 1.00 89.62 449 PHE A N 1
ATOM 3689 C CA . PHE A 1 449 ? -56.157 -4.180 33.300 1.00 89.62 449 PHE A CA 1
ATOM 3690 C C . PHE A 1 449 ? -57.593 -4.717 33.276 1.00 89.62 449 PHE A C 1
ATOM 3692 O O . PHE A 1 449 ? -58.247 -4.752 34.315 1.00 89.62 449 PHE A O 1
ATOM 3699 N N . THR A 1 450 ? -58.042 -5.255 32.136 1.00 89.88 450 THR A N 1
ATOM 3700 C CA . THR A 1 450 ? -59.367 -5.889 32.025 1.00 89.88 450 THR A CA 1
ATOM 3701 C C . THR A 1 450 ? -59.522 -7.070 32.984 1.00 89.88 450 THR A C 1
ATOM 3703 O O . THR A 1 450 ? -60.594 -7.277 33.549 1.00 89.88 450 THR A O 1
ATOM 3706 N N . HIS A 1 451 ? -58.465 -7.861 33.189 1.00 90.19 451 HIS A N 1
ATOM 3707 C CA . HIS A 1 451 ? -58.512 -8.981 34.123 1.00 90.19 451 HIS A CA 1
ATOM 3708 C C . HIS A 1 451 ? -58.720 -8.527 35.574 1.00 90.19 451 HIS A C 1
ATOM 3710 O O . HIS A 1 451 ? -59.502 -9.147 36.292 1.00 90.19 451 HIS A O 1
ATOM 3716 N N . LEU A 1 452 ? -58.047 -7.452 35.987 1.00 90.44 452 LEU A N 1
ATOM 3717 C CA . LEU A 1 452 ? -58.184 -6.873 37.320 1.00 90.44 452 LEU A CA 1
ATOM 3718 C C . LEU A 1 452 ? -59.580 -6.258 37.518 1.00 90.44 452 LEU A C 1
ATOM 3720 O O . LEU A 1 452 ? -60.191 -6.486 38.559 1.00 90.44 452 LEU A O 1
ATOM 3724 N N . GLU A 1 453 ? -60.133 -5.577 36.508 1.00 89.25 453 GLU A N 1
ATOM 3725 C CA . GLU A 1 453 ? -61.515 -5.064 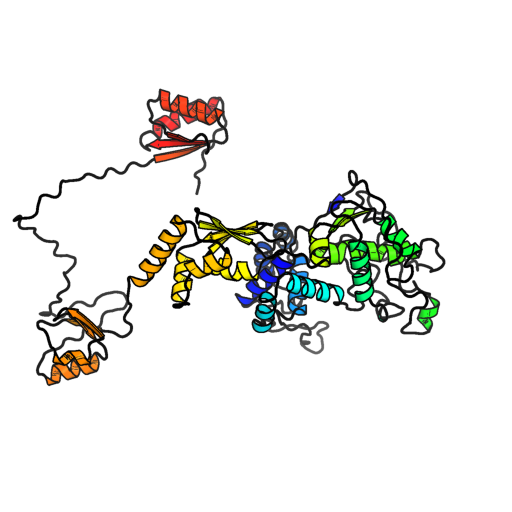36.551 1.00 89.25 453 GLU A CA 1
ATOM 3726 C C . GLU A 1 453 ? -62.551 -6.190 36.694 1.00 89.25 453 GLU A C 1
ATOM 3728 O O . GLU A 1 453 ? -63.462 -6.102 37.515 1.00 89.25 453 GLU A O 1
ATOM 3733 N N . GLN A 1 454 ? -62.390 -7.295 35.954 1.00 89.94 454 GLN A N 1
ATOM 3734 C CA . GLN A 1 454 ? -63.261 -8.477 36.063 1.00 89.94 454 GLN A CA 1
ATOM 3735 C C . GLN A 1 454 ? -63.222 -9.139 37.447 1.00 89.94 454 GLN A C 1
ATOM 3737 O O . GLN A 1 454 ? -64.117 -9.910 37.789 1.00 89.94 454 GLN A O 1
ATOM 3742 N N . LYS A 1 455 ? -62.171 -8.875 38.226 1.00 86.94 455 LYS A N 1
ATOM 3743 C CA . LYS A 1 455 ? -61.992 -9.350 39.600 1.00 86.94 455 LYS A CA 1
ATOM 3744 C C . LYS A 1 455 ? -62.466 -8.339 40.645 1.00 86.94 455 LYS A C 1
ATOM 3746 O O . LYS A 1 455 ? -62.158 -8.517 41.820 1.00 86.94 455 LYS A O 1
ATOM 3751 N N . GLU A 1 456 ? -63.198 -7.307 40.223 1.00 86.06 456 GLU A N 1
ATOM 3752 C CA . GLU A 1 456 ? -63.710 -6.233 41.083 1.00 86.06 456 GLU A CA 1
ATOM 3753 C C . GLU A 1 456 ? -62.593 -5.456 41.809 1.00 86.06 456 GLU A C 1
ATOM 3755 O O . GLU A 1 456 ? -62.810 -4.852 42.860 1.00 86.06 456 GLU A O 1
ATOM 3760 N N . LEU A 1 457 ? -61.379 -5.453 41.245 1.00 87.12 457 LEU A N 1
ATOM 3761 C CA . LEU A 1 457 ? -60.296 -4.575 41.680 1.00 87.12 457 LEU A CA 1
ATOM 3762 C C . LEU A 1 457 ? -60.376 -3.241 40.928 1.00 87.12 457 LEU A C 1
ATOM 3764 O O . LEU A 1 457 ? -60.986 -3.143 39.865 1.00 87.12 457 LEU A O 1
ATOM 3768 N N . ILE A 1 458 ? -59.732 -2.210 41.479 1.00 84.00 458 ILE A N 1
ATOM 3769 C CA . ILE A 1 458 ? -59.700 -0.858 40.904 1.00 84.00 458 ILE A CA 1
ATOM 3770 C C . ILE A 1 458 ? -58.278 -0.585 40.382 1.00 84.00 458 ILE A C 1
ATOM 3772 O O . ILE A 1 458 ? -57.479 0.039 41.086 1.00 84.00 458 ILE A O 1
ATOM 3776 N N . PRO A 1 459 ? -57.901 -1.100 39.193 1.00 86.62 459 PRO A N 1
ATOM 3777 C CA . PRO A 1 459 ? -56.582 -0.849 38.628 1.00 86.62 459 PRO A CA 1
ATOM 3778 C C . PRO A 1 459 ? -56.455 0.600 38.139 1.00 86.62 459 PRO A C 1
ATOM 3780 O O . PRO A 1 459 ? -57.388 1.179 37.584 1.00 86.62 459 PRO A O 1
ATOM 3783 N N . LEU A 1 460 ? -55.265 1.184 38.294 1.00 87.38 460 LEU A N 1
ATOM 3784 C CA . LEU A 1 460 ? -54.923 2.499 37.748 1.00 87.38 460 LEU A CA 1
ATOM 3785 C C . LEU A 1 460 ? -53.844 2.343 36.678 1.00 87.38 460 LEU A C 1
ATOM 3787 O O . LEU A 1 460 ? -52.753 1.852 36.956 1.00 87.38 460 LEU A O 1
ATOM 3791 N N . HIS A 1 461 ? -54.131 2.796 35.457 1.00 87.94 461 HIS A N 1
ATOM 3792 C CA . HIS A 1 461 ? -53.154 2.798 34.372 1.00 87.94 461 HIS A CA 1
ATOM 3793 C C . HIS A 1 461 ? -52.512 4.180 34.245 1.00 87.94 461 HIS A C 1
ATOM 3795 O O . HIS A 1 461 ? -53.162 5.156 33.867 1.00 87.94 461 HIS A O 1
ATOM 3801 N N . ILE A 1 462 ? -51.220 4.265 34.559 1.00 87.31 462 ILE A N 1
ATOM 3802 C CA . ILE A 1 462 ? -50.459 5.515 34.515 1.00 87.31 462 ILE A CA 1
ATOM 3803 C C . ILE A 1 462 ? -49.485 5.466 33.345 1.00 87.31 462 ILE A C 1
ATOM 3805 O O . ILE A 1 462 ? -48.530 4.693 33.335 1.00 87.31 462 ILE A O 1
ATOM 3809 N N . LYS A 1 463 ? -49.701 6.343 32.363 1.00 86.88 463 LYS A N 1
ATOM 3810 C CA . LYS A 1 463 ? -48.787 6.509 31.233 1.00 86.88 463 LYS A CA 1
ATOM 3811 C C . LYS A 1 463 ? -47.793 7.628 31.525 1.00 86.88 463 LYS A C 1
ATOM 3813 O O . LYS A 1 463 ? -48.178 8.795 31.634 1.00 86.88 463 LYS A O 1
ATOM 3818 N N . HIS A 1 464 ? -46.514 7.283 31.647 1.00 85.31 464 HIS A N 1
ATOM 3819 C CA . HIS A 1 464 ? -45.432 8.257 31.799 1.00 85.31 464 HIS A CA 1
ATOM 3820 C C . HIS A 1 464 ? -45.033 8.876 30.451 1.00 85.31 464 HIS A C 1
ATOM 3822 O O . HIS A 1 464 ? -45.258 8.297 29.387 1.00 85.31 464 HIS A O 1
ATOM 3828 N N . ARG A 1 465 ? -44.456 10.081 30.487 1.00 81.38 465 ARG A N 1
ATOM 3829 C CA . ARG A 1 465 ? -43.873 10.724 29.302 1.00 81.38 465 ARG A CA 1
ATOM 3830 C C . ARG A 1 465 ? -42.453 10.199 29.107 1.00 81.38 465 ARG A C 1
ATOM 3832 O O . ARG A 1 465 ? -41.790 9.854 30.079 1.00 81.38 465 ARG A O 1
ATOM 3839 N N . SER A 1 466 ? -41.950 10.229 27.875 1.00 78.12 466 SER A N 1
ATOM 3840 C CA . SER A 1 466 ? -40.575 9.804 27.564 1.00 78.12 466 SER A CA 1
ATOM 3841 C C . SER A 1 466 ? -39.503 10.548 28.370 1.00 78.12 466 SER A C 1
ATOM 3843 O O . SER A 1 466 ? -38.441 9.996 28.631 1.00 78.12 466 SER A O 1
ATOM 3845 N N . SER A 1 467 ? -39.778 11.788 28.787 1.00 82.31 467 SER A N 1
ATOM 3846 C CA . SER A 1 467 ? -38.849 12.639 29.534 1.00 82.31 467 SER A CA 1
ATOM 3847 C C . SER A 1 467 ? -39.179 12.812 31.022 1.00 82.31 467 SER A C 1
ATOM 3849 O O . SER A 1 467 ? -38.396 13.442 31.732 1.00 82.31 467 SER A O 1
ATOM 3851 N N . ALA A 1 468 ? -40.321 12.310 31.515 1.00 81.19 468 ALA A N 1
ATOM 3852 C CA . ALA A 1 468 ? -40.744 12.522 32.903 1.00 81.19 468 ALA A CA 1
ATOM 3853 C C . ALA A 1 468 ? -41.829 11.540 33.380 1.00 81.19 468 ALA A C 1
ATOM 3855 O O . ALA A 1 468 ? -42.743 11.176 32.635 1.00 81.19 468 ALA A O 1
ATOM 3856 N N . LEU A 1 469 ? -41.792 11.207 34.675 1.00 81.62 469 LEU A N 1
ATOM 3857 C CA . LEU A 1 469 ? -42.854 10.450 35.339 1.00 81.62 469 LEU A CA 1
ATOM 3858 C C . LEU A 1 469 ? -44.095 11.332 35.553 1.00 81.62 469 LEU A C 1
ATOM 3860 O O . LEU A 1 469 ? -44.030 12.367 36.215 1.00 81.62 469 LEU A O 1
ATOM 3864 N N . THR A 1 470 ? -45.232 10.914 34.994 1.00 85.69 470 THR A N 1
ATOM 3865 C CA . THR A 1 470 ? -46.554 11.507 35.261 1.00 85.69 470 THR A CA 1
ATOM 3866 C C . THR A 1 470 ? -46.912 11.422 36.754 1.00 85.69 470 THR A C 1
ATOM 3868 O O . THR A 1 470 ? -46.719 10.359 37.348 1.00 85.69 470 THR A O 1
ATOM 3871 N N . PRO A 1 471 ? -47.426 12.506 37.371 1.00 82.94 471 PRO A N 1
ATOM 3872 C CA . PRO A 1 471 ? -47.879 12.476 38.759 1.00 82.94 471 PRO A CA 1
ATOM 3873 C C . PRO A 1 471 ? -49.041 11.494 38.944 1.00 82.94 471 PRO A C 1
ATOM 3875 O O . PRO A 1 471 ? -49.879 11.331 38.057 1.00 82.94 471 PRO A O 1
ATOM 3878 N N . LEU A 1 472 ? -49.083 10.853 40.112 1.00 83.62 472 LEU A N 1
ATOM 3879 C CA . LEU A 1 472 ? -50.168 9.950 40.486 1.00 83.62 472 LEU A CA 1
ATOM 3880 C C . LEU A 1 472 ? -51.470 10.733 40.742 1.00 83.62 472 LEU A C 1
ATOM 3882 O O . LEU A 1 472 ? -51.388 11.846 41.270 1.00 83.62 472 LEU A O 1
ATOM 3886 N N . PRO A 1 473 ? -52.647 10.165 40.417 1.00 85.00 473 PRO A N 1
ATOM 3887 C CA . PRO A 1 473 ? -53.942 10.726 40.804 1.00 85.00 473 PRO A CA 1
ATOM 3888 C C . PRO A 1 473 ? -54.090 10.888 42.324 1.00 85.00 473 PRO A C 1
ATOM 3890 O O . PRO A 1 473 ? -53.447 10.178 43.102 1.00 85.00 473 PRO A O 1
ATOM 3893 N N . ASP A 1 474 ? -54.976 11.789 42.750 1.00 79.81 474 ASP A N 1
ATOM 3894 C CA . ASP A 1 474 ? -55.265 12.006 44.169 1.00 79.81 474 ASP A CA 1
ATOM 3895 C C . ASP A 1 474 ? -55.768 10.714 44.837 1.00 79.81 474 ASP A C 1
ATOM 3897 O O . ASP A 1 474 ? -56.672 10.046 44.340 1.00 79.81 474 ASP A O 1
ATOM 3901 N N . GLY A 1 475 ? -55.151 10.350 45.967 1.00 79.62 475 GLY A N 1
ATOM 3902 C CA . GLY A 1 475 ? -55.434 9.108 46.699 1.00 79.62 475 GLY A CA 1
ATOM 3903 C C . GLY A 1 475 ? -54.618 7.886 46.255 1.00 79.62 475 GLY A C 1
ATOM 3904 O O . GLY A 1 475 ? -54.637 6.875 46.953 1.00 79.62 475 GLY A O 1
ATOM 3905 N N . ALA A 1 476 ? -53.860 7.968 45.155 1.00 82.25 476 ALA A N 1
ATOM 3906 C CA . ALA A 1 476 ? -52.952 6.905 44.732 1.00 82.25 476 ALA A CA 1
ATOM 3907 C C . ALA A 1 476 ? -51.550 7.073 45.345 1.00 82.25 476 ALA A C 1
ATOM 3909 O O . ALA A 1 476 ? -50.986 8.172 45.414 1.00 82.25 476 ALA A O 1
ATOM 3910 N N . HIS A 1 477 ? -50.957 5.957 45.766 1.00 79.25 477 HIS A N 1
ATOM 3911 C CA . HIS A 1 477 ? -49.637 5.912 46.385 1.00 79.25 477 HIS A CA 1
ATOM 3912 C C . HIS A 1 477 ? -48.740 4.928 45.636 1.00 79.25 477 HIS A C 1
ATOM 3914 O O . HIS A 1 477 ? -49.188 3.858 45.245 1.00 79.25 477 HIS A O 1
ATOM 3920 N N . THR A 1 478 ? -47.474 5.299 45.451 1.00 82.75 478 THR A N 1
ATOM 3921 C CA . THR A 1 478 ? -46.434 4.398 44.939 1.00 82.75 478 THR A CA 1
ATOM 3922 C C . THR A 1 478 ? -45.579 3.908 46.096 1.00 82.75 478 THR A C 1
ATOM 3924 O O . THR A 1 478 ? -45.353 4.636 47.069 1.00 82.75 478 THR A O 1
ATOM 3927 N N . VAL A 1 479 ? -45.078 2.683 45.972 1.00 79.75 479 VAL A N 1
ATOM 3928 C CA . VAL A 1 479 ? -44.107 2.109 46.912 1.00 79.75 479 VAL A CA 1
ATOM 3929 C C . VAL A 1 479 ? -42.720 2.743 46.773 1.00 79.75 479 VAL A C 1
ATOM 3931 O O . VAL A 1 479 ? -41.888 2.619 47.675 1.00 79.75 479 VAL A O 1
ATOM 3934 N N . PHE A 1 480 ? -42.460 3.470 45.681 1.00 77.19 480 PHE A N 1
ATOM 3935 C CA . PHE A 1 480 ? -41.192 4.158 45.483 1.00 77.19 480 PHE A CA 1
ATOM 3936 C C . PHE A 1 480 ? -41.117 5.453 46.308 1.00 77.19 480 PHE A C 1
ATOM 3938 O O . PHE A 1 480 ? -42.011 6.304 46.257 1.00 77.19 480 PHE A O 1
ATOM 3945 N N . PRO A 1 481 ? -40.028 5.666 47.065 1.00 65.00 481 PRO A N 1
ATOM 3946 C CA . PRO A 1 481 ? -39.894 6.840 47.914 1.00 65.00 481 PRO A CA 1
ATOM 3947 C C . PRO A 1 481 ? -39.836 8.128 47.080 1.00 65.00 481 PRO A C 1
ATOM 3949 O O . PRO A 1 481 ? -38.981 8.285 46.205 1.00 65.00 481 PRO A O 1
ATOM 3952 N N . LYS A 1 482 ? -40.699 9.106 47.397 1.00 63.28 482 LYS A N 1
ATOM 3953 C CA . LYS A 1 482 ? -40.622 10.455 46.815 1.00 63.28 482 LYS A CA 1
ATOM 3954 C C . LYS A 1 482 ? -39.269 11.085 47.174 1.00 63.28 482 LYS A C 1
ATOM 3956 O O . LYS A 1 482 ? -38.966 11.304 48.350 1.00 63.28 482 LYS A O 1
ATOM 3961 N N . ARG A 1 483 ? -38.458 11.427 46.163 1.00 48.59 483 ARG A N 1
ATOM 3962 C CA . ARG A 1 483 ? -37.264 12.282 46.316 1.00 48.59 483 ARG A CA 1
ATOM 3963 C C . ARG A 1 483 ? -37.713 13.685 46.746 1.00 48.59 483 ARG A C 1
ATOM 3965 O O . ARG A 1 483 ? -37.952 14.554 45.923 1.00 48.59 483 ARG A O 1
ATOM 3972 N N . GLY A 1 484 ? -37.884 13.868 48.049 1.00 46.84 484 GLY A N 1
ATOM 3973 C CA . GLY A 1 484 ? -38.329 15.119 48.671 1.00 46.84 484 GLY A CA 1
ATOM 3974 C C . GLY A 1 484 ? -38.653 14.957 50.155 1.00 46.84 484 GLY A C 1
ATOM 3975 O O . GLY A 1 484 ? -38.455 15.878 50.936 1.00 46.84 484 GLY A O 1
ATOM 3976 N N . SER A 1 485 ? -39.032 13.754 50.585 1.00 38.50 485 SER A N 1
ATOM 3977 C CA . SER A 1 485 ? -39.160 13.392 51.998 1.00 38.50 485 SER A CA 1
ATOM 3978 C C . SER A 1 485 ? -37.873 12.731 52.485 1.00 38.50 485 SER A C 1
ATOM 3980 O O . SER A 1 485 ? -37.831 11.544 52.811 1.00 38.50 485 SER A O 1
ATOM 3982 N N . SER A 1 486 ? -36.779 13.496 52.515 1.00 37.31 486 SER A N 1
ATOM 3983 C CA . SER A 1 486 ? -35.598 13.103 53.278 1.00 37.31 486 SER A CA 1
ATOM 3984 C C . SER A 1 486 ? -35.951 13.142 54.764 1.00 37.31 486 SER A C 1
ATOM 3986 O O . SER A 1 486 ? -35.861 14.178 55.411 1.00 37.31 486 SER A O 1
ATOM 3988 N N . VAL A 1 487 ? -36.390 11.995 55.271 1.00 39.59 487 VAL A N 1
ATOM 3989 C CA . VAL A 1 487 ? -36.030 11.442 56.576 1.00 39.59 487 VAL A CA 1
ATOM 3990 C C . VAL A 1 487 ? -35.722 12.503 57.645 1.00 39.59 487 VAL A C 1
ATOM 3992 O O . VAL A 1 487 ? -34.562 12.824 57.914 1.00 39.59 487 VAL A O 1
ATOM 3995 N N . SER A 1 488 ? -36.758 12.968 58.343 1.00 36.69 488 SER A N 1
ATOM 3996 C CA . SER A 1 488 ? -36.614 13.362 59.743 1.00 36.69 488 SER A CA 1
ATOM 3997 C C . SER A 1 488 ? -36.143 12.124 60.513 1.00 36.69 488 SER A C 1
ATOM 3999 O O . SER A 1 488 ? -36.944 11.299 60.949 1.00 36.69 488 SER A O 1
ATOM 4001 N N . LYS A 1 489 ? -34.823 11.924 60.606 1.00 39.78 489 LYS A N 1
ATOM 4002 C CA . LYS A 1 489 ? -34.238 10.836 61.396 1.00 39.78 489 LYS A CA 1
ATOM 4003 C C . LYS A 1 489 ? -34.528 11.101 62.868 1.00 39.78 489 LYS A C 1
ATOM 4005 O O . LYS A 1 489 ? -33.775 11.809 63.535 1.00 39.78 489 LYS A O 1
ATOM 4010 N N . SER A 1 490 ? -35.577 10.469 63.381 1.00 36.91 490 SER A N 1
ATOM 4011 C CA . SER A 1 490 ? -35.650 10.063 64.778 1.00 36.91 490 SER A CA 1
ATOM 4012 C C . SER A 1 490 ? -34.388 9.257 65.097 1.00 36.91 490 SER A C 1
ATOM 4014 O O . SER A 1 490 ? -34.165 8.162 64.575 1.00 36.91 490 SER A O 1
ATOM 4016 N N . LYS A 1 491 ? -33.508 9.843 65.910 1.00 41.03 491 LYS A N 1
ATOM 4017 C CA . LYS A 1 491 ? -32.331 9.177 66.467 1.00 41.03 491 LYS A CA 1
ATOM 4018 C C . LYS A 1 491 ? -32.790 8.122 67.474 1.00 41.03 491 LYS A C 1
ATOM 4020 O O . LYS A 1 491 ? -32.949 8.423 68.649 1.00 41.03 491 LYS A O 1
ATOM 4025 N N . ALA A 1 492 ? -32.930 6.885 67.023 1.00 42.47 492 ALA A N 1
ATOM 4026 C CA . ALA A 1 492 ? -32.829 5.716 67.884 1.00 42.47 492 ALA A CA 1
ATOM 4027 C C . ALA A 1 492 ? -32.115 4.609 67.096 1.00 42.47 492 ALA A C 1
ATOM 4029 O O . ALA A 1 492 ? -32.640 4.094 66.116 1.00 42.47 492 ALA A O 1
ATOM 4030 N N . GLY A 1 493 ? -30.871 4.299 67.478 1.00 44.75 493 GLY A N 1
ATOM 4031 C CA . GLY A 1 493 ? -30.208 3.041 67.106 1.00 44.75 493 GLY A CA 1
ATOM 4032 C C . GLY A 1 493 ? -29.177 3.039 65.967 1.00 44.75 493 GLY A C 1
ATOM 4033 O O . GLY A 1 493 ? -28.553 2.006 65.748 1.00 44.75 493 GLY A O 1
ATOM 4034 N N . ALA A 1 494 ? -28.911 4.143 65.262 1.00 38.56 494 ALA A N 1
ATOM 4035 C CA . ALA A 1 494 ? -27.844 4.150 64.252 1.00 38.56 494 ALA A CA 1
ATOM 4036 C C . ALA A 1 494 ? -26.474 4.415 64.900 1.00 38.56 494 ALA A C 1
ATOM 4038 O O . ALA A 1 494 ? -26.225 5.521 65.384 1.00 38.56 494 ALA A O 1
ATOM 4039 N N . LYS A 1 495 ? -25.574 3.417 64.872 1.00 50.78 495 LYS A N 1
ATOM 4040 C CA . LYS A 1 495 ? -24.140 3.590 65.176 1.00 50.78 495 LYS A CA 1
ATOM 4041 C C . LYS A 1 495 ? -23.639 4.868 64.503 1.00 50.78 495 LYS A C 1
ATOM 4043 O O . LYS A 1 495 ? -23.766 5.021 63.287 1.00 50.78 495 LYS A O 1
ATOM 4048 N N . ALA A 1 496 ? -23.104 5.785 65.307 1.00 41.91 496 ALA A N 1
ATOM 4049 C CA . ALA A 1 496 ? -22.627 7.079 64.848 1.00 41.91 496 ALA A CA 1
ATOM 4050 C C . ALA A 1 496 ? -21.599 6.882 63.724 1.00 41.91 496 ALA A C 1
ATOM 4052 O O . ALA A 1 496 ? -20.483 6.418 63.962 1.00 41.91 496 ALA A O 1
ATOM 4053 N N . LYS A 1 497 ? -21.975 7.223 62.484 1.00 52.69 497 LYS A N 1
ATOM 4054 C CA . LYS A 1 497 ? -20.995 7.378 61.409 1.00 52.69 497 LYS A CA 1
ATOM 4055 C C . LYS A 1 497 ? -20.096 8.538 61.819 1.00 52.69 497 LYS A C 1
ATOM 4057 O O . LYS A 1 497 ? -20.581 9.654 62.003 1.00 52.69 497 LYS A O 1
ATOM 4062 N N . LYS A 1 498 ? -18.811 8.243 62.024 1.00 48.25 498 LYS A N 1
ATOM 4063 C CA . LYS A 1 498 ? -17.804 9.250 62.364 1.00 48.25 498 LYS A CA 1
ATOM 4064 C C . LYS A 1 498 ? -17.844 10.344 61.287 1.00 48.25 498 LYS A C 1
ATOM 4066 O O . LYS A 1 498 ? -17.786 9.994 60.107 1.00 48.25 498 LYS A O 1
ATOM 4071 N N . PRO A 1 499 ? -17.976 11.630 61.647 1.00 42.06 499 PRO A N 1
ATOM 4072 C CA . PRO A 1 499 ? -17.879 12.703 60.671 1.00 42.06 499 PRO A CA 1
ATOM 4073 C C . PRO A 1 499 ? -16.471 12.673 60.070 1.00 42.06 499 PRO A C 1
ATOM 4075 O O . PRO A 1 499 ? -15.480 12.852 60.774 1.00 42.06 499 PRO A O 1
ATOM 4078 N N . GLY A 1 500 ? -16.391 12.367 58.778 1.00 47.19 500 GLY A N 1
ATOM 4079 C CA . GLY A 1 500 ? -15.160 12.413 58.003 1.00 47.19 500 GLY A CA 1
ATOM 4080 C C . GLY A 1 500 ? -15.181 13.648 57.120 1.00 47.19 500 GLY A C 1
ATOM 4081 O O . GLY A 1 500 ? -16.024 13.757 56.232 1.00 47.19 500 GLY A O 1
ATOM 4082 N N . THR A 1 501 ? -14.267 14.580 57.361 1.00 54.81 501 THR A N 1
ATOM 4083 C CA . THR A 1 501 ? -14.052 15.723 56.472 1.00 54.81 501 THR A CA 1
ATOM 4084 C C . THR A 1 501 ? -13.087 15.294 55.374 1.00 54.81 501 THR A C 1
ATOM 4086 O O . THR A 1 501 ? -11.898 15.117 55.635 1.00 54.81 501 THR A O 1
ATOM 4089 N N . ILE A 1 502 ? -13.583 15.122 54.149 1.00 50.03 502 ILE A N 1
ATOM 4090 C CA . ILE A 1 502 ? -12.730 14.904 52.976 1.00 50.03 502 ILE A CA 1
ATOM 4091 C C . ILE A 1 502 ? -12.206 16.271 52.538 1.00 50.03 502 ILE A C 1
ATOM 4093 O O . ILE A 1 502 ? -12.978 17.149 52.155 1.00 50.03 502 ILE A O 1
ATOM 4097 N N . LYS A 1 503 ? -10.890 16.465 52.624 1.00 67.12 503 LYS A N 1
ATOM 4098 C CA . LYS A 1 503 ? -10.219 17.663 52.114 1.00 67.12 503 LYS A CA 1
ATOM 4099 C C . LYS A 1 503 ? -9.733 17.372 50.698 1.00 67.12 503 LYS A C 1
ATOM 4101 O O . LYS A 1 503 ? -8.997 16.415 50.487 1.00 67.12 503 LYS A O 1
ATOM 4106 N N . ARG A 1 504 ? -10.166 18.185 49.736 1.00 63.34 504 ARG A N 1
ATOM 4107 C CA . ARG A 1 504 ? -9.661 18.167 48.359 1.00 63.34 504 ARG A CA 1
ATOM 4108 C C . ARG A 1 504 ? -8.455 19.097 48.278 1.00 63.34 504 ARG A C 1
ATOM 4110 O O . ARG A 1 504 ? -8.595 20.285 48.551 1.00 63.34 504 ARG A O 1
ATOM 4117 N N . GLU A 1 505 ? -7.310 18.568 47.872 1.00 76.00 505 GLU A N 1
ATOM 4118 C CA . GLU A 1 505 ? -6.120 19.347 47.532 1.00 76.00 505 GLU A CA 1
ATOM 4119 C C . GLU A 1 505 ? -5.967 19.368 46.006 1.00 76.00 505 GLU A C 1
ATOM 4121 O O . GLU A 1 505 ? -6.142 18.348 45.343 1.00 76.00 505 GLU A O 1
ATOM 4126 N N . VAL A 1 506 ? -5.718 20.547 45.434 1.00 82.62 506 VAL A N 1
ATOM 4127 C CA . VAL A 1 506 ? -5.481 20.724 43.993 1.00 82.62 506 VAL A CA 1
ATOM 4128 C C . VAL A 1 506 ? -3.989 20.952 43.807 1.00 82.62 506 VAL A C 1
ATOM 4130 O O . VAL A 1 506 ? -3.436 21.841 44.454 1.00 82.62 506 VAL A O 1
ATOM 4133 N N . GLN A 1 507 ? -3.347 20.167 42.945 1.00 88.75 507 GLN A N 1
ATOM 4134 C CA . GLN A 1 507 ? -1.923 20.294 42.630 1.00 88.75 507 GLN A CA 1
ATOM 4135 C C . GLN A 1 507 ? -1.725 20.957 41.262 1.00 88.75 507 GLN A C 1
ATOM 4137 O O . GLN A 1 507 ? -2.555 20.801 40.368 1.00 88.75 507 GLN A O 1
ATOM 4142 N N . ILE A 1 508 ? -0.637 21.711 41.130 1.00 89.06 508 ILE A N 1
ATOM 4143 C CA . ILE A 1 508 ? -0.135 22.296 39.884 1.00 89.06 508 ILE A CA 1
ATOM 4144 C C . ILE A 1 508 ? 1.154 21.559 39.532 1.00 89.06 508 ILE A C 1
ATOM 4146 O O . ILE A 1 508 ? 2.014 21.393 40.399 1.00 89.06 508 ILE A O 1
ATOM 4150 N N . THR A 1 509 ? 1.290 21.153 38.271 1.00 91.94 509 THR A N 1
ATOM 4151 C CA . THR A 1 509 ? 2.484 20.483 37.747 1.00 91.94 509 THR A CA 1
ATOM 4152 C C . THR A 1 509 ? 3.083 21.311 36.619 1.00 91.94 509 THR A C 1
ATOM 4154 O O . THR A 1 509 ? 2.396 21.619 35.649 1.00 91.94 509 THR A O 1
ATOM 4157 N N . PHE A 1 510 ? 4.364 21.658 36.735 1.00 91.25 510 PHE A N 1
ATOM 4158 C CA . PHE A 1 510 ? 5.126 22.281 35.653 1.00 91.25 510 PHE A CA 1
ATOM 4159 C C . PHE A 1 510 ? 6.029 21.263 34.970 1.00 91.25 510 PHE A C 1
ATOM 4161 O O . PHE A 1 510 ? 6.700 20.481 35.645 1.00 91.25 510 PHE A O 1
ATOM 4168 N N . HIS A 1 511 ? 6.056 21.320 33.640 1.00 91.12 511 HIS A N 1
ATOM 4169 C CA . HIS A 1 511 ? 6.938 20.542 32.778 1.00 91.12 511 HIS A CA 1
ATOM 4170 C C . HIS A 1 511 ? 8.106 21.419 32.331 1.00 91.12 511 HIS A C 1
ATOM 4172 O O . HIS A 1 511 ? 7.899 22.536 31.858 1.00 91.12 511 HIS A O 1
ATOM 4178 N N . PHE A 1 512 ? 9.328 20.921 32.496 1.00 90.94 512 PHE A N 1
ATOM 4179 C CA . PHE A 1 512 ? 10.544 21.670 32.203 1.00 90.94 512 PHE A CA 1
ATOM 4180 C C . PHE A 1 512 ? 11.250 21.106 30.964 1.00 90.94 512 PHE A C 1
ATOM 4182 O O . PHE A 1 512 ? 11.355 19.889 30.825 1.00 90.94 512 PHE A O 1
ATOM 4189 N N . PRO A 1 513 ? 11.792 21.968 30.086 1.00 89.81 513 PRO A N 1
ATOM 4190 C CA . PRO A 1 513 ? 12.519 21.532 28.893 1.00 89.81 513 PRO A CA 1
ATOM 4191 C C . PRO A 1 513 ? 13.932 21.008 29.198 1.00 89.81 513 PRO A C 1
ATOM 4193 O O . PRO A 1 513 ? 14.525 20.331 28.364 1.00 89.81 513 PRO A O 1
ATOM 4196 N N . ALA A 1 514 ? 14.491 21.331 30.370 1.00 90.88 514 ALA A N 1
ATOM 4197 C CA . ALA A 1 514 ? 15.863 21.000 30.749 1.00 90.88 514 ALA A CA 1
ATOM 4198 C C . ALA A 1 514 ? 15.995 20.767 32.264 1.00 90.88 514 ALA A C 1
ATOM 4200 O O . ALA A 1 514 ? 15.265 21.365 33.064 1.00 90.88 514 ALA A O 1
ATOM 4201 N N . LYS A 1 515 ? 16.946 19.912 32.664 1.00 91.06 515 LYS A N 1
ATOM 4202 C CA . LYS A 1 515 ? 17.181 19.536 34.072 1.00 91.06 515 LYS A CA 1
ATOM 4203 C C . LYS A 1 515 ? 17.711 20.702 34.901 1.00 91.06 515 LYS A C 1
ATOM 4205 O O . LYS A 1 515 ? 17.365 20.829 36.070 1.00 91.06 515 LYS A O 1
ATOM 4210 N N . GLU A 1 516 ? 18.519 21.555 34.290 1.00 91.19 516 GLU A N 1
ATOM 4211 C CA . GLU A 1 516 ? 19.184 22.692 34.920 1.00 91.19 516 GLU A CA 1
ATOM 4212 C C . GLU A 1 516 ? 18.151 23.732 35.369 1.00 91.19 516 GLU A C 1
ATOM 4214 O O . GLU A 1 516 ? 18.131 24.135 36.531 1.00 91.19 516 GLU A O 1
ATOM 4219 N N . LEU A 1 517 ? 17.221 24.087 34.475 1.00 90.75 517 LEU A N 1
ATOM 4220 C CA . LEU A 1 517 ? 16.127 25.011 34.778 1.00 90.75 517 LEU A CA 1
ATOM 4221 C C . LEU A 1 517 ? 15.187 24.441 35.850 1.00 90.75 517 LEU A C 1
ATOM 4223 O O . LEU A 1 517 ? 14.751 25.168 36.742 1.00 90.75 517 LEU A O 1
ATOM 4227 N N . MET A 1 518 ? 14.895 23.139 35.784 1.00 92.88 518 MET A N 1
ATOM 4228 C CA . MET A 1 518 ? 14.083 22.449 36.787 1.00 92.88 518 MET A CA 1
ATOM 4229 C C . MET A 1 518 ? 14.743 22.480 38.173 1.00 92.88 518 MET A C 1
ATOM 4231 O O . MET A 1 518 ? 14.065 22.731 39.167 1.00 92.88 518 MET A O 1
ATOM 4235 N N . GLU A 1 519 ? 16.053 22.248 38.261 1.00 93.12 519 GLU A N 1
ATOM 4236 C CA . GLU A 1 519 ? 16.775 22.257 39.536 1.00 93.12 519 GLU A CA 1
ATOM 4237 C C . GLU A 1 519 ? 16.860 23.669 40.139 1.00 93.12 519 GLU A C 1
ATOM 4239 O O . GLU A 1 519 ? 16.612 23.829 41.334 1.00 93.12 519 GLU A O 1
ATOM 4244 N N . GLU A 1 520 ? 17.102 24.709 39.336 1.00 90.69 520 GLU A N 1
ATOM 4245 C CA . GLU A 1 520 ? 17.060 26.100 39.817 1.00 90.69 520 GLU A CA 1
ATOM 4246 C C . GLU A 1 520 ? 15.654 26.501 40.291 1.00 90.69 520 GLU A C 1
ATOM 4248 O O . GLU A 1 520 ? 15.486 27.098 41.361 1.00 90.69 520 GLU A O 1
ATOM 4253 N N . PHE A 1 521 ? 14.612 26.076 39.570 1.00 93.38 521 PHE A N 1
ATOM 4254 C CA . PHE A 1 521 ? 13.227 26.278 39.994 1.00 93.38 521 PHE A CA 1
ATOM 4255 C C . PHE A 1 521 ? 12.910 25.572 41.316 1.00 93.38 521 PHE A C 1
ATOM 4257 O O . PHE A 1 521 ? 12.310 26.151 42.227 1.00 93.38 521 PHE A O 1
ATOM 4264 N N . ARG A 1 522 ? 13.343 24.314 41.443 1.00 92.50 522 ARG A N 1
ATOM 4265 C CA . ARG A 1 522 ? 13.162 23.488 42.638 1.00 92.50 522 ARG A CA 1
ATOM 4266 C C . ARG A 1 522 ? 13.861 24.097 43.848 1.00 92.50 522 ARG A C 1
ATOM 4268 O O . ARG A 1 522 ? 13.247 24.166 44.912 1.00 92.50 522 ARG A O 1
ATOM 4275 N N . LYS A 1 523 ? 15.101 24.575 43.703 1.00 91.44 523 LYS A N 1
ATOM 4276 C CA . LYS A 1 523 ? 15.820 25.290 44.772 1.00 91.44 523 LYS A CA 1
ATOM 4277 C C . LYS A 1 523 ? 15.049 26.528 45.225 1.00 91.44 523 LYS A C 1
ATOM 4279 O O . LYS A 1 523 ? 14.903 26.735 46.429 1.00 91.44 523 LYS A O 1
ATOM 4284 N N . GLY A 1 524 ? 14.489 27.292 44.283 1.00 90.25 524 GLY A N 1
ATOM 4285 C CA . GLY A 1 524 ? 13.619 28.431 44.583 1.00 90.25 524 GLY A CA 1
ATOM 4286 C C . GLY A 1 524 ? 12.386 28.038 45.404 1.00 90.25 524 GLY A C 1
ATOM 4287 O O . GLY A 1 524 ? 12.081 28.684 46.408 1.00 90.25 524 GLY A O 1
ATOM 4288 N N . LEU A 1 525 ? 11.706 26.948 45.029 1.00 90.81 525 LEU A N 1
ATOM 4289 C CA . LEU A 1 525 ? 10.531 26.446 45.755 1.00 90.81 525 LEU A CA 1
ATOM 4290 C C . LEU A 1 525 ? 10.891 25.962 47.164 1.00 90.81 525 LEU A C 1
ATOM 4292 O O . LEU A 1 525 ? 10.190 26.283 48.125 1.00 90.81 525 LEU A O 1
ATOM 4296 N N . ILE A 1 526 ? 12.010 25.250 47.309 1.00 88.19 526 ILE A N 1
ATOM 4297 C CA . ILE A 1 526 ? 12.507 24.788 48.610 1.00 88.19 526 ILE A CA 1
ATOM 4298 C C . ILE A 1 526 ? 12.862 25.984 49.504 1.00 88.19 526 ILE A C 1
ATOM 4300 O O . ILE A 1 526 ? 12.472 26.008 50.673 1.00 88.19 526 ILE A O 1
ATOM 4304 N N . ALA A 1 527 ? 13.531 27.008 48.964 1.00 88.44 527 ALA A N 1
ATOM 4305 C CA . ALA A 1 527 ? 13.853 28.234 49.695 1.00 88.44 527 ALA A CA 1
ATOM 4306 C C . ALA A 1 527 ? 12.591 28.990 50.151 1.00 88.44 527 ALA A C 1
ATOM 4308 O O . ALA A 1 527 ? 12.552 29.529 51.257 1.00 88.44 527 ALA A O 1
ATOM 4309 N N . ALA A 1 528 ? 11.525 28.955 49.345 1.00 87.69 528 ALA A N 1
ATOM 4310 C CA . ALA A 1 528 ? 10.208 29.490 49.688 1.00 87.69 528 ALA A CA 1
ATOM 4311 C C . ALA A 1 528 ? 9.397 28.593 50.648 1.00 87.69 528 ALA A C 1
ATOM 4313 O O . ALA A 1 528 ? 8.249 28.909 50.956 1.00 87.69 528 ALA A O 1
ATOM 4314 N N . ARG A 1 529 ? 9.981 27.488 51.140 1.00 87.12 529 ARG A N 1
ATOM 4315 C CA . ARG A 1 529 ? 9.327 26.475 51.989 1.00 87.12 529 ARG A CA 1
ATOM 4316 C C . ARG A 1 529 ? 8.078 25.859 51.346 1.00 87.12 529 ARG A C 1
ATOM 4318 O O . ARG A 1 529 ? 7.140 25.487 52.049 1.00 87.12 529 ARG A O 1
ATOM 4325 N N . CYS A 1 530 ? 8.076 25.733 50.021 1.00 87.38 530 CYS A N 1
ATOM 4326 C CA . CYS A 1 530 ? 7.046 25.035 49.265 1.00 87.38 530 CYS A CA 1
ATOM 4327 C C . CYS A 1 530 ? 7.404 23.541 49.162 1.00 87.38 530 CYS A C 1
ATOM 4329 O O . CYS A 1 530 ? 8.420 23.204 48.547 1.00 87.38 530 CYS A O 1
ATOM 4331 N N . PRO A 1 531 ? 6.589 22.626 49.717 1.00 85.25 531 PRO A N 1
ATOM 4332 C CA . PRO A 1 531 ? 6.728 21.200 49.455 1.00 85.25 531 PRO A CA 1
ATOM 4333 C C . PRO A 1 531 ? 6.540 20.931 47.960 1.00 85.25 531 PRO A C 1
ATOM 4335 O O . PRO A 1 531 ? 5.542 21.348 47.370 1.00 85.25 531 PRO A O 1
ATOM 4338 N N . VAL A 1 532 ? 7.508 20.252 47.348 1.00 90.31 532 VAL A N 1
ATOM 4339 C CA . VAL A 1 532 ? 7.517 19.966 45.912 1.00 90.31 532 VAL A CA 1
ATOM 4340 C C . VAL A 1 532 ? 7.887 18.507 45.670 1.00 90.31 532 VAL A C 1
ATOM 4342 O O . VAL A 1 532 ? 8.859 18.003 46.233 1.00 90.31 532 VAL A O 1
ATOM 4345 N N . ALA A 1 533 ? 7.109 17.829 44.831 1.00 89.19 533 ALA A N 1
ATOM 4346 C CA . ALA A 1 533 ? 7.429 16.503 44.321 1.00 89.19 533 ALA A CA 1
ATOM 4347 C C . ALA A 1 533 ? 8.124 16.649 42.963 1.00 89.19 533 ALA A C 1
ATOM 4349 O O . ALA A 1 533 ? 7.587 17.295 42.064 1.00 89.19 533 ALA A O 1
ATOM 4350 N N . ALA A 1 534 ? 9.317 16.072 42.828 1.00 90.31 534 ALA A N 1
ATOM 4351 C CA . ALA A 1 534 ? 10.116 16.131 41.609 1.00 90.31 534 ALA A CA 1
ATOM 4352 C C . ALA A 1 534 ? 10.186 14.756 40.941 1.00 90.31 534 ALA A C 1
ATOM 4354 O O . ALA A 1 534 ? 10.614 13.791 41.572 1.00 90.31 534 ALA A O 1
ATOM 4355 N N . ASP A 1 535 ? 9.814 14.689 39.665 1.00 89.94 535 ASP A N 1
ATOM 4356 C CA . ASP A 1 535 ? 10.048 13.531 38.800 1.00 89.94 535 ASP A CA 1
ATOM 4357 C C . ASP A 1 535 ? 11.110 13.908 37.763 1.00 89.94 535 ASP A C 1
ATOM 4359 O O . ASP A 1 535 ? 10.853 14.635 36.802 1.00 89.94 535 ASP A O 1
ATOM 4363 N N . TRP A 1 536 ? 12.329 13.417 37.985 1.00 88.19 536 TRP A N 1
ATOM 4364 C CA . TRP A 1 536 ? 13.482 13.668 37.120 1.00 88.19 536 TRP A CA 1
ATOM 4365 C C . TRP A 1 536 ? 13.446 12.891 35.805 1.00 88.19 536 TRP A C 1
ATOM 4367 O O . TRP A 1 536 ? 14.167 13.255 34.877 1.00 88.19 536 TRP A O 1
ATOM 4377 N N . GLY A 1 537 ? 12.642 11.826 35.725 1.00 84.00 537 GLY A N 1
ATOM 4378 C CA . GLY A 1 537 ? 12.447 11.054 34.500 1.00 84.00 537 GLY A CA 1
ATOM 4379 C C . GLY A 1 537 ? 11.541 11.786 33.514 1.00 84.00 537 GLY A C 1
ATOM 4380 O O . GLY A 1 537 ? 11.792 11.748 32.314 1.00 84.00 537 GLY A O 1
ATOM 4381 N N . LYS A 1 538 ? 10.529 12.499 34.025 1.00 88.44 538 LYS A N 1
ATOM 4382 C CA . LYS A 1 538 ? 9.573 13.282 33.219 1.00 88.44 538 LYS A CA 1
ATOM 4383 C C . LYS A 1 538 ? 9.853 14.785 33.181 1.00 88.44 538 LYS A C 1
ATOM 4385 O O . LYS A 1 538 ? 9.139 15.510 32.495 1.00 88.44 538 LYS A O 1
ATOM 4390 N N . LEU A 1 539 ? 10.870 15.242 33.912 1.00 91.50 539 LEU A N 1
ATOM 4391 C CA . LEU A 1 539 ? 11.213 16.655 34.094 1.00 91.50 539 LEU A CA 1
ATOM 4392 C C . LEU A 1 539 ? 10.031 17.490 34.611 1.00 91.50 539 LEU A C 1
ATOM 4394 O O . LEU A 1 539 ? 9.731 18.561 34.084 1.00 91.50 539 LEU A O 1
ATOM 4398 N N . THR A 1 540 ? 9.346 16.995 35.648 1.00 92.88 540 THR A N 1
ATOM 4399 C CA . THR A 1 540 ? 8.172 17.669 36.225 1.00 92.88 540 THR A CA 1
ATOM 4400 C C . THR A 1 540 ? 8.328 18.007 37.700 1.00 92.88 540 THR A C 1
ATOM 4402 O O . THR A 1 540 ? 8.821 17.187 38.479 1.00 92.88 540 THR A O 1
ATOM 4405 N N . LEU A 1 541 ? 7.826 19.180 38.100 1.00 92.38 541 LEU A N 1
ATOM 4406 C CA . LEU A 1 541 ? 7.668 19.579 39.503 1.00 92.38 541 LEU A CA 1
ATOM 4407 C C . LEU A 1 541 ? 6.193 19.800 39.831 1.00 92.38 541 LEU A C 1
ATOM 4409 O O . LEU A 1 541 ? 5.532 20.599 39.170 1.00 92.38 541 LEU A O 1
ATOM 4413 N N . SER A 1 542 ? 5.710 19.143 40.886 1.00 91.81 542 SER A N 1
ATOM 4414 C CA . SER A 1 542 ? 4.329 19.249 41.365 1.00 91.81 542 SER A CA 1
ATOM 4415 C C . SER A 1 542 ? 4.266 19.853 42.765 1.00 91.81 542 SER A C 1
ATOM 4417 O O . SER A 1 542 ? 4.983 19.415 43.666 1.00 91.81 542 SER A O 1
ATOM 4419 N N . PHE A 1 543 ? 3.387 20.833 42.966 1.00 91.44 543 PHE A N 1
ATOM 4420 C CA . PHE A 1 543 ? 3.150 21.486 44.257 1.00 91.44 543 PHE A CA 1
ATOM 4421 C C . PHE A 1 543 ? 1.669 21.851 44.434 1.00 91.44 543 PHE A C 1
ATOM 4423 O O . PHE A 1 543 ? 0.900 21.897 43.475 1.00 91.44 543 PHE A O 1
ATOM 4430 N N . ALA A 1 544 ? 1.232 22.090 45.671 1.00 89.06 544 ALA A N 1
ATOM 4431 C CA . ALA A 1 544 ? -0.161 22.432 45.957 1.00 89.06 544 ALA A CA 1
ATOM 4432 C C . ALA A 1 544 ? -0.519 23.852 45.477 1.00 89.06 544 ALA A C 1
ATOM 4434 O O . ALA A 1 544 ? 0.275 24.783 45.607 1.00 89.06 544 ALA A O 1
ATOM 4435 N N . ARG A 1 545 ? -1.741 24.041 44.964 1.00 88.81 545 ARG A N 1
ATOM 4436 C CA . ARG A 1 545 ? -2.202 25.294 44.336 1.00 88.81 545 ARG A CA 1
ATOM 4437 C C . ARG A 1 545 ? -2.069 26.528 45.232 1.00 88.81 545 ARG A C 1
ATOM 4439 O O . ARG A 1 545 ? -1.866 27.623 44.721 1.00 88.81 545 ARG A O 1
ATOM 4446 N N . HIS A 1 546 ? -2.156 26.392 46.555 1.00 87.94 546 HIS A N 1
ATOM 4447 C CA . HIS A 1 546 ? -1.989 27.541 47.454 1.00 87.94 546 HIS A CA 1
ATOM 4448 C C . HIS A 1 546 ? -0.561 28.111 47.479 1.00 87.94 546 HIS A C 1
ATOM 4450 O O . HIS A 1 546 ? -0.390 29.200 48.010 1.00 87.94 546 HIS A O 1
ATOM 4456 N N . TYR A 1 547 ? 0.425 27.436 46.874 1.00 89.56 547 TYR A N 1
ATOM 4457 C CA . TYR A 1 547 ? 1.789 27.946 46.668 1.00 89.56 547 TYR A CA 1
ATOM 4458 C C . TYR A 1 547 ? 2.021 28.577 45.280 1.00 89.56 547 TYR A C 1
ATOM 4460 O O . TYR A 1 547 ? 3.151 28.895 44.904 1.00 89.56 547 TYR A O 1
ATOM 4468 N N . GLU A 1 548 ? 0.969 28.763 44.476 1.00 89.75 548 GLU A N 1
ATOM 4469 C CA . GLU A 1 548 ? 1.080 29.353 43.135 1.00 89.75 548 GLU A CA 1
ATOM 4470 C C . GLU A 1 548 ? 1.677 30.776 43.168 1.00 89.75 548 GLU A C 1
ATOM 4472 O O . GLU A 1 548 ? 2.419 31.170 42.264 1.00 89.75 548 GLU A O 1
ATOM 4477 N N . SER A 1 549 ? 1.413 31.551 44.227 1.00 88.50 549 SER A N 1
ATOM 4478 C CA . SER A 1 549 ? 1.988 32.890 44.414 1.00 88.50 549 SER A CA 1
ATOM 4479 C C . SER A 1 549 ? 3.509 32.876 44.569 1.00 88.50 549 SER A C 1
ATOM 4481 O O . SER A 1 549 ? 4.199 33.748 44.039 1.00 88.50 549 SER A O 1
ATOM 4483 N N . GLU A 1 550 ? 4.041 31.894 45.284 1.00 89.06 550 GLU A N 1
ATOM 4484 C CA . GLU A 1 550 ? 5.460 31.678 45.541 1.00 89.06 550 GLU A CA 1
ATOM 4485 C C . GLU A 1 550 ? 6.148 31.217 44.258 1.00 89.06 550 GLU A C 1
ATOM 4487 O O . GLU A 1 550 ? 7.172 31.784 43.872 1.00 89.06 550 GLU A O 1
ATOM 4492 N N . ALA A 1 551 ? 5.521 30.285 43.535 1.00 88.69 551 ALA A N 1
ATOM 4493 C CA . ALA A 1 551 ? 5.984 29.845 42.225 1.00 88.69 551 ALA A CA 1
ATOM 4494 C C . ALA A 1 551 ? 6.093 31.020 41.237 1.00 88.69 551 ALA A C 1
ATOM 4496 O O . ALA A 1 551 ? 7.125 31.186 40.589 1.00 88.69 551 ALA A O 1
ATOM 4497 N N . LYS A 1 552 ? 5.094 31.915 41.177 1.00 90.81 552 LYS A N 1
ATOM 4498 C CA . LYS A 1 552 ? 5.139 33.120 40.320 1.00 90.81 552 LYS A CA 1
ATOM 4499 C C . LYS A 1 552 ? 6.287 34.073 40.673 1.00 90.81 552 LYS A C 1
ATOM 4501 O O . LYS A 1 552 ? 6.862 34.683 39.769 1.00 90.81 552 LYS A O 1
ATOM 4506 N N . LYS A 1 553 ? 6.656 34.198 41.954 1.00 90.06 553 LYS A N 1
ATOM 4507 C CA . LYS A 1 553 ? 7.815 35.009 42.380 1.00 90.06 553 LYS A CA 1
ATOM 4508 C C . LYS A 1 553 ? 9.132 34.407 41.890 1.00 90.06 553 LYS A C 1
ATOM 4510 O O . LYS A 1 553 ? 9.985 35.148 41.412 1.00 90.06 553 LYS A O 1
ATOM 4515 N N . ILE A 1 554 ? 9.262 33.083 41.950 1.00 91.00 554 ILE A N 1
ATOM 4516 C CA . ILE A 1 554 ? 10.444 32.355 41.467 1.00 91.00 554 ILE A CA 1
ATOM 4517 C C . ILE A 1 554 ? 10.552 32.460 39.943 1.00 91.00 554 ILE A C 1
ATOM 4519 O O . ILE A 1 554 ? 11.615 32.806 39.439 1.00 91.00 554 ILE A O 1
ATOM 4523 N N . ILE A 1 555 ? 9.443 32.285 39.211 1.00 90.06 555 ILE A N 1
ATOM 4524 C CA . ILE A 1 555 ? 9.393 32.504 37.753 1.00 90.06 555 ILE A CA 1
ATOM 4525 C C . ILE A 1 555 ? 9.882 33.915 37.410 1.00 90.06 555 ILE A C 1
ATOM 4527 O O . ILE A 1 555 ? 10.672 34.096 36.488 1.00 90.06 555 ILE A O 1
ATOM 4531 N N . LYS A 1 556 ? 9.429 34.933 38.154 1.00 90.06 556 LYS A N 1
ATOM 4532 C CA . LYS A 1 556 ? 9.838 36.324 37.926 1.00 90.06 556 LYS A CA 1
ATOM 4533 C C . LYS A 1 556 ? 11.333 36.548 38.182 1.00 90.06 556 LYS A C 1
ATOM 4535 O O . LYS A 1 556 ? 11.933 37.330 37.455 1.00 90.06 556 LYS A O 1
ATOM 4540 N N . ALA A 1 557 ? 11.913 35.884 39.181 1.00 87.00 557 ALA A N 1
ATOM 4541 C CA . ALA A 1 557 ? 13.349 35.945 39.447 1.00 87.00 557 ALA A CA 1
ATOM 4542 C C . ALA A 1 557 ? 14.153 35.266 38.325 1.00 87.00 557 ALA A C 1
ATOM 4544 O O . ALA A 1 557 ? 15.071 35.868 37.784 1.00 87.00 557 ALA A O 1
ATOM 4545 N N . LEU A 1 558 ? 13.734 34.074 37.892 1.00 87.81 558 LEU A N 1
ATOM 4546 C CA . LEU A 1 558 ? 14.407 33.319 36.829 1.00 87.81 558 LEU A CA 1
ATOM 4547 C C . LEU A 1 558 ? 14.284 33.969 35.446 1.00 87.81 558 LEU A C 1
ATOM 4549 O O . LEU A 1 558 ? 15.118 33.719 34.585 1.00 87.81 558 LEU A O 1
ATOM 4553 N N . LYS A 1 559 ? 13.299 34.850 35.227 1.00 87.31 559 LYS A N 1
ATOM 4554 C CA . LYS A 1 559 ? 13.196 35.648 33.993 1.00 87.31 559 LYS A CA 1
ATOM 4555 C C . LYS A 1 559 ? 14.371 36.607 33.757 1.00 87.31 559 LYS A C 1
ATOM 4557 O O . LYS A 1 559 ? 14.461 37.168 32.671 1.00 87.31 559 LYS A O 1
ATOM 4562 N N . GLN A 1 560 ? 15.233 36.823 34.754 1.00 83.62 560 GLN A N 1
ATOM 4563 C CA . GLN A 1 560 ? 16.473 37.589 34.584 1.00 83.62 560 GLN A CA 1
ATOM 4564 C C . GLN A 1 560 ? 17.518 36.809 33.775 1.00 83.62 560 GLN A C 1
ATOM 4566 O O . GLN A 1 560 ? 18.237 37.416 32.987 1.00 83.62 560 GLN A O 1
ATOM 4571 N N . ASP A 1 561 ? 17.524 35.481 33.908 1.00 81.81 561 ASP A N 1
ATOM 4572 C CA . ASP A 1 561 ? 18.520 34.594 33.297 1.00 81.81 561 ASP A CA 1
ATOM 4573 C C . ASP A 1 561 ? 17.929 33.707 32.181 1.00 81.81 561 ASP A C 1
ATOM 4575 O O . ASP A 1 561 ? 18.664 33.162 31.360 1.00 81.81 561 ASP A O 1
ATOM 4579 N N . TYR A 1 562 ? 16.596 33.573 32.114 1.00 82.81 562 TYR A N 1
ATOM 4580 C CA . TYR A 1 562 ? 15.887 32.681 31.189 1.00 82.81 562 TYR A CA 1
ATOM 4581 C C . TYR A 1 562 ? 14.679 33.354 30.520 1.00 82.81 562 TYR A C 1
ATOM 4583 O O . TYR A 1 562 ? 13.907 34.075 31.150 1.00 82.81 562 TYR A O 1
ATOM 4591 N N . THR A 1 563 ? 14.422 33.036 29.247 1.00 84.44 563 THR A N 1
ATOM 4592 C CA . THR A 1 563 ? 13.158 33.412 28.586 1.00 84.44 563 THR A CA 1
ATOM 4593 C C . THR A 1 563 ? 12.089 32.369 28.909 1.00 84.44 563 THR A C 1
ATOM 4595 O O . THR A 1 563 ? 12.091 31.282 28.342 1.00 84.44 563 THR A O 1
ATOM 4598 N N . ILE A 1 564 ? 11.186 32.684 29.845 1.00 85.56 564 ILE A N 1
ATOM 4599 C CA . ILE A 1 564 ? 10.155 31.748 30.329 1.00 85.56 564 ILE A CA 1
ATOM 4600 C C . ILE A 1 564 ? 8.767 32.150 29.811 1.00 85.56 564 ILE A C 1
ATOM 4602 O O . ILE A 1 564 ? 8.245 33.213 30.178 1.00 85.56 564 ILE A O 1
ATOM 4606 N N . GLN A 1 565 ? 8.152 31.261 29.028 1.00 82.69 565 GLN A N 1
ATOM 4607 C CA . GLN A 1 565 ? 6.731 31.269 28.666 1.00 82.69 565 GLN A CA 1
ATOM 4608 C C . GLN A 1 565 ? 6.053 30.043 29.291 1.00 82.69 565 GLN A C 1
ATOM 4610 O O . GLN A 1 565 ? 6.666 28.984 29.388 1.00 82.69 565 GLN A O 1
ATOM 4615 N N . ILE A 1 566 ? 4.825 30.212 29.783 1.00 83.50 566 ILE A N 1
ATOM 4616 C CA . ILE A 1 566 ? 4.038 29.135 30.394 1.00 83.50 566 ILE A CA 1
ATOM 4617 C C . ILE A 1 566 ? 2.839 28.909 29.489 1.00 83.50 566 ILE A C 1
ATOM 4619 O O . ILE A 1 566 ? 2.055 29.835 29.283 1.00 83.50 566 ILE A O 1
ATOM 4623 N N . GLU A 1 567 ? 2.728 27.697 28.967 1.00 81.19 567 GLU A N 1
ATOM 4624 C CA . GLU A 1 567 ? 1.607 27.239 28.156 1.00 81.19 567 GLU A CA 1
ATOM 4625 C C . GLU A 1 567 ? 0.849 26.169 28.941 1.00 81.19 567 GLU A C 1
ATOM 4627 O O . GLU A 1 567 ? 1.460 25.308 29.581 1.00 81.19 567 GLU A O 1
ATOM 4632 N N . ASP A 1 568 ? -0.480 26.239 28.918 1.00 80.06 568 ASP A N 1
ATOM 4633 C CA . ASP A 1 568 ? -1.319 25.211 29.524 1.00 80.06 568 ASP A CA 1
ATOM 4634 C C . ASP A 1 568 ? -1.346 23.984 28.602 1.00 80.06 568 ASP A C 1
ATOM 4636 O O . ASP A 1 568 ? -1.653 24.089 27.414 1.00 80.06 568 ASP A O 1
ATOM 4640 N N . ILE A 1 569 ? -1.021 22.811 29.148 1.00 72.75 569 ILE A N 1
ATOM 4641 C CA . ILE A 1 569 ? -1.095 21.540 28.420 1.00 72.75 569 ILE A CA 1
ATOM 4642 C C . ILE A 1 569 ? -2.569 21.110 28.389 1.00 72.75 569 ILE A C 1
ATOM 4644 O O . ILE A 1 569 ? -3.159 20.885 29.449 1.00 72.75 569 ILE A O 1
ATOM 4648 N N . ALA A 1 570 ? -3.155 21.052 27.188 1.00 43.09 570 ALA A N 1
ATOM 4649 C CA . ALA A 1 570 ? -4.551 20.668 26.946 1.00 43.09 570 ALA A CA 1
ATOM 4650 C C . ALA A 1 570 ? -4.792 19.156 27.048 1.00 43.09 570 ALA A C 1
ATOM 4652 O O . ALA A 1 570 ? -3.932 18.383 26.562 1.00 43.09 570 ALA A O 1
#

pLDDT: mean 87.63, std 11.53, range [36.69, 98.31]